Protein AF-A0A1Q9CZR2-F1 (afdb_monomer_lite)

Organism: Symbiodinium microadriaticum (NCBI:txid2951)

Sequence (512 aa):
MDATTGISIGSRRGLGKVKHIHTCFLWVQEIIDSGYSGVEAMLSELTAVQQSMKEVMQHLEDRLEKVQCNADFAQRSGNSGAIAHSAIPASLRKEVRCETEAVGPGRAEWSRSKKALDSSILRAEFFMILHTISIKQIFHQLSRSRRRSLNHHRHHGFLDVVIIIIIIIISSSKIINIISIIIIIIITIAVGITIDVETLRAELQDVASTVEEYGVLDFFPLFTKEAVELDPRDGDERLKRGNGRAYWRCPQCRKWFDALAFSFLPVVRMPLPTVYKAMQMYFQQNRAPSVDEIGRLVGCSGSTASALKKLVKALRAAECCCMDHKQQLRQVAGDVEADGTSIRWRSLERPSRNVYLQYFALYQRPTRRCLDRVVNLYQLPLVESRCGGKPPPESFDRCHPFVQEGRGVRDKRGRKTLLISDGAKCYPRQCNHSGGVFSLKQQVPQRSFTSIHTGSVDSFWNILKKGIPSTLRTHSKGVPNPLLWKYARSVQWRWECSDDLLSTTGHYLASL

Radius of gyration: 33.09 Å; chains: 1; bounding box: 91×107×80 Å

pLDDT: mean 70.83, std 22.06, range [29.05, 97.62]

Secondary structure (DSSP, 8-state):
--THHHHHHTT-TT--------HHHHHHHHHHHHTHHHHHHHHHHHHHHHHHHHHHHHHHHHHHHHHHHHHHHHHHTT-SS---TTS--GGGTTTTTSSSSS--S-HHHHHHHHHHHHHHHHHHHHHHHHHHHHHHHHHHHHHHHHHHGGG-----TTHHHHHHHHHHHHTSTTHHHHHHHHHHHHHHHHTT----HHHHHHHHHHHHHHHHHTT-S-------TTGGG--TTS--TTEEEETTEEEEE-TTT--EEETTTTSSS---SS-HHHHHHHHHHHHSSSSPPPHHHHHHHHT--TTHHHHHHHHHHHHHHHHHHHHHHHHHT--B-SEEEEEEEEEEEEEETTTTEEEEEEEEEEEEPPBTTB---EEEEEEEEEEEEETTPPPPPPPHHHHHHHHHHHB-SB-TTSPBPEEEBSS-TTSSSB--GGGT---EEEEETTTEEEEE--HHHHHHHHHHHHHS-TTS-SEETTEE-HHHHHHHHHHHHHHH--S-HHHHHHHHHHT-

Structure (mmCIF, N/CA/C/O backbone):
data_AF-A0A1Q9CZR2-F1
#
_entry.id   AF-A0A1Q9CZR2-F1
#
loop_
_atom_site.group_PDB
_atom_site.id
_atom_site.type_symbol
_atom_site.label_atom_id
_atom_site.label_alt_id
_atom_site.label_comp_id
_atom_site.label_asym_id
_atom_site.label_entity_id
_atom_site.label_seq_id
_atom_site.pdbx_PDB_ins_code
_atom_site.Cartn_x
_atom_site.Cartn_y
_atom_site.Cartn_z
_atom_site.occupancy
_atom_site.B_iso_or_equiv
_atom_site.auth_seq_id
_atom_site.auth_comp_id
_atom_site.auth_asym_id
_atom_site.auth_atom_id
_atom_site.pdbx_PDB_model_num
ATOM 1 N N . MET A 1 1 ? 39.305 -24.527 -12.232 1.00 37.50 1 MET A N 1
ATOM 2 C CA . MET A 1 1 ? 40.311 -23.541 -12.691 1.00 37.50 1 MET A CA 1
ATOM 3 C C . MET A 1 1 ? 40.328 -22.405 -11.691 1.00 37.50 1 MET A C 1
ATOM 5 O O . MET A 1 1 ? 39.259 -21.940 -11.324 1.00 37.50 1 MET A O 1
ATOM 9 N N . ASP A 1 2 ? 41.510 -22.025 -11.218 1.00 29.05 2 ASP A N 1
ATOM 10 C CA . ASP A 1 2 ? 41.700 -21.008 -10.182 1.00 29.05 2 ASP A CA 1
ATOM 11 C C . ASP A 1 2 ? 41.297 -19.607 -10.693 1.00 29.05 2 ASP A C 1
ATOM 13 O O . ASP A 1 2 ? 41.644 -19.229 -11.819 1.00 29.05 2 ASP A O 1
ATOM 17 N N . ALA A 1 3 ? 40.558 -18.840 -9.882 1.00 37.28 3 ALA A N 1
ATOM 18 C CA . ALA A 1 3 ? 39.997 -17.526 -10.224 1.00 37.28 3 ALA A CA 1
ATOM 19 C C . ALA A 1 3 ? 41.076 -16.474 -10.556 1.00 37.28 3 ALA A C 1
ATOM 21 O O . ALA A 1 3 ? 40.810 -15.473 -11.223 1.00 37.28 3 ALA A O 1
ATOM 22 N N . THR A 1 4 ? 42.322 -16.736 -10.170 1.00 40.00 4 THR A N 1
ATOM 23 C CA . THR A 1 4 ? 43.511 -15.949 -10.524 1.00 40.00 4 THR A CA 1
ATOM 24 C C . THR A 1 4 ? 43.930 -16.102 -11.994 1.00 40.00 4 THR A C 1
ATOM 26 O O . THR A 1 4 ? 44.550 -15.195 -12.553 1.00 40.00 4 THR A O 1
ATOM 29 N N . THR A 1 5 ? 43.522 -17.179 -12.676 1.00 38.78 5 THR A N 1
ATOM 30 C CA . THR A 1 5 ? 43.889 -17.438 -14.085 1.00 38.78 5 THR A CA 1
ATOM 31 C C . THR A 1 5 ? 43.084 -16.572 -15.065 1.00 38.78 5 THR A C 1
ATOM 33 O O . THR A 1 5 ? 43.559 -16.235 -16.147 1.00 38.78 5 THR A O 1
ATOM 36 N N . GLY A 1 6 ? 41.878 -16.132 -14.685 1.00 38.53 6 GLY A N 1
ATOM 37 C CA . GLY A 1 6 ? 41.061 -15.233 -15.514 1.00 38.53 6 GLY A CA 1
ATOM 38 C C . GLY A 1 6 ? 41.602 -13.799 -15.578 1.00 38.53 6 GLY A C 1
ATOM 39 O O . GLY A 1 6 ? 41.425 -13.108 -16.580 1.00 38.53 6 GLY A O 1
ATOM 40 N N . ILE A 1 7 ? 42.313 -13.363 -14.535 1.00 41.56 7 ILE A N 1
ATOM 41 C CA . ILE A 1 7 ? 42.875 -12.008 -14.440 1.00 41.56 7 ILE A CA 1
ATOM 42 C C . ILE A 1 7 ? 44.184 -11.895 -15.239 1.00 41.56 7 ILE A C 1
ATOM 44 O O . ILE A 1 7 ? 44.465 -10.844 -15.817 1.00 41.56 7 ILE A O 1
ATOM 48 N N . SER A 1 8 ? 44.960 -12.978 -15.355 1.00 41.16 8 SER A N 1
ATOM 49 C CA . SER A 1 8 ? 46.234 -12.981 -16.090 1.00 41.16 8 SER A CA 1
ATOM 50 C C . SER A 1 8 ? 46.078 -13.014 -17.617 1.00 41.16 8 SER A C 1
ATOM 52 O O . SER A 1 8 ? 46.985 -12.584 -18.330 1.00 41.16 8 SER A O 1
ATOM 54 N N . ILE A 1 9 ? 44.922 -13.443 -18.135 1.00 43.53 9 ILE A N 1
ATOM 55 C CA . ILE A 1 9 ? 44.637 -13.447 -19.581 1.00 43.53 9 ILE A CA 1
ATOM 56 C C . ILE A 1 9 ? 44.166 -12.061 -20.066 1.00 43.53 9 ILE A C 1
ATOM 58 O O . ILE A 1 9 ? 44.431 -11.679 -21.204 1.00 43.53 9 ILE A O 1
ATOM 62 N N . GLY A 1 10 ? 43.532 -11.263 -19.199 1.00 40.66 10 GLY A N 1
ATOM 63 C CA . GLY A 1 10 ? 42.981 -9.948 -19.552 1.00 40.66 10 GLY A CA 1
ATOM 64 C C . GLY A 1 10 ? 43.975 -8.778 -19.577 1.00 40.66 10 GLY A C 1
ATOM 65 O O . GLY A 1 10 ? 43.597 -7.687 -19.998 1.00 40.66 10 GLY A O 1
ATOM 66 N N . SER A 1 11 ? 45.224 -8.959 -19.130 1.00 40.62 11 SER A N 1
ATOM 67 C CA . SER A 1 11 ? 46.169 -7.845 -18.917 1.00 40.62 11 SER A CA 1
ATOM 68 C C . SER A 1 11 ? 47.271 -7.697 -19.975 1.00 40.62 11 SER A C 1
ATOM 70 O O . SER A 1 11 ? 48.036 -6.732 -19.926 1.00 40.62 11 SER A O 1
ATOM 72 N N . ARG A 1 12 ? 47.353 -8.582 -20.979 1.00 42.62 12 ARG A N 1
ATOM 73 C CA . ARG A 1 12 ? 48.325 -8.438 -22.078 1.00 42.62 12 ARG A CA 1
ATOM 74 C C . ARG A 1 12 ? 47.740 -7.622 -23.233 1.00 42.62 12 ARG A C 1
ATOM 76 O O . ARG A 1 12 ? 46.832 -8.068 -23.931 1.00 42.62 12 ARG A O 1
ATOM 83 N N . ARG A 1 13 ? 48.299 -6.428 -23.474 1.00 40.12 13 ARG A N 1
ATOM 84 C CA . ARG A 1 13 ? 48.039 -5.642 -24.693 1.00 40.12 13 ARG A CA 1
ATOM 85 C C . ARG A 1 13 ? 48.479 -6.462 -25.911 1.00 40.12 13 ARG A C 1
ATOM 87 O O . ARG A 1 13 ? 49.670 -6.692 -26.082 1.00 40.12 13 ARG A O 1
ATOM 94 N N . GLY A 1 14 ? 47.523 -6.897 -26.733 1.00 41.75 14 GLY A N 1
ATOM 95 C CA . GLY A 1 14 ? 47.796 -7.550 -28.020 1.00 41.75 14 GLY A CA 1
ATOM 96 C C . GLY A 1 14 ? 46.996 -8.819 -28.328 1.00 41.75 14 GLY A C 1
ATOM 97 O O . GLY A 1 14 ? 47.059 -9.283 -29.460 1.00 41.75 14 GLY A O 1
ATOM 98 N N . LEU A 1 15 ? 46.215 -9.372 -27.393 1.00 36.38 15 LEU A N 1
ATOM 99 C CA . LEU A 1 15 ? 45.363 -10.534 -27.681 1.00 36.38 15 LEU A CA 1
ATOM 100 C C . LEU A 1 15 ? 43.908 -10.103 -27.899 1.00 36.38 15 LEU A C 1
ATOM 102 O O . LEU A 1 15 ? 43.270 -9.510 -27.030 1.00 36.38 15 LEU A O 1
ATOM 106 N N . GLY A 1 16 ? 43.408 -10.357 -29.109 1.00 33.97 16 GLY A N 1
ATOM 107 C CA . GLY A 1 16 ? 42.049 -10.038 -29.532 1.00 33.97 16 GLY A CA 1
ATOM 108 C C . GLY A 1 16 ? 40.972 -10.714 -28.679 1.00 33.97 16 GLY A C 1
ATOM 109 O O . GLY A 1 16 ? 41.188 -11.762 -28.077 1.00 33.97 16 GLY A O 1
ATOM 110 N N . LYS A 1 17 ? 39.794 -10.079 -28.652 1.00 38.59 17 LYS A N 1
ATOM 111 C CA . LYS A 1 17 ? 38.565 -10.485 -27.949 1.00 38.59 17 LYS A CA 1
ATOM 112 C C . LYS A 1 17 ? 38.357 -12.010 -27.946 1.00 38.59 17 LYS A C 1
ATOM 114 O O . LYS A 1 17 ? 38.010 -12.585 -28.977 1.00 38.59 17 LYS A O 1
ATOM 119 N N . VAL A 1 18 ? 38.480 -12.643 -26.778 1.00 35.34 18 VAL A N 1
ATOM 120 C CA . VAL A 1 18 ? 38.029 -14.027 -26.575 1.00 35.34 18 VAL A CA 1
ATOM 121 C C . VAL A 1 18 ? 36.497 -14.039 -26.609 1.00 35.34 18 VAL A C 1
ATOM 123 O O . VAL A 1 18 ? 35.835 -13.323 -25.857 1.00 35.34 18 VAL A O 1
ATOM 126 N N . LYS A 1 19 ? 35.938 -14.801 -27.553 1.00 40.28 19 LYS A N 1
ATOM 127 C CA . LYS A 1 19 ? 34.498 -14.973 -27.771 1.00 40.28 19 LYS A CA 1
ATOM 128 C C . LYS A 1 19 ? 33.855 -15.724 -26.597 1.00 40.28 19 LYS A C 1
ATOM 130 O O . LYS A 1 19 ? 34.402 -16.712 -26.127 1.00 40.28 19 LYS A O 1
ATOM 135 N N . HIS A 1 20 ? 32.683 -15.233 -26.187 1.00 39.25 20 HIS A N 1
ATOM 136 C CA . HIS A 1 20 ? 31.592 -15.906 -25.468 1.00 39.25 20 HIS A CA 1
ATOM 137 C C . HIS A 1 20 ? 31.888 -17.295 -24.874 1.00 39.25 20 HIS A C 1
ATOM 139 O O . HIS A 1 20 ? 31.845 -18.301 -25.578 1.00 39.25 20 HIS A O 1
ATOM 145 N N . ILE A 1 21 ? 32.020 -17.362 -23.547 1.00 39.25 21 ILE A N 1
ATOM 146 C CA . ILE A 1 21 ? 31.716 -18.595 -22.814 1.00 39.25 21 ILE A CA 1
ATOM 147 C C . ILE A 1 21 ? 30.187 -18.735 -22.800 1.00 39.25 21 ILE A C 1
ATOM 149 O O . ILE A 1 21 ? 29.473 -17.844 -22.337 1.00 39.25 21 ILE A O 1
ATOM 153 N N . HIS A 1 22 ? 29.687 -19.820 -23.390 1.00 41.00 22 HIS A N 1
ATOM 154 C CA . HIS A 1 22 ? 28.261 -20.133 -23.496 1.00 41.00 22 HIS A CA 1
ATOM 155 C C . HIS A 1 22 ? 27.651 -20.374 -22.107 1.00 41.00 22 HIS A C 1
ATOM 157 O O . HIS A 1 22 ? 28.217 -21.102 -21.297 1.00 41.00 22 HIS A O 1
ATOM 163 N N . THR A 1 23 ? 26.454 -19.843 -21.850 1.00 42.41 23 THR A N 1
ATOM 164 C CA . THR A 1 23 ? 25.708 -19.985 -20.583 1.00 42.41 23 THR A CA 1
ATOM 165 C C . THR A 1 23 ? 25.470 -21.445 -20.170 1.00 42.41 23 THR A C 1
ATOM 167 O O . THR A 1 23 ? 25.328 -21.732 -18.986 1.00 42.41 23 THR A O 1
ATOM 170 N N . CYS A 1 24 ? 25.499 -22.378 -21.127 1.00 39.38 24 CYS A N 1
ATOM 171 C CA . CYS A 1 24 ? 25.425 -23.819 -20.878 1.00 39.38 24 CYS A CA 1
ATOM 172 C C . CYS A 1 24 ? 26.604 -24.340 -20.037 1.00 39.38 24 CYS A C 1
ATOM 174 O O . CYS A 1 24 ? 26.417 -25.255 -19.245 1.00 39.38 24 CYS A O 1
ATOM 176 N N . PHE A 1 25 ? 27.795 -23.739 -20.152 1.00 40.59 25 PHE A N 1
ATOM 177 C CA . PHE A 1 25 ? 28.958 -24.134 -19.350 1.00 40.59 25 PHE A CA 1
ATOM 178 C C . PHE A 1 25 ? 28.818 -23.737 -17.880 1.00 40.59 25 PHE A C 1
ATOM 180 O O . PHE A 1 25 ? 29.264 -24.482 -17.017 1.00 40.59 25 PHE A O 1
ATOM 187 N N . LEU A 1 26 ? 28.149 -22.617 -17.584 1.00 47.84 26 LEU A N 1
ATOM 188 C CA . LEU A 1 26 ? 27.883 -22.201 -16.203 1.00 47.84 26 LEU A CA 1
ATOM 189 C C . LEU A 1 26 ? 26.855 -23.118 -15.526 1.00 47.84 26 LEU A C 1
ATOM 191 O O . LEU A 1 26 ? 27.004 -23.429 -14.354 1.00 47.84 26 LEU A O 1
ATOM 195 N N . TRP A 1 27 ? 25.869 -23.611 -16.281 1.00 48.44 27 TRP A N 1
ATOM 196 C CA . TRP A 1 27 ? 24.871 -24.566 -15.785 1.00 48.44 27 TRP A CA 1
ATOM 197 C C . TRP A 1 27 ? 25.460 -25.951 -15.525 1.00 48.44 27 TRP A C 1
ATOM 199 O O . TRP A 1 27 ? 25.186 -26.565 -14.500 1.00 48.44 27 TRP A O 1
ATOM 209 N N . VAL A 1 28 ? 26.296 -26.444 -16.442 1.00 49.00 28 VAL A N 1
ATOM 210 C CA . VAL A 1 28 ? 27.000 -27.719 -16.249 1.00 49.00 28 VAL A CA 1
ATOM 211 C C . VAL A 1 28 ? 27.964 -27.618 -15.069 1.00 49.00 28 VAL A C 1
ATOM 213 O O . VAL A 1 28 ? 28.060 -28.556 -14.287 1.00 49.00 28 VAL A O 1
ATOM 216 N N . GLN A 1 29 ? 28.622 -26.472 -14.894 1.00 55.72 29 GLN A N 1
ATOM 217 C CA . GLN A 1 29 ? 29.510 -26.244 -13.764 1.00 55.72 29 GLN A CA 1
ATOM 218 C C . GLN A 1 29 ? 28.755 -26.161 -12.432 1.00 55.72 29 GLN A C 1
ATOM 220 O O . GLN A 1 29 ? 29.182 -26.789 -11.477 1.00 55.72 29 GLN A O 1
ATOM 225 N N . GLU A 1 30 ? 27.588 -25.516 -12.376 1.00 52.62 30 GLU A N 1
ATOM 226 C CA . GLU A 1 30 ? 26.744 -25.491 -11.172 1.00 52.62 30 GLU A CA 1
ATOM 227 C C . GLU A 1 30 ? 26.208 -26.887 -10.801 1.00 52.62 30 GLU A C 1
ATOM 229 O O . GLU A 1 30 ? 26.168 -27.238 -9.624 1.00 52.62 30 GLU A O 1
ATOM 234 N N . ILE A 1 31 ? 25.876 -27.730 -11.785 1.00 54.09 31 ILE A N 1
ATOM 235 C CA . ILE A 1 31 ? 25.483 -29.136 -11.565 1.00 54.09 31 ILE A CA 1
ATOM 236 C C . ILE A 1 31 ? 26.669 -29.987 -11.079 1.00 54.09 31 ILE A C 1
ATOM 238 O O . ILE A 1 31 ? 26.498 -30.858 -10.228 1.00 54.09 31 ILE A O 1
ATOM 242 N N . ILE A 1 32 ? 27.874 -29.739 -11.597 1.00 60.41 32 ILE A N 1
ATOM 243 C CA . ILE A 1 32 ? 29.097 -30.425 -11.156 1.00 60.41 32 ILE A CA 1
ATOM 244 C C . ILE A 1 32 ? 29.490 -29.977 -9.739 1.00 60.41 32 ILE A C 1
ATOM 246 O O . ILE A 1 32 ? 29.846 -30.820 -8.917 1.00 60.41 32 ILE A O 1
ATOM 250 N N . ASP A 1 33 ? 29.372 -28.683 -9.439 1.00 56.91 33 ASP A N 1
ATOM 251 C CA . ASP A 1 33 ? 29.784 -28.080 -8.169 1.00 56.91 33 ASP A CA 1
ATOM 252 C C . ASP A 1 33 ? 28.780 -28.361 -7.031 1.00 56.91 33 ASP A C 1
ATOM 254 O O . ASP A 1 33 ? 29.177 -28.453 -5.869 1.00 56.91 33 ASP A O 1
ATOM 258 N N . SER A 1 34 ? 27.487 -28.533 -7.341 1.00 63.81 34 SER A N 1
ATOM 259 C CA . SER A 1 34 ? 26.437 -28.842 -6.351 1.00 63.81 34 SER A CA 1
ATOM 260 C C . SER A 1 34 ? 26.225 -30.339 -6.093 1.00 63.81 34 SER A C 1
ATOM 262 O O . SER A 1 34 ? 25.601 -30.707 -5.097 1.00 63.81 34 SER A O 1
ATOM 264 N N . GLY A 1 35 ? 26.761 -31.217 -6.944 1.00 69.00 35 GLY A N 1
ATOM 265 C CA . GLY A 1 35 ? 26.605 -32.664 -6.809 1.00 69.00 35 GLY A CA 1
ATOM 266 C C . GLY A 1 35 ? 25.150 -33.154 -6.922 1.00 69.00 35 GLY A C 1
ATOM 267 O O . GLY A 1 35 ? 24.248 -32.459 -7.386 1.00 69.00 35 GLY A O 1
ATOM 268 N N . TYR A 1 36 ? 24.907 -34.400 -6.498 1.00 48.62 36 TYR A N 1
ATOM 269 C CA . TYR A 1 36 ? 23.609 -35.090 -6.638 1.00 48.62 36 TYR A CA 1
ATOM 270 C C . TYR A 1 36 ? 22.435 -34.390 -5.918 1.00 48.62 36 TYR A C 1
ATOM 272 O O . TYR A 1 36 ? 21.283 -34.555 -6.319 1.00 48.62 36 TYR A O 1
ATOM 280 N N . SER A 1 37 ? 22.711 -33.583 -4.890 1.00 53.72 37 SER A N 1
ATOM 281 C CA . SER A 1 37 ? 21.701 -32.915 -4.058 1.00 53.72 37 SER A CA 1
ATOM 282 C C . SER A 1 37 ? 21.005 -31.740 -4.755 1.00 53.72 37 SER A C 1
ATOM 284 O O . SER A 1 37 ? 19.824 -31.501 -4.501 1.00 53.72 37 SER A O 1
ATOM 286 N N . GLY A 1 38 ? 21.677 -31.038 -5.677 1.00 59.88 38 GLY A N 1
ATOM 287 C CA . GLY A 1 38 ? 21.056 -29.961 -6.463 1.00 59.88 38 GLY A CA 1
ATOM 288 C C . GLY A 1 38 ? 19.986 -30.477 -7.433 1.00 59.88 38 GLY A C 1
ATOM 289 O O . GLY A 1 38 ? 18.939 -29.857 -7.625 1.00 59.88 38 GLY A O 1
ATOM 290 N N . VAL A 1 39 ? 20.209 -31.670 -7.988 1.00 53.84 39 VAL A N 1
ATOM 291 C CA . VAL A 1 39 ? 19.279 -32.324 -8.919 1.00 53.84 39 VAL A CA 1
ATOM 292 C C . VAL A 1 39 ? 18.050 -32.877 -8.188 1.00 53.84 39 VAL A C 1
ATOM 294 O O . VAL A 1 39 ? 16.940 -32.778 -8.708 1.00 53.84 39 VAL A O 1
ATOM 297 N N . GLU A 1 40 ? 18.210 -33.418 -6.977 1.00 60.16 40 GLU A N 1
ATOM 298 C CA . GLU A 1 40 ? 17.077 -33.878 -6.158 1.00 60.16 40 GLU A CA 1
ATOM 299 C C . GLU A 1 40 ? 16.164 -32.730 -5.719 1.00 60.16 40 GLU A C 1
ATOM 301 O O . GLU A 1 40 ? 14.941 -32.873 -5.776 1.00 60.16 40 GLU A O 1
ATOM 306 N N . ALA A 1 41 ? 16.732 -31.576 -5.356 1.00 63.50 41 ALA A N 1
ATOM 307 C CA . ALA A 1 41 ? 15.952 -30.389 -5.011 1.00 63.50 41 ALA A CA 1
ATOM 308 C C . ALA A 1 41 ? 15.098 -29.910 -6.198 1.00 63.50 41 ALA A C 1
ATOM 310 O O . ALA A 1 41 ? 13.890 -29.719 -6.053 1.00 63.50 41 ALA A O 1
ATOM 311 N N . MET A 1 42 ? 15.687 -29.824 -7.396 1.00 58.91 42 MET A N 1
ATOM 312 C CA . MET A 1 42 ? 14.949 -29.472 -8.614 1.00 58.91 42 MET A CA 1
ATOM 313 C C . MET A 1 42 ? 13.852 -30.487 -8.968 1.00 58.91 42 MET A C 1
ATOM 315 O O . MET A 1 42 ? 12.761 -30.105 -9.390 1.00 58.91 42 MET A O 1
ATOM 319 N N . LEU A 1 43 ? 14.119 -31.786 -8.811 1.00 56.81 43 LEU A N 1
ATOM 320 C CA . LEU A 1 43 ? 13.132 -32.833 -9.093 1.00 56.81 43 LEU A CA 1
ATOM 321 C C . LEU A 1 43 ? 11.974 -32.822 -8.089 1.00 56.81 43 LEU A C 1
ATOM 323 O O . LEU A 1 43 ? 10.830 -33.078 -8.471 1.00 56.81 43 LEU A O 1
ATOM 327 N N . SER A 1 44 ? 12.254 -32.490 -6.829 1.00 70.75 44 SER A N 1
ATOM 328 C CA . SER A 1 44 ? 11.233 -32.292 -5.800 1.00 70.75 44 SER A CA 1
ATOM 329 C C . SER A 1 44 ? 10.295 -31.134 -6.164 1.00 70.75 44 SER A C 1
ATOM 331 O O . SER A 1 44 ? 9.073 -31.299 -6.145 1.00 70.75 44 SER A O 1
ATOM 333 N N . GLU A 1 45 ? 10.847 -30.001 -6.612 1.00 65.75 45 GLU A N 1
ATOM 334 C CA . GLU A 1 45 ? 10.058 -28.846 -7.066 1.00 65.75 45 GLU A CA 1
ATOM 335 C C . GLU A 1 45 ? 9.195 -29.173 -8.296 1.00 65.75 45 GLU A C 1
ATOM 337 O O . GLU A 1 45 ? 8.001 -28.872 -8.320 1.00 65.75 45 GLU A O 1
ATOM 342 N N . LEU A 1 46 ? 9.756 -29.865 -9.293 1.00 59.12 46 LEU A N 1
ATOM 343 C CA . LEU A 1 46 ? 9.013 -30.319 -10.477 1.00 59.12 46 LEU A CA 1
ATOM 344 C C . LEU A 1 46 ? 7.866 -31.277 -10.122 1.00 59.12 46 LEU A C 1
ATOM 346 O O . LEU A 1 46 ? 6.771 -31.172 -10.679 1.00 59.12 46 LEU A O 1
ATOM 350 N N . THR A 1 47 ? 8.089 -32.180 -9.165 1.00 74.25 47 THR A N 1
ATOM 351 C CA . THR A 1 47 ? 7.064 -33.120 -8.688 1.00 74.25 47 THR A CA 1
ATOM 352 C C . THR A 1 47 ? 5.927 -32.385 -7.968 1.00 74.25 47 THR A C 1
ATOM 354 O O . THR A 1 47 ? 4.755 -32.708 -8.175 1.00 74.25 47 THR A O 1
ATOM 357 N N . ALA A 1 48 ? 6.245 -31.351 -7.183 1.00 73.06 48 ALA A N 1
ATOM 358 C CA . ALA A 1 48 ? 5.252 -30.511 -6.510 1.00 73.06 48 ALA A CA 1
ATOM 359 C C . ALA A 1 48 ? 4.381 -29.708 -7.498 1.00 73.06 48 ALA A C 1
ATOM 361 O O . ALA A 1 48 ? 3.164 -29.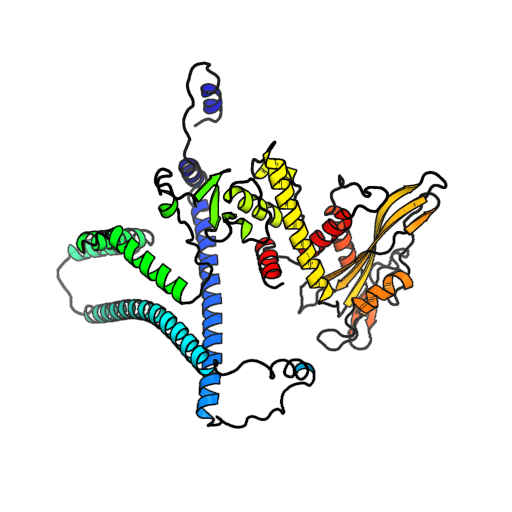596 -7.313 1.00 73.06 48 ALA A O 1
ATOM 362 N N . VAL A 1 49 ? 4.976 -29.204 -8.586 1.00 64.88 49 VAL A N 1
ATOM 363 C CA . VAL A 1 49 ? 4.234 -28.531 -9.666 1.00 64.88 49 VAL A CA 1
ATOM 364 C C . VAL A 1 49 ? 3.300 -29.513 -10.377 1.00 64.88 49 VAL A C 1
ATOM 366 O O . VAL A 1 49 ? 2.122 -29.212 -10.580 1.00 64.88 49 VAL A O 1
ATOM 369 N N . GLN A 1 50 ? 3.784 -30.716 -10.697 1.00 71.56 50 GLN A N 1
ATOM 370 C CA . GLN A 1 50 ? 2.975 -31.747 -11.349 1.00 71.56 50 GLN A CA 1
ATOM 371 C C . GLN A 1 50 ? 1.774 -32.177 -10.490 1.00 71.56 50 GLN A C 1
ATOM 373 O O . GLN A 1 50 ? 0.683 -32.403 -11.019 1.00 71.56 50 GLN A O 1
ATOM 378 N N . GLN A 1 51 ? 1.953 -32.275 -9.171 1.00 78.31 51 GLN A N 1
ATOM 379 C CA . GLN A 1 51 ? 0.876 -32.613 -8.241 1.00 78.31 51 GLN A CA 1
ATOM 380 C C . GLN A 1 51 ? -0.180 -31.499 -8.161 1.00 78.31 51 GLN A C 1
ATOM 382 O O . GLN A 1 51 ? -1.371 -31.786 -8.279 1.00 78.31 51 GLN A O 1
ATOM 387 N N . SER A 1 52 ? 0.246 -30.235 -8.082 1.00 69.00 52 SER A N 1
ATOM 388 C CA . SER A 1 52 ? -0.665 -29.079 -8.110 1.00 69.00 52 SER A CA 1
ATOM 389 C C . SER A 1 52 ? -1.515 -29.043 -9.389 1.00 69.00 52 SER A C 1
ATOM 391 O O . SER A 1 52 ? -2.717 -28.789 -9.333 1.00 69.00 52 SER A O 1
ATOM 393 N N . MET A 1 53 ? -0.926 -29.356 -10.551 1.00 61.44 53 MET A N 1
ATOM 394 C CA . MET A 1 53 ? -1.678 -29.423 -11.813 1.00 61.44 53 MET A CA 1
ATOM 395 C C . MET A 1 53 ? -2.730 -30.541 -11.808 1.00 61.44 53 MET A C 1
ATOM 397 O O . MET A 1 53 ? -3.836 -30.327 -12.301 1.00 61.44 53 MET A O 1
ATOM 401 N N . LYS A 1 54 ? -2.432 -31.711 -11.222 1.00 75.19 54 LYS A N 1
ATOM 402 C CA . LYS A 1 54 ? -3.417 -32.802 -11.089 1.00 75.19 54 LYS A CA 1
ATOM 403 C C . LYS A 1 54 ? -4.618 -32.397 -10.238 1.00 75.19 54 LYS A C 1
ATOM 405 O O . LYS A 1 54 ? -5.745 -32.720 -10.596 1.00 75.19 54 LYS A O 1
ATOM 410 N N . GLU A 1 55 ? -4.391 -31.684 -9.140 1.00 80.69 55 GLU A N 1
ATOM 411 C CA . GLU A 1 55 ? -5.462 -31.240 -8.239 1.00 80.69 55 GLU A CA 1
ATOM 412 C C . GLU A 1 55 ? -6.385 -30.212 -8.905 1.00 80.69 55 GLU A C 1
ATOM 414 O O . GLU A 1 55 ? -7.607 -30.294 -8.769 1.00 80.69 55 GLU A O 1
ATOM 419 N N . VAL A 1 56 ? -5.820 -29.292 -9.694 1.00 69.56 56 VAL A N 1
ATOM 420 C CA . VAL A 1 56 ? -6.603 -28.341 -10.497 1.00 69.56 56 VAL A CA 1
ATOM 421 C C . VAL A 1 56 ? -7.443 -29.069 -11.548 1.00 69.56 56 VAL A C 1
ATOM 423 O O . VAL A 1 56 ? -8.624 -28.762 -11.697 1.00 69.56 56 VAL A O 1
ATOM 426 N N . MET A 1 57 ? -6.866 -30.055 -12.240 1.00 70.81 57 MET A N 1
ATOM 427 C CA . MET A 1 57 ? -7.586 -30.840 -13.248 1.00 70.81 57 MET A CA 1
ATOM 428 C C . MET A 1 57 ? -8.748 -31.632 -12.638 1.00 70.81 57 MET A C 1
ATOM 430 O O . MET A 1 57 ? -9.862 -31.546 -13.147 1.00 70.81 57 MET A O 1
ATOM 434 N N . GLN A 1 58 ? -8.531 -32.301 -11.501 1.00 83.31 58 GLN A N 1
ATOM 435 C CA . GLN A 1 58 ? -9.595 -33.018 -10.790 1.00 83.31 58 GLN A CA 1
ATOM 436 C C . GLN A 1 58 ? -10.733 -32.074 -10.372 1.00 83.31 58 GLN A C 1
ATOM 438 O O . GLN A 1 58 ? -11.909 -32.390 -10.526 1.00 83.31 58 GLN A O 1
ATOM 443 N N . HIS A 1 59 ? -10.399 -30.871 -9.893 1.00 74.31 59 HIS A N 1
ATOM 444 C CA . HIS A 1 59 ? -11.405 -29.876 -9.524 1.00 74.31 59 HIS A CA 1
ATOM 445 C C . HIS A 1 59 ? -12.256 -29.414 -10.719 1.00 74.31 59 HIS A C 1
ATOM 447 O O . HIS A 1 59 ? -13.445 -29.122 -10.564 1.00 74.31 59 HIS A O 1
ATOM 453 N N . LEU A 1 60 ? -11.658 -29.316 -11.909 1.00 70.19 60 LEU A N 1
ATOM 454 C CA . LEU A 1 60 ? -12.370 -28.954 -13.134 1.00 70.19 60 LEU A CA 1
ATOM 455 C C . LEU A 1 60 ? -13.283 -30.088 -13.615 1.00 70.19 60 LEU A C 1
ATOM 457 O O . LEU A 1 60 ? -14.429 -29.807 -13.970 1.00 70.19 60 LEU A O 1
ATOM 461 N N . GLU A 1 61 ? -12.826 -31.341 -13.553 1.00 84.06 61 GLU A N 1
ATOM 462 C CA . GLU A 1 61 ? -13.638 -32.528 -13.862 1.00 84.06 61 GLU A CA 1
ATOM 463 C C . GLU A 1 61 ? -14.881 -32.607 -12.961 1.00 84.06 61 GLU A C 1
ATOM 465 O O . GLU A 1 61 ? -16.004 -32.677 -13.465 1.00 84.06 61 GLU A O 1
ATOM 470 N N . ASP A 1 62 ? -14.713 -32.446 -11.644 1.00 82.94 62 ASP A N 1
ATOM 471 C CA . ASP A 1 62 ? -15.819 -32.451 -10.675 1.00 82.94 62 ASP A CA 1
ATOM 472 C C . ASP A 1 62 ? -16.855 -31.340 -10.950 1.00 82.94 62 ASP A C 1
ATOM 474 O O . ASP A 1 62 ? -18.053 -31.474 -10.669 1.00 82.94 62 ASP A O 1
ATOM 478 N N . ARG A 1 63 ? -16.407 -30.185 -11.465 1.00 76.19 63 ARG A N 1
ATOM 479 C CA . ARG A 1 63 ? -17.301 -29.082 -11.852 1.00 76.19 63 ARG A CA 1
ATOM 480 C C . ARG A 1 63 ? -18.046 -29.389 -13.142 1.00 76.19 63 ARG A C 1
ATOM 482 O O . ARG A 1 63 ? -19.226 -29.046 -13.232 1.00 76.19 63 ARG A O 1
ATOM 489 N N . LEU A 1 64 ? -17.377 -30.008 -14.110 1.00 78.88 64 LEU A N 1
ATOM 490 C CA . LEU A 1 64 ? -17.979 -30.401 -15.378 1.00 78.88 64 LEU A CA 1
ATOM 491 C C . LEU A 1 64 ? -19.080 -31.444 -15.147 1.00 78.88 64 LEU A C 1
ATOM 493 O O . LEU A 1 64 ? -20.198 -31.274 -15.631 1.00 78.88 64 LEU A O 1
ATOM 497 N N . GLU A 1 65 ? -18.809 -32.448 -14.310 1.00 85.12 65 GLU A N 1
ATOM 498 C CA . GLU A 1 65 ? -19.766 -33.502 -13.962 1.00 85.12 65 GLU A CA 1
ATOM 499 C C . GLU A 1 65 ? -21.022 -32.932 -13.280 1.00 85.12 65 GLU A C 1
ATOM 501 O O . GLU A 1 65 ? -22.149 -33.310 -13.606 1.00 85.12 65 GLU A O 1
ATOM 506 N N . LYS A 1 66 ? -20.865 -31.929 -12.404 1.00 78.25 66 LYS A N 1
ATOM 507 C CA . LYS A 1 66 ? -22.003 -31.214 -11.794 1.00 78.25 66 LYS A CA 1
ATOM 508 C C . LYS A 1 66 ? -22.836 -30.440 -12.810 1.00 78.25 66 LYS A C 1
ATOM 510 O O . LYS A 1 66 ? -24.062 -30.427 -12.708 1.00 78.25 66 LYS A O 1
ATOM 515 N N . VAL A 1 67 ? -22.196 -29.775 -13.771 1.00 75.88 67 VAL A N 1
ATOM 516 C CA . VAL A 1 67 ? -22.908 -29.049 -14.836 1.00 75.88 67 VAL A CA 1
ATOM 517 C C . VAL A 1 67 ? -23.680 -30.028 -15.716 1.00 75.88 67 VAL A C 1
ATOM 519 O O . VAL A 1 67 ? -24.840 -29.769 -16.036 1.00 75.88 67 VAL A O 1
ATOM 522 N N . GLN A 1 68 ? -23.078 -31.169 -16.043 1.00 78.88 68 GLN A N 1
ATOM 523 C CA . GLN A 1 68 ? -23.695 -32.192 -16.877 1.00 78.88 68 GLN A CA 1
ATOM 524 C C . GLN A 1 68 ? -24.863 -32.888 -16.169 1.00 78.88 68 GLN A C 1
ATOM 526 O O . GLN A 1 68 ? -25.935 -33.015 -16.750 1.00 78.88 68 GLN A O 1
ATOM 531 N N . CYS A 1 69 ? -24.725 -33.201 -14.878 1.00 76.06 69 CYS A N 1
ATOM 532 C CA . CYS A 1 69 ? -25.815 -33.733 -14.058 1.00 76.06 69 CYS A CA 1
ATOM 533 C C . CYS A 1 69 ? -27.009 -32.759 -13.978 1.00 76.06 69 CYS A C 1
ATOM 535 O O . CYS A 1 69 ? -28.164 -33.170 -14.093 1.00 76.06 69 CYS A O 1
ATOM 537 N N . ASN A 1 70 ? -26.745 -31.452 -13.865 1.00 68.50 70 ASN A N 1
ATOM 538 C CA . ASN A 1 70 ? -27.794 -30.428 -13.882 1.00 68.50 70 ASN A CA 1
ATOM 539 C C . ASN A 1 70 ? -28.474 -30.302 -15.256 1.00 68.50 70 ASN A C 1
ATOM 541 O O . ASN A 1 70 ? -29.689 -30.103 -15.319 1.00 68.50 70 ASN A O 1
ATOM 545 N N . ALA A 1 71 ? -27.711 -30.420 -16.347 1.00 69.38 71 ALA A N 1
ATOM 546 C CA . ALA A 1 71 ? -28.246 -30.405 -17.706 1.00 69.38 71 ALA A CA 1
ATOM 547 C C . ALA A 1 71 ? -29.133 -31.634 -17.974 1.00 69.38 71 ALA A C 1
ATOM 549 O O . ALA A 1 71 ? -30.255 -31.485 -18.458 1.00 69.38 71 ALA A O 1
ATOM 550 N N . ASP A 1 72 ? -28.683 -32.821 -17.567 1.00 71.75 72 ASP A N 1
ATOM 551 C CA . ASP A 1 72 ? -29.435 -34.070 -17.694 1.00 71.75 72 ASP A CA 1
ATOM 552 C C . ASP A 1 72 ? -30.701 -34.061 -16.829 1.00 71.75 72 ASP A C 1
ATOM 554 O O . ASP A 1 72 ? -31.757 -34.525 -17.263 1.00 71.75 72 ASP A O 1
ATOM 558 N N . PHE A 1 73 ? -30.634 -33.496 -15.619 1.00 72.31 73 PHE A N 1
ATOM 559 C CA . PHE A 1 73 ? -31.806 -33.318 -14.761 1.00 72.31 73 PHE A CA 1
ATOM 560 C C . PHE A 1 73 ? -32.837 -32.384 -15.406 1.00 72.31 73 PHE A C 1
ATOM 562 O O . PHE A 1 73 ? -34.021 -32.722 -15.473 1.00 72.31 73 PHE A O 1
ATOM 569 N N . ALA A 1 74 ? -32.395 -31.244 -15.947 1.00 63.53 74 ALA A N 1
ATOM 570 C CA . ALA A 1 74 ? -33.267 -30.320 -16.668 1.00 63.53 74 ALA A CA 1
ATOM 571 C C . ALA A 1 74 ? -33.923 -30.999 -17.882 1.00 63.53 74 ALA A C 1
ATOM 573 O O . ALA A 1 74 ? -35.130 -30.865 -18.084 1.00 63.53 74 ALA A O 1
ATOM 574 N N . GLN A 1 75 ? -33.162 -31.796 -18.633 1.00 71.38 75 GLN A N 1
ATOM 575 C CA . GLN A 1 75 ? -33.652 -32.497 -19.817 1.00 71.38 75 GLN A CA 1
ATOM 576 C C . GLN A 1 75 ? -34.641 -33.623 -19.474 1.00 71.38 75 GLN A C 1
ATOM 578 O O . GLN A 1 75 ? -35.641 -33.794 -20.170 1.00 71.38 75 GLN A O 1
ATOM 583 N N . ARG A 1 76 ? -34.416 -34.357 -18.375 1.00 74.88 76 ARG A N 1
ATOM 584 C CA . ARG A 1 76 ? -35.331 -35.407 -17.887 1.00 74.88 76 ARG A CA 1
ATOM 585 C C . ARG A 1 76 ? -36.594 -34.854 -17.239 1.00 74.88 76 ARG A C 1
ATOM 587 O O . ARG A 1 76 ? -37.621 -35.522 -17.262 1.00 74.88 76 ARG A O 1
ATOM 594 N N . SER A 1 77 ? -36.539 -33.646 -16.682 1.00 70.75 77 SER A N 1
ATOM 595 C CA . SER A 1 77 ? -37.690 -33.029 -16.012 1.00 70.75 77 SER A CA 1
ATOM 596 C C . SER A 1 77 ? -38.831 -32.621 -16.955 1.00 70.75 77 SER A C 1
ATOM 598 O O . SER A 1 77 ? -39.865 -32.166 -16.477 1.00 70.75 77 SER A O 1
ATOM 600 N N . GLY A 1 78 ? -38.668 -32.756 -18.281 1.00 50.53 78 GLY A N 1
ATOM 601 C CA . GLY A 1 78 ? -39.711 -32.433 -19.267 1.00 50.53 78 GLY A CA 1
ATOM 602 C C . GLY A 1 78 ? -40.124 -30.955 -19.293 1.00 50.53 78 GLY A C 1
ATOM 603 O O . GLY A 1 78 ? -41.064 -30.589 -19.990 1.00 50.53 78 GLY A O 1
ATOM 604 N N . ASN A 1 79 ? -39.417 -30.095 -18.559 1.00 51.19 79 ASN A N 1
ATOM 605 C CA . ASN A 1 79 ? -39.772 -28.700 -18.338 1.00 51.19 79 ASN A CA 1
ATOM 606 C C . ASN A 1 79 ? -39.045 -27.790 -19.341 1.00 51.19 79 ASN A C 1
ATOM 608 O O . ASN A 1 79 ? -38.209 -26.962 -18.985 1.00 51.19 79 ASN A O 1
ATOM 612 N N . SER A 1 80 ? -39.349 -27.951 -20.631 1.00 46.50 80 SER A N 1
ATOM 613 C CA . SER A 1 80 ? -38.871 -27.048 -21.691 1.00 46.50 80 SER A CA 1
ATOM 614 C C . SER A 1 80 ? -39.747 -25.799 -21.875 1.00 46.50 80 SER A C 1
ATOM 616 O O . SER A 1 80 ? -39.471 -24.972 -22.742 1.00 46.50 80 SER A O 1
ATOM 618 N N . GLY A 1 81 ? -40.752 -25.591 -21.022 1.00 49.09 81 GLY A N 1
ATOM 619 C CA . GLY A 1 81 ? -41.539 -24.364 -20.979 1.00 49.09 81 GLY A CA 1
ATOM 620 C C . GLY A 1 81 ? -42.136 -24.160 -19.592 1.00 49.09 81 GLY A C 1
ATOM 621 O O . GLY A 1 81 ? -42.802 -25.048 -19.083 1.00 49.09 81 GLY A O 1
ATOM 622 N N . ALA A 1 82 ? -41.911 -22.979 -19.012 1.00 47.06 82 ALA A N 1
ATOM 623 C CA . ALA A 1 82 ? -42.382 -22.533 -17.696 1.00 47.06 82 ALA A CA 1
ATOM 624 C C . ALA A 1 82 ? -41.578 -23.020 -16.471 1.00 47.06 82 ALA A C 1
ATOM 626 O O . ALA A 1 82 ? -42.038 -23.814 -15.657 1.00 47.06 82 ALA A O 1
ATOM 627 N N . ILE A 1 83 ? -40.427 -22.380 -16.235 1.00 38.03 83 ILE A N 1
ATOM 628 C CA . ILE A 1 83 ? -40.046 -22.029 -14.860 1.00 38.03 83 ILE A CA 1
ATOM 629 C C . ILE A 1 83 ? -40.195 -20.518 -14.712 1.00 38.03 83 ILE A C 1
ATOM 631 O O . ILE A 1 83 ? -39.544 -19.720 -15.384 1.00 38.03 83 ILE A O 1
ATOM 635 N N . ALA A 1 84 ? -41.148 -20.165 -13.858 1.00 37.56 84 ALA A N 1
ATOM 636 C CA . ALA A 1 84 ? -41.603 -18.826 -13.563 1.00 37.56 84 ALA A CA 1
ATOM 637 C C . ALA A 1 84 ? -40.526 -17.946 -12.904 1.00 37.56 84 ALA A C 1
ATOM 639 O O . ALA A 1 84 ? -39.692 -18.392 -12.119 1.00 37.56 84 ALA A O 1
ATOM 640 N N . HIS A 1 85 ? -40.652 -16.646 -13.163 1.00 40.81 85 HIS A N 1
ATOM 641 C CA . HIS A 1 85 ? -39.903 -15.509 -12.620 1.00 40.81 85 HIS A CA 1
ATOM 642 C C . HIS A 1 85 ? -39.979 -15.299 -11.082 1.00 40.81 85 HIS A C 1
ATOM 644 O O . HIS A 1 85 ? -39.765 -14.184 -10.600 1.00 40.81 85 HIS A O 1
ATOM 650 N N . SER A 1 86 ? -40.273 -16.315 -10.267 1.00 37.25 86 SER A N 1
ATOM 651 C CA . SER A 1 86 ? -40.533 -16.130 -8.827 1.00 37.25 86 SER A CA 1
ATOM 652 C C . SER A 1 86 ? -39.328 -16.329 -7.896 1.00 37.25 86 SER A C 1
ATOM 654 O O . SER A 1 86 ? -39.452 -16.042 -6.709 1.00 37.25 86 SER A O 1
ATOM 656 N N . ALA A 1 87 ? -38.147 -16.709 -8.397 1.00 40.41 87 ALA A N 1
ATOM 657 C CA . ALA A 1 87 ? -36.959 -16.955 -7.561 1.00 40.41 87 ALA A CA 1
ATOM 658 C C . ALA A 1 87 ? -35.790 -15.971 -7.780 1.00 40.41 87 ALA A C 1
ATOM 660 O O . ALA A 1 87 ? -34.648 -16.289 -7.457 1.00 40.41 87 ALA A O 1
ATOM 661 N N . ILE A 1 88 ? -36.044 -14.773 -8.319 1.00 41.03 88 ILE A N 1
ATOM 662 C CA . ILE A 1 88 ? -34.997 -13.756 -8.524 1.00 41.03 88 ILE A CA 1
ATOM 663 C C . ILE A 1 88 ? -35.108 -12.670 -7.439 1.00 41.03 88 ILE A C 1
ATOM 665 O O . ILE A 1 88 ? -36.124 -11.961 -7.406 1.00 41.03 88 ILE A O 1
ATOM 669 N N . PRO A 1 89 ? -34.086 -12.503 -6.572 1.00 42.12 89 PRO A N 1
ATOM 670 C CA . PRO A 1 89 ? -34.021 -11.420 -5.594 1.00 42.12 89 PRO A CA 1
ATOM 671 C C . PRO A 1 89 ? -34.199 -10.053 -6.262 1.00 42.12 89 PRO A C 1
ATOM 673 O O . PRO A 1 89 ? -33.667 -9.803 -7.343 1.00 42.12 89 PRO A O 1
ATOM 676 N N . ALA A 1 90 ? -34.921 -9.138 -5.609 1.00 41.97 90 ALA A N 1
ATOM 677 C CA . ALA A 1 90 ? -35.263 -7.823 -6.162 1.00 41.97 90 ALA A CA 1
ATOM 678 C C . ALA A 1 90 ? -34.045 -6.984 -6.613 1.00 41.97 90 ALA A C 1
ATOM 680 O O . ALA A 1 90 ? -34.197 -6.096 -7.450 1.00 41.97 90 ALA A O 1
ATOM 681 N N . SER A 1 91 ? -32.839 -7.294 -6.125 1.00 39.66 91 SER A N 1
ATOM 682 C CA . SER A 1 91 ? -31.580 -6.658 -6.528 1.00 39.66 91 SER A CA 1
ATOM 683 C C . SER A 1 91 ? -31.161 -6.944 -7.976 1.00 39.66 91 SER A C 1
ATOM 685 O O . SER A 1 91 ? -30.459 -6.127 -8.553 1.00 39.66 91 SER A O 1
ATOM 687 N N . LEU A 1 92 ? -31.623 -8.043 -8.585 1.00 37.91 92 LEU A N 1
ATOM 688 C CA . LEU A 1 92 ? -31.297 -8.432 -9.969 1.00 37.91 92 LEU A CA 1
ATOM 689 C C . LEU A 1 92 ? -32.330 -7.950 -11.006 1.00 37.91 92 LEU A C 1
ATOM 691 O O . LEU A 1 92 ? -32.125 -8.097 -12.206 1.00 37.91 92 LEU A O 1
ATOM 695 N N . ARG A 1 93 ? -33.448 -7.340 -10.580 1.00 41.44 93 ARG A N 1
ATOM 696 C CA . ARG A 1 93 ? -34.503 -6.870 -11.504 1.00 41.44 93 ARG A CA 1
ATOM 697 C C . ARG A 1 93 ? -34.174 -5.550 -12.211 1.00 41.44 93 ARG A C 1
ATOM 699 O O . ARG A 1 93 ? -34.878 -5.194 -13.151 1.00 41.44 93 ARG A O 1
ATOM 706 N N . LYS A 1 94 ? -33.138 -4.821 -11.776 1.00 40.00 94 LYS A N 1
ATOM 707 C CA . LYS A 1 94 ? -32.742 -3.542 -12.392 1.00 40.00 94 LYS A CA 1
ATOM 708 C C . LYS A 1 94 ? -31.785 -3.682 -13.579 1.00 40.00 94 LYS A C 1
ATOM 710 O O . LYS A 1 94 ? -31.783 -2.787 -14.410 1.00 40.00 94 LYS A O 1
ATOM 715 N N . GLU A 1 95 ? -31.055 -4.789 -13.710 1.00 36.78 95 GLU A N 1
ATOM 716 C CA . GLU A 1 95 ? -30.146 -5.005 -14.853 1.00 36.78 95 GLU A CA 1
ATOM 717 C C . GLU A 1 95 ? -30.834 -5.657 -16.058 1.00 36.78 95 GLU A C 1
ATOM 719 O O . GLU A 1 95 ? -30.505 -5.353 -17.196 1.00 36.78 95 GLU A O 1
ATOM 724 N N . VAL A 1 96 ? -31.877 -6.465 -15.844 1.00 34.91 96 VAL A N 1
ATOM 725 C CA . VAL A 1 96 ? -32.544 -7.203 -16.939 1.00 34.91 96 VAL A CA 1
ATOM 726 C C . VAL A 1 96 ? -33.484 -6.320 -17.783 1.00 34.91 96 VAL A C 1
ATOM 728 O O . VAL A 1 96 ? -33.921 -6.721 -18.858 1.00 34.91 96 VAL A O 1
ATOM 731 N N . ARG A 1 97 ? -33.790 -5.092 -17.341 1.00 29.42 97 ARG A N 1
ATOM 732 C CA . ARG A 1 97 ? -34.724 -4.194 -18.048 1.00 29.42 97 ARG A CA 1
ATOM 733 C C . ARG A 1 97 ? -34.072 -3.268 -19.082 1.00 29.42 97 ARG A C 1
ATOM 735 O O . ARG A 1 97 ? -34.809 -2.572 -19.766 1.00 29.42 97 ARG A O 1
ATOM 742 N N . CYS A 1 98 ? -32.743 -3.269 -19.216 1.00 32.84 98 CYS A N 1
ATOM 743 C CA . CYS A 1 98 ? -32.036 -2.418 -20.186 1.00 32.84 98 CYS A CA 1
ATOM 744 C C . CYS A 1 98 ? -31.540 -3.150 -21.447 1.00 32.84 98 CYS A C 1
ATOM 746 O O . CYS A 1 98 ? -31.036 -2.493 -22.348 1.00 32.84 98 CYS A O 1
ATOM 748 N N . GLU A 1 99 ? -31.701 -4.473 -21.557 1.00 32.03 99 GLU A N 1
ATOM 749 C CA . GLU A 1 99 ? -31.152 -5.253 -22.687 1.00 32.03 99 GLU A CA 1
ATOM 750 C C . GLU A 1 99 ? -32.208 -5.842 -23.638 1.00 32.03 99 GLU A C 1
ATOM 752 O O . GLU A 1 99 ? -31.875 -6.622 -24.525 1.00 32.03 99 GLU A O 1
ATOM 757 N N . THR A 1 100 ? -33.490 -5.496 -23.487 1.00 33.44 100 THR A N 1
ATOM 758 C CA . THR A 1 100 ? -34.572 -6.075 -24.317 1.00 33.44 100 THR A CA 1
ATOM 759 C C . THR A 1 100 ? -35.079 -5.185 -25.450 1.00 33.44 100 THR A C 1
ATOM 761 O O . THR A 1 100 ? -36.004 -5.580 -26.152 1.00 33.44 100 THR A O 1
ATOM 764 N N . GLU A 1 101 ? -34.434 -4.050 -25.716 1.00 34.22 101 GLU A N 1
ATOM 765 C CA . GLU A 1 101 ? -34.774 -3.183 -26.853 1.00 34.22 101 GLU A CA 1
ATOM 766 C C . GLU A 1 101 ? -33.544 -2.833 -27.696 1.00 34.22 101 GLU A C 1
ATOM 768 O O . GLU A 1 101 ? -33.206 -1.672 -27.874 1.00 34.22 101 GLU A O 1
ATOM 773 N N . ALA A 1 102 ? -32.851 -3.842 -28.224 1.00 36.22 102 ALA A N 1
ATOM 774 C CA . ALA A 1 102 ? -32.110 -3.714 -29.477 1.00 36.22 102 ALA A CA 1
ATOM 775 C C . ALA A 1 102 ? -31.655 -5.092 -29.976 1.00 36.22 102 ALA A C 1
ATOM 777 O O . ALA A 1 102 ? -31.190 -5.923 -29.203 1.00 36.22 102 ALA A O 1
ATOM 778 N N . VAL A 1 103 ? -31.667 -5.241 -31.300 1.00 33.12 103 VAL A N 1
ATOM 779 C CA . VAL A 1 103 ? -30.978 -6.264 -32.106 1.00 33.12 103 VAL A CA 1
ATOM 780 C C . VAL A 1 103 ? -31.794 -7.520 -32.453 1.00 33.12 103 VAL A C 1
ATOM 782 O O . VAL A 1 103 ? -32.229 -8.298 -31.610 1.00 33.12 103 VAL A O 1
ATOM 785 N N . GLY A 1 104 ? -31.983 -7.674 -33.768 1.00 42.91 104 GLY A N 1
ATOM 786 C CA . GLY A 1 104 ? -32.773 -8.698 -34.444 1.00 42.91 104 GLY A CA 1
ATOM 787 C C . GLY A 1 104 ? -32.087 -10.070 -34.612 1.00 42.91 104 GLY A C 1
ATOM 788 O O . GLY A 1 104 ? -31.330 -10.512 -33.746 1.00 42.91 104 GLY A O 1
ATOM 789 N N . PRO A 1 105 ? -32.407 -10.810 -35.691 1.00 38.78 105 PRO A N 1
ATOM 790 C CA . PRO A 1 105 ? -32.343 -12.270 -35.721 1.00 38.78 105 PRO A CA 1
ATOM 791 C C . PRO A 1 105 ? -30.918 -12.800 -35.957 1.00 38.78 105 PRO A C 1
ATOM 793 O O . PRO A 1 105 ? -30.569 -13.166 -37.068 1.00 38.78 105 PRO A O 1
ATOM 796 N N . GLY A 1 106 ? -30.096 -12.876 -34.903 1.00 40.31 106 GLY A N 1
ATOM 797 C CA . GLY A 1 106 ? -28.758 -13.506 -34.939 1.00 40.31 106 GLY A CA 1
ATOM 798 C C . GLY A 1 106 ? -28.543 -14.641 -33.923 1.00 40.31 106 GLY A C 1
ATOM 799 O O . GLY A 1 106 ? -27.508 -15.305 -33.910 1.00 40.31 106 GLY A O 1
ATOM 800 N N . ARG A 1 107 ? -29.519 -14.913 -33.044 1.00 38.56 107 ARG A N 1
ATOM 801 C CA . ARG A 1 107 ? -29.325 -15.820 -31.890 1.00 38.56 107 ARG A CA 1
ATOM 802 C C . ARG A 1 107 ? -29.275 -17.311 -32.248 1.00 38.56 107 ARG A C 1
ATOM 804 O O . ARG A 1 107 ? -28.653 -18.097 -31.527 1.00 38.56 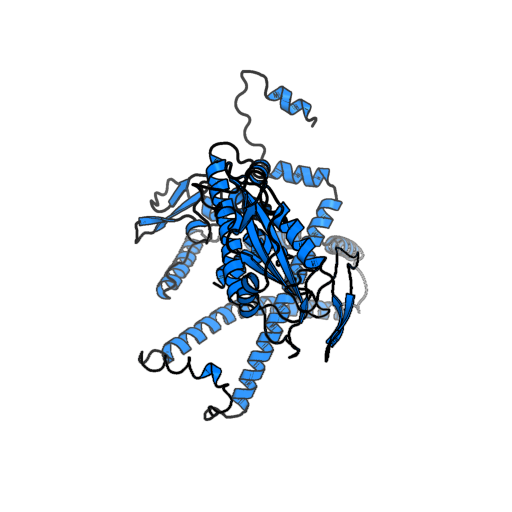107 ARG A O 1
ATOM 811 N N . ALA A 1 108 ? -29.920 -17.708 -33.345 1.00 43.28 108 ALA A N 1
ATOM 812 C CA . ALA A 1 108 ? -29.948 -19.101 -33.794 1.00 43.28 108 ALA A CA 1
ATOM 813 C C . ALA A 1 108 ? -28.627 -19.526 -34.456 1.00 43.28 108 ALA A C 1
ATOM 815 O O . ALA A 1 108 ? -28.236 -20.686 -34.345 1.00 43.28 108 ALA A O 1
ATOM 816 N N . GLU A 1 109 ? -27.924 -18.586 -35.085 1.00 40.16 109 GLU A N 1
ATOM 817 C CA . GLU A 1 109 ? -26.656 -18.830 -35.774 1.00 40.16 109 GLU A CA 1
ATOM 818 C C . GLU A 1 109 ? -25.495 -18.874 -34.772 1.00 40.16 109 GLU A C 1
ATOM 820 O O . GLU A 1 109 ? -24.728 -19.832 -34.754 1.00 40.16 109 GLU A O 1
ATOM 825 N N . TRP A 1 110 ? -25.480 -17.961 -33.794 1.00 39.44 110 TRP A N 1
ATOM 826 C CA . TRP A 1 110 ? -24.475 -17.944 -32.723 1.00 39.44 110 TRP A CA 1
ATOM 827 C C . TRP A 1 110 ? -24.528 -19.186 -31.814 1.00 39.44 110 TRP A C 1
ATOM 829 O O . TRP A 1 110 ? -23.497 -19.709 -31.389 1.00 39.44 110 TRP A O 1
ATOM 839 N N . SER A 1 111 ? -25.727 -19.730 -31.571 1.00 44.69 111 SER A N 1
ATOM 840 C CA . SER A 1 111 ? -25.896 -20.975 -30.802 1.00 44.69 111 SER A CA 1
ATOM 841 C C . SER A 1 111 ? -25.442 -22.223 -31.571 1.00 44.69 111 SER A C 1
ATOM 843 O O . SER A 1 111 ? -25.055 -23.214 -30.948 1.00 44.69 111 SER A O 1
ATOM 845 N N . ARG A 1 112 ? -25.473 -22.193 -32.912 1.00 41.44 112 ARG A N 1
ATOM 846 C CA . ARG A 1 112 ? -24.917 -23.260 -33.761 1.00 41.44 112 ARG A CA 1
ATOM 847 C C . ARG A 1 112 ? -23.393 -23.155 -33.847 1.00 41.44 112 ARG A C 1
ATOM 849 O O . ARG A 1 112 ? -22.730 -24.176 -33.690 1.00 41.44 112 ARG A O 1
ATOM 856 N N . SER A 1 113 ? -22.845 -21.945 -33.973 1.00 43.69 113 SER A N 1
ATOM 857 C CA . SER A 1 113 ? -21.396 -21.703 -34.034 1.00 43.69 113 SER A CA 1
ATOM 858 C C . SER A 1 113 ? -20.678 -22.032 -32.723 1.00 43.69 113 SER A C 1
ATOM 860 O O . SER A 1 113 ? -19.616 -22.646 -32.748 1.00 43.69 113 SER A O 1
ATOM 862 N N . LYS A 1 114 ? -21.285 -21.737 -31.563 1.00 40.41 114 LYS A N 1
ATOM 863 C CA . LYS A 1 114 ? -20.728 -22.131 -30.256 1.00 40.41 114 LYS A CA 1
ATOM 864 C C . LYS A 1 114 ? -20.728 -23.652 -30.055 1.00 40.41 114 LYS A C 1
ATOM 866 O O . LYS A 1 114 ? -19.725 -24.213 -29.634 1.00 40.41 114 LYS A O 1
ATOM 871 N N . LYS A 1 115 ? -21.811 -24.338 -30.447 1.00 43.75 115 LYS A N 1
ATOM 872 C CA . LYS A 1 115 ? -21.881 -25.812 -30.411 1.00 43.75 115 LYS A CA 1
ATOM 873 C C . LYS A 1 115 ? -20.891 -26.480 -31.372 1.00 43.75 115 LYS A C 1
ATOM 875 O O . LYS A 1 115 ? -20.406 -27.565 -31.066 1.00 43.75 115 LYS A O 1
ATOM 880 N N . ALA A 1 116 ? -20.594 -25.856 -32.512 1.00 41.00 116 ALA A N 1
ATOM 881 C CA . ALA A 1 116 ? -19.604 -26.357 -33.462 1.00 41.00 116 ALA A CA 1
ATOM 882 C C . ALA A 1 116 ? -18.166 -26.181 -32.941 1.00 41.00 116 ALA A C 1
ATOM 884 O O . ALA A 1 116 ? -17.388 -27.129 -33.006 1.00 41.00 116 ALA A O 1
ATOM 885 N N . LEU A 1 117 ? -17.842 -25.024 -32.350 1.00 39.66 117 LEU A N 1
ATOM 886 C CA . LEU A 1 117 ? -16.540 -24.753 -31.727 1.00 39.66 117 LEU A CA 1
ATOM 887 C C . LEU A 1 117 ? -16.265 -25.692 -30.541 1.00 39.66 117 LEU A C 1
ATOM 889 O O . LEU A 1 117 ? -15.209 -26.323 -30.488 1.00 39.66 117 LEU A O 1
ATOM 893 N N . ASP A 1 118 ? -17.251 -25.868 -29.655 1.00 41.81 118 ASP A N 1
ATOM 894 C CA . ASP A 1 118 ? -17.156 -26.799 -28.527 1.00 41.81 118 ASP A CA 1
ATOM 895 C C . ASP A 1 118 ? -17.021 -28.252 -29.024 1.00 41.81 118 ASP A C 1
ATOM 897 O O . ASP A 1 118 ? -16.236 -29.025 -28.478 1.00 41.81 118 ASP A O 1
ATOM 901 N N . SER A 1 119 ? -17.707 -28.630 -30.115 1.00 37.78 119 SER A N 1
ATOM 902 C CA . SER A 1 119 ? -17.587 -29.972 -30.701 1.00 37.78 119 SER A CA 1
ATOM 903 C C . SER A 1 119 ? -16.228 -30.236 -31.355 1.00 37.78 119 SER A C 1
ATOM 905 O O . SER A 1 119 ? -15.810 -31.393 -31.366 1.00 37.78 119 SER A O 1
ATOM 907 N N . SER A 1 120 ? -15.561 -29.235 -31.929 1.00 39.03 120 SER A N 1
ATOM 908 C CA . SER A 1 120 ? -14.260 -29.403 -32.595 1.00 39.03 120 SER A CA 1
ATOM 909 C C . SER A 1 120 ? -13.110 -29.502 -31.593 1.00 39.03 120 SER A C 1
ATOM 911 O O . SER A 1 120 ? -12.242 -30.361 -31.745 1.00 39.03 120 SER A O 1
ATOM 913 N N . ILE A 1 121 ? -13.157 -28.703 -30.522 1.00 42.62 121 ILE A N 1
ATOM 914 C CA . ILE A 1 121 ? -12.210 -28.787 -29.399 1.00 42.62 121 ILE A CA 1
ATOM 915 C C . ILE A 1 121 ? -12.382 -30.128 -28.675 1.00 42.62 121 ILE A C 1
ATOM 917 O O . ILE A 1 121 ? -11.408 -30.857 -28.492 1.00 42.62 121 ILE A O 1
ATOM 921 N N . LEU A 1 122 ? -13.631 -30.533 -28.406 1.00 41.06 122 LEU A N 1
ATOM 922 C CA . LEU A 1 122 ? -13.920 -31.854 -27.846 1.00 41.06 122 LEU A CA 1
ATOM 923 C C . LEU A 1 122 ? -13.457 -32.989 -28.764 1.00 41.06 122 LEU A C 1
ATOM 925 O O . LEU A 1 122 ? -12.990 -33.995 -28.256 1.00 41.06 122 LEU A O 1
ATOM 929 N N . ARG A 1 123 ? -13.530 -32.864 -30.098 1.00 37.09 123 ARG A N 1
ATOM 930 C CA . ARG A 1 123 ? -13.023 -33.901 -31.021 1.00 37.09 123 ARG A CA 1
ATOM 931 C C . ARG A 1 123 ? -11.502 -34.026 -30.984 1.00 37.09 123 ARG A C 1
ATOM 933 O O . ARG A 1 123 ? -11.019 -35.153 -30.997 1.00 37.09 123 ARG A O 1
ATOM 940 N N . ALA A 1 124 ? -10.763 -32.918 -30.910 1.00 36.69 124 ALA A N 1
ATOM 941 C CA . ALA A 1 124 ? -9.301 -32.936 -30.810 1.00 36.69 124 ALA A CA 1
ATOM 942 C C . ALA A 1 124 ? -8.830 -33.531 -29.469 1.00 36.69 124 ALA A C 1
ATOM 944 O O . ALA A 1 124 ? -7.934 -34.378 -29.434 1.00 36.69 124 ALA A O 1
ATOM 945 N N . GLU A 1 125 ? -9.503 -33.174 -28.373 1.00 41.66 125 GLU A N 1
ATOM 946 C CA . GLU A 1 125 ? -9.251 -33.749 -27.049 1.00 41.66 125 GLU A CA 1
ATOM 947 C C . GLU A 1 125 ? -9.674 -35.229 -26.980 1.00 41.66 125 GLU A C 1
ATOM 949 O O . GLU A 1 125 ? -8.939 -36.065 -26.453 1.00 41.66 125 GLU A O 1
ATOM 954 N N . PHE A 1 126 ? -10.794 -35.605 -27.606 1.00 34.25 126 PHE A N 1
ATOM 955 C CA . PHE A 1 126 ? -11.264 -36.992 -27.687 1.00 34.25 126 PHE A CA 1
ATOM 956 C C . PHE A 1 126 ? -10.341 -37.877 -28.540 1.00 34.25 126 PHE A C 1
ATOM 958 O O . PHE A 1 126 ? -10.145 -39.045 -28.211 1.00 34.25 126 PHE A O 1
ATOM 965 N N . PHE A 1 127 ? -9.707 -37.334 -29.586 1.00 36.78 127 PHE A N 1
ATOM 966 C CA . PHE A 1 127 ? -8.724 -38.055 -30.406 1.00 36.78 127 PHE A CA 1
ATOM 967 C C . PHE A 1 127 ? -7.438 -38.366 -29.617 1.00 36.78 127 PHE A C 1
ATOM 969 O O . PHE A 1 127 ? -6.925 -39.487 -29.664 1.00 36.78 127 PHE A O 1
ATOM 976 N N . MET A 1 128 ? -6.974 -37.412 -28.801 1.00 36.78 128 MET A N 1
ATOM 977 C CA . MET A 1 128 ? -5.856 -37.589 -27.860 1.00 36.78 128 MET A CA 1
ATOM 978 C C . MET A 1 128 ? -6.188 -38.603 -26.746 1.00 36.78 128 MET A C 1
ATOM 980 O O . MET A 1 128 ? -5.352 -39.429 -26.356 1.00 36.78 128 MET A O 1
ATOM 984 N N . ILE A 1 129 ? -7.436 -38.602 -26.267 1.00 43.59 129 ILE A N 1
ATOM 985 C CA . ILE A 1 129 ? -7.945 -39.556 -25.272 1.00 43.59 129 ILE A CA 1
ATOM 986 C C . ILE A 1 129 ? -8.066 -40.970 -25.866 1.00 43.59 129 ILE A C 1
ATOM 988 O O . ILE A 1 129 ? -7.639 -41.928 -25.220 1.00 43.59 129 ILE A O 1
ATOM 992 N N . LEU A 1 130 ? -8.559 -41.128 -27.100 1.00 32.81 130 LEU A N 1
ATOM 993 C CA . LEU A 1 130 ? -8.634 -42.424 -27.790 1.00 32.81 130 LEU A CA 1
ATOM 994 C C . LEU A 1 130 ? -7.245 -43.039 -28.009 1.00 32.81 130 LEU A C 1
ATOM 996 O O . LEU A 1 130 ? -7.075 -44.237 -27.778 1.00 32.81 130 LEU A O 1
ATOM 1000 N N . HIS A 1 131 ? -6.232 -42.232 -28.340 1.00 40.56 131 HIS A N 1
ATOM 1001 C CA . HIS A 1 131 ? -4.838 -42.690 -28.404 1.00 40.56 131 HIS A CA 1
ATOM 1002 C C . HIS A 1 131 ? -4.334 -43.201 -27.044 1.00 40.56 131 HIS A C 1
ATOM 1004 O O . HIS A 1 131 ? -3.706 -44.258 -26.954 1.00 40.56 131 HIS A O 1
ATOM 1010 N N . THR A 1 132 ? -4.683 -42.505 -25.962 1.00 41.78 132 THR A N 1
ATOM 1011 C CA . THR A 1 132 ? -4.281 -42.866 -24.594 1.00 41.78 132 THR A CA 1
ATOM 1012 C C . THR A 1 132 ? -5.014 -44.116 -24.077 1.00 41.78 132 THR A C 1
ATOM 1014 O O . THR A 1 132 ? -4.424 -44.953 -23.385 1.00 41.78 132 THR A O 1
ATOM 1017 N N . ILE A 1 133 ? -6.288 -44.297 -24.441 1.00 41.62 133 ILE A N 1
ATOM 1018 C CA . ILE A 1 133 ? -7.084 -45.495 -24.126 1.00 41.62 133 ILE A CA 1
ATOM 1019 C C . ILE A 1 133 ? -6.591 -46.701 -24.930 1.00 41.62 133 ILE A C 1
ATOM 1021 O O . ILE A 1 133 ? -6.478 -47.786 -24.363 1.00 41.62 133 ILE A O 1
ATOM 1025 N N . SER A 1 134 ? -6.222 -46.515 -26.200 1.00 39.81 134 SER A N 1
ATOM 1026 C CA . SER A 1 134 ? -5.658 -47.574 -27.045 1.00 39.81 134 SER A CA 1
ATOM 1027 C C . SER A 1 134 ? -4.327 -48.087 -26.475 1.00 39.81 134 SER A C 1
ATOM 1029 O O . SER A 1 134 ? -4.134 -49.293 -26.316 1.00 39.81 134 SER A O 1
ATOM 1031 N N . ILE A 1 135 ? -3.463 -47.185 -25.987 1.00 43.25 135 ILE A N 1
ATOM 1032 C CA . ILE A 1 135 ? -2.224 -47.540 -25.270 1.00 43.25 135 ILE A CA 1
ATOM 1033 C C . ILE A 1 135 ? -2.524 -48.300 -23.965 1.00 43.25 135 ILE A C 1
ATOM 1035 O O . ILE A 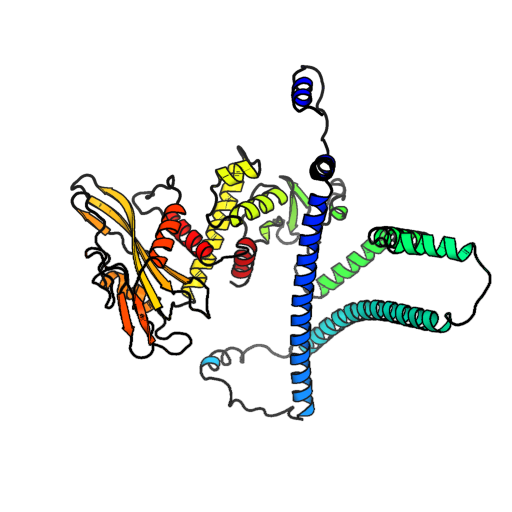1 135 ? -1.883 -49.313 -23.677 1.00 43.25 135 ILE A O 1
ATOM 1039 N N . LYS A 1 136 ? -3.535 -47.883 -23.188 1.00 43.88 136 LYS A N 1
ATOM 1040 C CA . LYS A 1 136 ? -3.964 -48.600 -21.970 1.00 43.88 136 LYS A CA 1
ATOM 1041 C C . LYS A 1 136 ? -4.576 -49.974 -22.264 1.00 43.88 136 LYS A C 1
ATOM 1043 O O . LYS A 1 136 ? -4.338 -50.910 -21.502 1.00 43.88 136 LYS A O 1
ATOM 1048 N N . GLN A 1 137 ? -5.333 -50.127 -23.350 1.00 42.97 137 GLN A N 1
ATOM 1049 C CA . GLN A 1 137 ? -5.906 -51.409 -23.772 1.00 42.97 137 GLN A CA 1
ATOM 1050 C C . GLN A 1 137 ? -4.825 -52.371 -24.271 1.00 42.97 137 GLN A C 1
ATOM 1052 O O . GLN A 1 137 ? -4.867 -53.549 -23.917 1.00 42.97 137 GLN A O 1
ATOM 1057 N N . ILE A 1 138 ? -3.809 -51.869 -24.978 1.00 44.78 138 ILE A N 1
ATOM 1058 C CA . ILE A 1 138 ? -2.606 -52.630 -25.343 1.00 44.78 138 ILE A CA 1
ATOM 1059 C C . ILE A 1 138 ? -1.858 -53.074 -24.074 1.00 44.78 138 ILE A C 1
ATOM 1061 O O . ILE A 1 138 ? -1.553 -54.256 -23.922 1.00 44.78 138 ILE A O 1
ATOM 1065 N N . PHE A 1 139 ? -1.676 -52.188 -23.090 1.00 45.75 139 PHE A N 1
ATOM 1066 C CA . PHE A 1 139 ? -1.101 -52.538 -21.781 1.00 45.75 139 PHE A CA 1
ATOM 1067 C C . PHE A 1 139 ? -1.931 -53.579 -21.007 1.00 45.75 139 PHE A C 1
ATOM 1069 O O . PHE A 1 139 ? -1.375 -54.457 -20.343 1.00 45.75 139 PHE A O 1
ATOM 1076 N N . HIS A 1 140 ? -3.262 -53.521 -21.098 1.00 47.41 140 HIS A N 1
ATOM 1077 C CA . HIS A 1 140 ? -4.163 -54.473 -20.446 1.00 47.41 140 HIS A CA 1
ATOM 1078 C C . HIS A 1 140 ? -4.189 -55.843 -21.158 1.00 47.41 140 HIS A C 1
ATOM 1080 O O . HIS A 1 140 ? -4.314 -56.887 -20.509 1.00 47.41 140 HIS A O 1
ATOM 1086 N N . GLN A 1 141 ? -4.045 -55.872 -22.484 1.00 44.19 141 GLN A N 1
ATOM 1087 C CA . GLN A 1 141 ? -3.887 -57.100 -23.275 1.00 44.19 141 GLN A CA 1
ATOM 1088 C C . GLN A 1 141 ? -2.538 -57.771 -22.967 1.00 44.19 141 GLN A C 1
ATOM 1090 O O . GLN A 1 141 ? -2.485 -58.972 -22.693 1.00 44.19 141 GLN A O 1
ATOM 1095 N N . LEU A 1 142 ? -1.462 -56.982 -22.878 1.00 42.69 142 LEU A N 1
ATOM 1096 C CA . LEU A 1 142 ? -0.122 -57.455 -22.519 1.00 42.69 142 LEU A CA 1
ATOM 1097 C C . LEU A 1 142 ? -0.048 -57.963 -21.068 1.00 42.69 142 LEU A C 1
ATOM 1099 O O . LEU A 1 142 ? 0.569 -58.997 -20.804 1.00 42.69 142 LEU A O 1
ATOM 1103 N N . SER A 1 143 ? -0.748 -57.322 -20.125 1.00 46.56 143 SER A N 1
ATOM 1104 C CA . SER A 1 143 ? -0.820 -57.787 -18.730 1.00 46.56 143 SER A CA 1
ATOM 1105 C C . SER A 1 143 ? -1.671 -59.054 -18.550 1.00 46.56 143 SER A C 1
ATOM 1107 O O . SER A 1 143 ? -1.384 -59.869 -17.669 1.00 46.56 143 SER A O 1
ATOM 1109 N N . ARG A 1 144 ? -2.676 -59.279 -19.412 1.00 43.78 144 ARG A N 1
ATOM 1110 C CA . ARG A 1 144 ? -3.441 -60.539 -19.475 1.00 43.78 144 ARG A CA 1
ATOM 1111 C C . ARG A 1 144 ? -2.642 -61.673 -20.117 1.00 43.78 144 ARG A C 1
ATOM 1113 O O . ARG A 1 144 ? -2.716 -62.797 -19.622 1.00 43.78 144 ARG A O 1
ATOM 1120 N N . SER A 1 145 ? -1.839 -61.380 -21.141 1.00 41.72 145 SER A N 1
ATOM 1121 C CA . SER A 1 145 ? -0.915 -62.351 -21.747 1.00 41.72 145 SER A CA 1
ATOM 1122 C C . SER A 1 145 ? 0.147 -62.819 -20.735 1.00 41.72 145 SER A C 1
ATOM 1124 O O . SER A 1 145 ? 0.386 -64.017 -20.576 1.00 41.72 145 SER A O 1
ATOM 1126 N N . ARG A 1 146 ? 0.649 -61.892 -19.901 1.00 42.56 146 ARG A N 1
ATOM 1127 C CA . ARG A 1 146 ? 1.565 -62.167 -18.777 1.00 42.56 146 ARG A CA 1
ATOM 1128 C C . ARG A 1 146 ? 1.003 -63.141 -17.729 1.00 42.56 146 ARG A C 1
ATOM 1130 O O . ARG A 1 146 ? 1.773 -63.890 -17.139 1.00 42.56 146 ARG A O 1
ATOM 1137 N N . ARG A 1 147 ? -0.320 -63.179 -17.501 1.00 44.97 147 ARG A N 1
ATOM 1138 C CA . ARG A 1 147 ? -0.950 -64.145 -16.571 1.00 44.97 147 ARG A CA 1
ATOM 1139 C C . ARG A 1 147 ? -1.150 -65.536 -17.172 1.00 44.97 147 ARG A C 1
ATOM 1141 O O . ARG A 1 147 ? -1.238 -66.494 -16.416 1.00 44.97 147 ARG A O 1
ATOM 1148 N N . ARG A 1 148 ? -1.212 -65.665 -18.502 1.00 42.12 148 ARG A N 1
ATOM 1149 C CA . ARG A 1 148 ? -1.367 -66.966 -19.182 1.00 42.12 148 ARG A CA 1
ATOM 1150 C C . ARG A 1 148 ? -0.032 -67.683 -19.404 1.00 42.12 148 ARG A C 1
ATOM 1152 O O . ARG A 1 148 ? -0.011 -68.905 -19.458 1.00 42.12 148 ARG A O 1
ATOM 1159 N N . SER A 1 149 ? 1.075 -66.942 -19.458 1.00 43.03 149 SER A N 1
ATOM 1160 C CA . SER A 1 149 ? 2.417 -67.492 -19.703 1.00 43.03 149 SER A CA 1
ATOM 1161 C C . SER A 1 149 ? 3.118 -68.080 -18.465 1.00 43.03 149 SER A C 1
ATOM 1163 O O . SER A 1 149 ? 4.201 -68.639 -18.600 1.00 43.03 149 SER A O 1
ATOM 1165 N N . LEU A 1 150 ? 2.542 -67.969 -17.262 1.00 43.50 150 LEU A N 1
ATOM 1166 C CA . LEU A 1 150 ? 3.194 -68.373 -16.004 1.00 43.50 150 LEU A CA 1
ATOM 1167 C C . LEU A 1 150 ? 3.067 -69.869 -15.652 1.00 43.50 150 LEU A C 1
ATOM 1169 O O . LEU A 1 150 ? 3.505 -70.262 -14.578 1.00 43.50 150 LEU A O 1
ATOM 1173 N N . ASN A 1 151 ? 2.510 -70.705 -16.536 1.00 40.81 151 ASN A N 1
ATOM 1174 C CA . ASN A 1 151 ? 2.215 -72.110 -16.221 1.00 40.81 151 ASN A CA 1
ATOM 1175 C C . ASN A 1 151 ? 2.907 -73.168 -17.086 1.00 40.81 151 ASN A C 1
ATOM 1177 O O . ASN A 1 151 ? 2.558 -74.337 -16.953 1.00 40.81 151 ASN A O 1
ATOM 1181 N N . HIS A 1 152 ? 3.893 -72.838 -17.923 1.00 39.53 152 HIS A N 1
ATOM 1182 C CA . HIS A 1 152 ? 4.689 -73.874 -18.592 1.00 39.53 152 HIS A CA 1
ATOM 1183 C C . HIS A 1 152 ? 6.184 -73.609 -18.483 1.00 39.53 152 HIS A C 1
ATOM 1185 O O . HIS A 1 152 ? 6.682 -72.512 -18.717 1.00 39.53 152 HIS A O 1
ATOM 1191 N N . HIS A 1 153 ? 6.874 -74.651 -18.044 1.00 41.97 153 HIS A N 1
ATOM 1192 C CA . HIS A 1 153 ? 8.256 -74.645 -17.622 1.00 41.97 153 HIS A CA 1
ATOM 1193 C C . HIS A 1 153 ? 9.124 -75.307 -18.697 1.00 41.97 153 HIS A C 1
ATOM 1195 O O . HIS A 1 153 ? 8.752 -76.356 -19.216 1.00 41.97 153 HIS A O 1
ATOM 1201 N N . ARG A 1 154 ? 10.328 -74.743 -18.853 1.00 39.75 154 ARG A N 1
ATOM 1202 C CA . ARG A 1 154 ? 11.624 -75.365 -19.186 1.00 39.75 154 ARG A CA 1
ATOM 1203 C C . ARG A 1 154 ? 12.248 -75.037 -20.542 1.00 39.75 154 ARG A C 1
ATOM 1205 O O . ARG A 1 154 ? 11.645 -75.160 -21.597 1.00 39.75 154 ARG A O 1
ATOM 1212 N N . HIS A 1 155 ? 13.547 -74.763 -20.391 1.00 44.25 155 HIS A N 1
ATOM 1213 C CA . HIS A 1 155 ? 14.611 -74.497 -21.352 1.00 44.25 155 HIS A CA 1
ATOM 1214 C C . HIS A 1 155 ? 14.617 -73.093 -21.948 1.00 44.25 155 HIS A C 1
ATOM 1216 O O . HIS A 1 155 ? 13.976 -72.889 -22.956 1.00 44.25 155 HIS A O 1
ATOM 1222 N N . HIS A 1 156 ? 15.386 -72.168 -21.347 1.00 41.38 156 HIS A N 1
ATOM 1223 C CA . HIS A 1 156 ? 16.299 -71.232 -22.036 1.00 41.38 156 HIS A CA 1
ATOM 1224 C C . HIS A 1 156 ? 17.133 -70.420 -21.013 1.00 41.38 156 HIS A C 1
ATOM 1226 O O . HIS A 1 156 ? 16.968 -69.215 -20.850 1.00 41.38 156 HIS A O 1
ATOM 1232 N N . GLY A 1 157 ? 18.102 -71.071 -20.355 1.00 44.50 157 GLY A N 1
ATOM 1233 C CA . GLY A 1 157 ? 18.938 -70.455 -19.305 1.00 44.50 157 GLY A CA 1
ATOM 1234 C C . GLY A 1 157 ? 19.845 -69.290 -19.741 1.00 44.50 157 GLY A C 1
ATOM 1235 O O . GLY A 1 157 ? 20.461 -68.659 -18.893 1.00 44.50 157 GLY A O 1
ATOM 1236 N N . PHE A 1 158 ? 19.924 -68.973 -21.035 1.00 42.25 158 PHE A N 1
ATOM 1237 C CA . PHE A 1 158 ? 20.667 -67.810 -21.536 1.00 42.25 158 PHE A CA 1
ATOM 1238 C C . PHE A 1 158 ? 19.751 -66.611 -21.818 1.00 42.25 158 PHE A C 1
ATOM 1240 O O . PHE A 1 158 ? 20.119 -65.467 -21.558 1.00 42.25 158 PHE A O 1
ATOM 1247 N N . LEU A 1 159 ? 18.525 -66.870 -22.286 1.00 46.53 159 LEU A N 1
ATOM 1248 C CA . LEU A 1 159 ? 17.555 -65.818 -22.575 1.00 46.53 159 LEU A CA 1
ATOM 1249 C C . LEU A 1 159 ? 17.009 -65.210 -21.279 1.00 46.53 159 LEU A C 1
ATOM 1251 O O . LEU A 1 159 ? 16.835 -64.001 -21.208 1.00 46.53 159 LEU A O 1
ATOM 1255 N N . ASP A 1 160 ? 16.838 -66.019 -20.231 1.00 47.16 160 ASP A N 1
ATOM 1256 C CA . ASP A 1 160 ? 16.347 -65.547 -18.933 1.00 47.16 160 ASP A CA 1
ATOM 1257 C C . ASP A 1 160 ? 17.348 -64.613 -18.236 1.00 47.16 160 ASP A C 1
ATOM 1259 O O . ASP A 1 160 ? 16.947 -63.624 -17.629 1.00 47.16 160 ASP A O 1
ATOM 1263 N N . VAL A 1 161 ? 18.656 -64.851 -18.385 1.00 47.84 161 VAL A N 1
ATOM 1264 C CA . VAL A 1 161 ? 19.702 -63.966 -17.841 1.00 47.84 161 VAL A CA 1
ATOM 1265 C C . VAL A 1 161 ? 19.753 -62.647 -18.615 1.00 47.84 161 VAL A C 1
ATOM 1267 O O . VAL A 1 161 ? 19.827 -61.582 -18.005 1.00 47.84 161 VAL A O 1
ATOM 1270 N N . VAL A 1 162 ? 19.627 -62.690 -19.946 1.00 56.06 162 VAL A N 1
ATOM 1271 C CA . VAL A 1 162 ? 19.541 -61.483 -20.786 1.00 56.06 162 VAL A CA 1
ATOM 1272 C C . VAL A 1 162 ? 18.262 -60.697 -20.486 1.00 56.06 162 VAL A C 1
ATOM 1274 O O . VAL A 1 162 ? 18.310 -59.476 -20.369 1.00 56.06 162 VAL A O 1
ATOM 1277 N N . ILE A 1 163 ? 17.133 -61.372 -20.273 1.00 54.66 163 ILE A N 1
ATOM 1278 C CA . ILE A 1 163 ? 15.859 -60.745 -19.910 1.00 54.66 163 ILE A CA 1
ATOM 1279 C C . ILE A 1 163 ? 15.918 -60.161 -18.494 1.00 54.66 163 ILE A C 1
ATOM 1281 O O . ILE A 1 163 ? 15.429 -59.055 -18.298 1.00 54.66 163 ILE A O 1
ATOM 1285 N N . ILE A 1 164 ? 16.563 -60.813 -17.522 1.00 54.03 164 ILE A N 1
ATOM 1286 C CA . ILE A 1 164 ? 16.765 -60.254 -16.174 1.00 54.03 164 ILE A CA 1
ATOM 1287 C C . ILE A 1 164 ? 17.679 -59.023 -16.226 1.00 54.03 164 ILE A C 1
ATOM 1289 O O . ILE A 1 164 ? 17.360 -58.017 -15.597 1.00 54.03 164 ILE A O 1
ATOM 1293 N N . ILE A 1 165 ? 18.755 -59.041 -17.020 1.00 52.16 165 ILE A N 1
ATOM 1294 C CA . ILE A 1 165 ? 19.630 -57.874 -17.226 1.00 52.16 165 ILE A CA 1
ATOM 1295 C C . ILE A 1 165 ? 18.859 -56.733 -17.909 1.00 52.16 165 ILE A C 1
ATOM 1297 O O . ILE A 1 165 ? 18.928 -55.594 -17.456 1.00 52.16 165 ILE A O 1
ATOM 1301 N N . ILE A 1 166 ? 18.052 -57.029 -18.932 1.00 53.31 166 ILE A N 1
ATOM 1302 C CA . ILE A 1 166 ? 17.187 -56.048 -19.603 1.00 53.31 166 ILE A CA 1
ATOM 1303 C C . ILE A 1 166 ? 16.115 -55.513 -18.642 1.00 53.31 166 ILE A C 1
ATOM 1305 O O . ILE A 1 166 ? 15.858 -54.315 -18.631 1.00 53.31 166 ILE A O 1
ATOM 1309 N N . ILE A 1 167 ? 15.533 -56.347 -17.777 1.00 52.91 167 ILE A N 1
ATOM 1310 C CA . ILE A 1 167 ? 14.565 -55.924 -16.756 1.00 52.91 167 ILE A CA 1
ATOM 1311 C C . ILE A 1 167 ? 15.243 -55.048 -15.697 1.00 52.91 167 ILE A C 1
ATOM 1313 O O . ILE A 1 167 ? 14.659 -54.039 -15.316 1.00 52.91 167 ILE A O 1
ATOM 1317 N N . ILE A 1 168 ? 16.468 -55.350 -15.257 1.00 49.22 168 ILE A N 1
ATOM 1318 C CA . ILE A 1 168 ? 17.241 -54.509 -14.320 1.00 49.22 168 ILE A CA 1
ATOM 1319 C C . ILE A 1 168 ? 17.597 -53.154 -14.964 1.00 49.22 168 ILE A C 1
ATOM 1321 O O . ILE A 1 168 ? 17.469 -52.109 -14.320 1.00 49.22 168 ILE A O 1
ATOM 1325 N N . ILE A 1 169 ? 17.947 -53.147 -16.255 1.00 49.19 169 ILE A N 1
ATOM 1326 C CA . ILE A 1 169 ? 18.208 -51.929 -17.041 1.00 49.19 169 ILE A CA 1
ATOM 1327 C C . ILE A 1 169 ? 16.921 -51.101 -17.225 1.00 49.19 169 ILE A C 1
ATOM 1329 O O . ILE A 1 169 ? 16.945 -49.883 -17.061 1.00 49.19 169 ILE A O 1
ATOM 1333 N N . ILE A 1 170 ? 15.780 -51.744 -17.491 1.00 50.19 170 ILE A N 1
ATOM 1334 C CA . ILE A 1 170 ? 14.467 -51.090 -17.648 1.00 50.19 170 ILE A CA 1
ATOM 1335 C C . ILE A 1 170 ? 13.902 -50.606 -16.300 1.00 50.19 170 ILE A C 1
ATOM 1337 O O . ILE A 1 170 ? 13.216 -49.589 -16.254 1.00 50.19 170 ILE A O 1
ATOM 1341 N N . SER A 1 171 ? 14.221 -51.273 -15.188 1.00 46.06 171 SER A N 1
ATOM 1342 C CA . SER A 1 171 ? 13.745 -50.905 -13.841 1.00 46.06 171 SER A CA 1
ATOM 1343 C C . SER A 1 171 ? 14.436 -49.659 -13.267 1.00 46.06 171 SER A C 1
ATOM 1345 O O . SER A 1 171 ? 14.022 -49.143 -12.230 1.00 46.06 171 SER A O 1
ATOM 1347 N N . SER A 1 172 ? 15.463 -49.142 -13.946 1.00 45.06 172 SER A N 1
ATOM 1348 C CA . SER A 1 172 ? 16.177 -47.921 -13.573 1.00 45.06 172 SER A CA 1
ATOM 1349 C C . SER A 1 172 ? 15.556 -46.718 -14.301 1.00 45.06 172 SER A C 1
ATOM 1351 O O . SER A 1 172 ? 15.788 -46.494 -15.489 1.00 45.06 172 SER A O 1
ATOM 1353 N N . SER A 1 173 ? 14.744 -45.932 -13.586 1.00 50.59 173 SER A N 1
ATOM 1354 C CA . SER A 1 173 ? 13.762 -44.950 -14.102 1.00 50.59 173 SER A CA 1
ATOM 1355 C C . SER A 1 173 ? 14.269 -43.822 -15.024 1.00 50.59 173 SER A C 1
ATOM 1357 O O . SER A 1 173 ? 13.461 -43.053 -15.539 1.00 50.59 173 SER A O 1
ATOM 1359 N N . LYS A 1 174 ? 15.574 -43.715 -15.294 1.00 49.84 174 LYS A N 1
ATOM 1360 C CA . LYS A 1 174 ? 16.155 -42.704 -16.199 1.00 49.84 174 LYS A CA 1
ATOM 1361 C C . LYS A 1 174 ? 16.360 -43.204 -17.637 1.00 49.84 174 LYS A C 1
ATOM 1363 O O . LYS A 1 174 ? 16.444 -42.389 -18.551 1.00 49.84 174 LYS A O 1
ATOM 1368 N N . ILE A 1 175 ? 16.375 -44.519 -17.865 1.00 47.31 175 ILE A N 1
ATOM 1369 C CA . ILE A 1 175 ? 16.625 -45.100 -19.197 1.00 47.31 175 ILE A CA 1
ATOM 1370 C C . ILE A 1 175 ? 15.345 -45.137 -20.051 1.00 47.31 175 ILE A C 1
ATOM 1372 O O . ILE A 1 175 ? 15.422 -45.025 -21.270 1.00 47.31 175 ILE A O 1
ATOM 1376 N N . ILE A 1 176 ? 14.157 -45.180 -19.436 1.00 53.94 176 ILE A N 1
ATOM 1377 C CA . ILE A 1 176 ? 12.873 -45.259 -20.157 1.00 53.94 176 ILE A CA 1
ATOM 1378 C C . ILE A 1 176 ? 12.606 -44.007 -21.002 1.00 53.94 176 ILE A C 1
ATOM 1380 O O . ILE A 1 176 ? 12.131 -44.137 -22.126 1.00 53.94 176 ILE A O 1
ATOM 1384 N N . ASN A 1 177 ? 12.960 -42.808 -20.529 1.00 50.22 177 ASN A N 1
ATOM 1385 C CA . ASN A 1 177 ? 12.780 -41.583 -21.317 1.00 50.22 177 ASN A CA 1
ATOM 1386 C C . ASN A 1 177 ? 13.752 -41.520 -22.498 1.00 50.22 177 ASN A C 1
ATOM 1388 O O . ASN A 1 177 ? 13.355 -41.146 -23.596 1.00 50.22 177 ASN A O 1
ATOM 1392 N N . ILE A 1 178 ? 14.998 -41.958 -22.303 1.00 53.50 178 ILE A N 1
ATOM 1393 C CA . ILE A 1 178 ? 16.004 -41.994 -23.371 1.00 53.50 178 ILE A CA 1
ATOM 1394 C C . ILE A 1 178 ? 15.637 -43.058 -24.410 1.00 53.50 178 ILE A C 1
ATOM 1396 O O . ILE A 1 178 ? 15.662 -42.771 -25.599 1.00 53.50 178 ILE A O 1
ATOM 1400 N N . ILE A 1 179 ? 15.209 -44.250 -23.984 1.00 60.62 179 ILE A N 1
ATOM 1401 C CA . ILE A 1 179 ? 14.753 -45.307 -24.894 1.00 60.62 179 ILE A CA 1
ATOM 1402 C C . ILE A 1 179 ? 13.455 -44.901 -25.597 1.00 60.62 179 ILE A C 1
ATOM 1404 O O . ILE A 1 179 ? 13.327 -45.157 -26.785 1.00 60.62 179 ILE A O 1
ATOM 1408 N N . SER A 1 180 ? 12.525 -44.210 -24.931 1.00 58.16 180 SER A N 1
ATOM 1409 C CA . SER A 1 180 ? 11.294 -43.727 -25.577 1.00 58.16 180 SER A CA 1
ATOM 1410 C C . SER A 1 180 ? 11.594 -42.656 -26.625 1.00 58.16 180 SER A C 1
ATOM 1412 O O . SER A 1 180 ? 11.039 -42.709 -27.715 1.00 58.16 180 SER A O 1
ATOM 1414 N N . ILE A 1 181 ? 12.520 -41.733 -26.344 1.00 57.22 181 ILE A N 1
ATOM 1415 C CA . ILE A 1 181 ? 12.977 -40.725 -27.310 1.00 57.22 181 ILE A CA 1
ATOM 1416 C C . ILE A 1 181 ? 13.727 -41.389 -28.470 1.00 57.22 181 ILE A C 1
ATOM 1418 O O . ILE A 1 181 ? 13.470 -41.052 -29.619 1.00 57.22 181 ILE A O 1
ATOM 1422 N N . ILE A 1 182 ? 14.594 -42.370 -28.204 1.00 68.75 182 ILE A N 1
ATOM 1423 C CA . ILE A 1 182 ? 15.308 -43.118 -29.249 1.00 68.75 182 ILE A CA 1
ATOM 1424 C C . ILE A 1 182 ? 14.329 -43.934 -30.101 1.00 68.75 182 ILE A C 1
ATOM 1426 O O . ILE A 1 182 ? 14.461 -43.935 -31.316 1.00 68.75 182 ILE A O 1
ATOM 1430 N N . ILE A 1 183 ? 13.317 -44.570 -29.506 1.00 70.19 183 ILE A N 1
ATOM 1431 C CA . ILE A 1 183 ? 12.270 -45.298 -30.235 1.00 70.19 183 ILE A CA 1
ATOM 1432 C C . ILE A 1 183 ? 11.422 -44.332 -31.064 1.00 70.19 183 ILE A C 1
ATOM 1434 O O . ILE A 1 183 ? 11.143 -44.640 -32.213 1.00 70.19 183 ILE A O 1
ATOM 1438 N N . ILE A 1 184 ? 11.064 -43.154 -30.543 1.00 60.66 184 ILE A N 1
ATOM 1439 C CA . ILE A 1 184 ? 10.357 -42.121 -31.313 1.00 60.66 184 ILE A CA 1
ATOM 1440 C C . ILE A 1 184 ? 11.226 -41.635 -32.474 1.00 60.66 184 ILE A C 1
ATOM 1442 O O . ILE A 1 184 ? 10.736 -41.568 -33.588 1.00 60.66 184 ILE A O 1
ATOM 1446 N N . ILE A 1 185 ? 12.518 -41.374 -32.260 1.00 59.81 185 ILE A N 1
ATOM 1447 C CA . ILE A 1 185 ? 13.452 -40.969 -33.321 1.00 59.81 185 ILE A CA 1
ATOM 1448 C C . ILE A 1 185 ? 13.598 -42.078 -34.368 1.00 59.81 185 ILE A C 1
ATOM 1450 O O . ILE A 1 185 ? 13.531 -41.798 -35.559 1.00 59.81 185 ILE A O 1
ATOM 1454 N N . ILE A 1 186 ? 13.742 -43.338 -33.950 1.00 67.56 186 ILE A N 1
ATOM 1455 C CA . ILE A 1 186 ? 13.829 -44.488 -34.855 1.00 67.56 186 ILE A CA 1
ATOM 1456 C C . ILE A 1 186 ? 12.516 -44.677 -35.615 1.00 67.56 186 ILE A C 1
ATOM 1458 O O . ILE A 1 186 ? 12.571 -44.953 -36.802 1.00 67.56 186 ILE A O 1
ATOM 1462 N N . ILE A 1 187 ? 11.351 -44.488 -34.987 1.00 60.09 187 ILE A N 1
ATOM 1463 C CA . ILE A 1 187 ? 10.045 -44.539 -35.658 1.00 60.09 187 ILE A CA 1
ATOM 1464 C C . ILE A 1 187 ? 9.903 -43.365 -36.631 1.00 60.09 187 ILE A C 1
ATOM 1466 O O . ILE A 1 187 ? 9.510 -43.584 -37.764 1.00 60.09 187 ILE A O 1
ATOM 1470 N N . THR A 1 188 ? 10.286 -42.144 -36.267 1.00 54.75 188 THR A N 1
ATOM 1471 C CA . THR A 1 188 ? 10.241 -40.979 -37.166 1.00 54.75 188 THR A CA 1
ATOM 1472 C C . THR A 1 188 ? 11.179 -41.152 -38.366 1.00 54.75 188 THR A C 1
ATOM 1474 O O . THR A 1 188 ? 10.806 -40.817 -39.489 1.00 54.75 188 THR A O 1
ATOM 1477 N N . ILE A 1 189 ? 12.362 -41.740 -38.156 1.00 56.31 189 ILE A N 1
ATOM 1478 C CA . ILE A 1 189 ? 13.321 -42.071 -39.220 1.00 56.31 189 ILE A CA 1
ATOM 1479 C C . ILE A 1 189 ? 12.821 -43.255 -40.069 1.00 56.31 189 ILE A C 1
ATOM 1481 O O . ILE A 1 189 ? 12.911 -43.202 -41.291 1.00 56.31 189 ILE A O 1
ATOM 1485 N N . ALA A 1 190 ? 12.264 -44.305 -39.456 1.00 41.88 190 ALA A N 1
ATOM 1486 C CA . ALA A 1 190 ? 11.792 -45.515 -40.140 1.00 41.88 190 ALA A CA 1
ATOM 1487 C C . ALA A 1 190 ? 10.453 -45.326 -40.870 1.00 41.88 190 ALA A C 1
ATOM 1489 O O . ALA A 1 190 ? 10.212 -45.984 -41.877 1.00 41.88 190 ALA A O 1
ATOM 1490 N N . VAL A 1 191 ? 9.595 -44.422 -40.389 1.00 51.00 191 VAL A N 1
ATOM 1491 C CA . VAL A 1 191 ? 8.351 -44.006 -41.060 1.00 51.00 191 VAL A CA 1
ATOM 1492 C C . VAL A 1 191 ? 8.647 -42.963 -42.149 1.00 51.00 191 VAL A C 1
ATOM 1494 O O . VAL A 1 191 ? 7.766 -42.632 -42.934 1.00 51.00 191 VAL A O 1
ATOM 1497 N N . GLY A 1 192 ? 9.894 -42.485 -42.261 1.00 37.78 192 GLY A N 1
ATOM 1498 C CA . GLY A 1 192 ? 10.323 -41.635 -43.370 1.00 37.78 192 GLY A CA 1
ATOM 1499 C C . GLY A 1 192 ? 9.542 -40.327 -43.465 1.00 37.78 192 GLY A C 1
ATOM 1500 O O . GLY A 1 192 ? 9.352 -39.814 -44.564 1.00 37.78 192 GLY A O 1
ATOM 1501 N N . ILE A 1 193 ? 9.071 -39.781 -42.337 1.00 45.97 193 ILE A N 1
ATOM 1502 C CA . ILE A 1 193 ? 8.389 -38.486 -42.341 1.00 45.97 193 ILE A CA 1
ATOM 1503 C C . ILE A 1 193 ? 9.460 -37.398 -42.343 1.00 45.97 193 ILE A C 1
ATOM 1505 O O . ILE A 1 193 ? 9.790 -36.798 -41.320 1.00 45.97 193 ILE A O 1
ATOM 1509 N N . THR A 1 194 ? 10.010 -37.126 -43.520 1.00 42.62 194 THR A N 1
ATOM 1510 C CA . THR A 1 194 ? 10.482 -35.780 -43.820 1.00 42.62 194 THR A CA 1
ATOM 1511 C C . THR A 1 194 ? 9.238 -34.902 -43.846 1.00 42.62 194 THR A C 1
ATOM 1513 O O . THR A 1 194 ? 8.521 -34.887 -44.845 1.00 42.62 194 THR A O 1
ATOM 1516 N N . ILE A 1 195 ? 8.921 -34.235 -42.731 1.00 46.62 195 ILE A N 1
ATOM 1517 C CA . ILE A 1 195 ? 7.946 -33.145 -42.773 1.00 46.62 195 ILE A CA 1
ATOM 1518 C C . ILE A 1 195 ? 8.606 -32.068 -43.621 1.00 46.62 195 ILE A C 1
ATOM 1520 O O . ILE A 1 195 ? 9.523 -31.376 -43.178 1.00 46.62 195 ILE A O 1
ATOM 1524 N N . ASP A 1 196 ? 8.194 -32.020 -44.879 1.00 52.00 196 ASP A N 1
ATOM 1525 C CA . ASP A 1 196 ? 8.568 -30.974 -45.802 1.00 52.00 196 ASP A CA 1
ATOM 1526 C C . ASP A 1 196 ? 8.136 -29.626 -45.205 1.00 52.00 196 ASP A C 1
ATOM 1528 O O . ASP A 1 196 ? 6.998 -29.442 -44.766 1.00 52.00 196 ASP A O 1
ATOM 1532 N N . VAL A 1 197 ? 9.086 -28.695 -45.136 1.00 48.19 197 VAL A N 1
ATOM 1533 C CA . VAL A 1 197 ? 8.890 -27.369 -44.541 1.00 48.19 197 VAL A CA 1
ATOM 1534 C C . VAL A 1 197 ? 7.796 -26.603 -45.289 1.00 48.19 197 VAL A C 1
ATOM 1536 O O . VAL A 1 197 ? 7.068 -25.832 -44.664 1.00 48.19 197 VAL A O 1
ATOM 1539 N N . GLU A 1 198 ? 7.629 -26.848 -46.592 1.00 52.88 198 GLU A N 1
ATOM 1540 C CA . GLU A 1 198 ? 6.540 -26.266 -47.383 1.00 52.88 198 GLU A CA 1
ATOM 1541 C C . GLU A 1 198 ? 5.174 -26.841 -46.982 1.00 52.88 198 GLU A C 1
ATOM 1543 O O . GLU A 1 198 ? 4.206 -26.093 -46.865 1.00 52.88 198 GLU A O 1
ATOM 1548 N N . THR A 1 199 ? 5.095 -28.130 -46.645 1.00 53.28 199 THR A N 1
ATOM 1549 C CA . THR A 1 199 ? 3.863 -28.753 -46.132 1.00 53.28 199 THR A CA 1
ATOM 1550 C C . THR A 1 199 ? 3.467 -28.182 -44.762 1.00 53.28 199 THR A C 1
ATOM 1552 O O . THR A 1 199 ? 2.309 -27.827 -44.550 1.00 53.28 199 THR A O 1
ATOM 1555 N N . LEU A 1 200 ? 4.428 -27.990 -43.846 1.00 46.19 200 LEU A N 1
ATOM 1556 C CA . LEU A 1 200 ? 4.162 -27.354 -42.545 1.00 46.19 200 LEU A CA 1
ATOM 1557 C C . LEU A 1 200 ? 3.758 -25.875 -42.698 1.00 46.19 200 LEU A C 1
ATOM 1559 O O . LEU A 1 200 ? 2.902 -25.378 -41.965 1.00 46.19 200 LEU A O 1
ATOM 1563 N N . ARG A 1 201 ? 4.362 -25.162 -43.656 1.00 51.41 201 ARG A N 1
ATOM 1564 C CA . ARG A 1 201 ? 4.006 -23.778 -43.995 1.00 51.41 201 ARG A CA 1
ATOM 1565 C C . ARG A 1 201 ? 2.588 -23.691 -44.565 1.00 51.41 201 ARG A C 1
ATOM 1567 O O . ARG A 1 201 ? 1.853 -22.796 -44.156 1.00 51.41 201 ARG A O 1
ATOM 1574 N N . ALA A 1 202 ? 2.207 -24.613 -45.449 1.00 60.53 202 ALA A N 1
ATOM 1575 C CA . ALA A 1 202 ? 0.871 -24.669 -46.033 1.00 60.53 202 ALA A CA 1
ATOM 1576 C C . ALA A 1 202 ? -0.203 -24.910 -44.962 1.00 60.53 202 ALA A C 1
ATOM 1578 O O . ALA A 1 202 ? -1.192 -24.183 -44.929 1.00 60.53 202 ALA A O 1
ATOM 1579 N N . GLU A 1 203 ? 0.025 -25.837 -44.025 1.00 52.69 203 GLU A N 1
ATOM 1580 C CA . GLU A 1 203 ? -0.920 -26.065 -42.923 1.00 52.69 203 GLU A CA 1
ATOM 1581 C C . GLU A 1 203 ? -0.993 -24.879 -41.950 1.00 52.69 203 GLU A C 1
ATOM 1583 O O . GLU A 1 203 ? -2.076 -24.511 -41.499 1.00 52.69 203 GLU A O 1
ATOM 1588 N N . LEU A 1 204 ? 0.128 -24.207 -41.662 1.00 50.09 204 LEU A N 1
ATOM 1589 C CA . LEU A 1 204 ? 0.119 -22.988 -40.843 1.00 50.09 204 LEU A CA 1
ATOM 1590 C C . LEU A 1 204 ? -0.588 -21.812 -41.538 1.00 50.09 204 LEU A C 1
ATOM 1592 O O . LEU A 1 204 ? -1.221 -21.001 -40.860 1.00 50.09 204 LEU A O 1
ATOM 1596 N N . GLN A 1 205 ? -0.505 -21.713 -42.868 1.00 57.41 205 GLN A N 1
ATOM 1597 C CA . GLN A 1 205 ? -1.261 -20.734 -43.654 1.00 57.41 205 GLN A CA 1
ATOM 1598 C C . GLN A 1 205 ? -2.756 -21.053 -43.691 1.00 57.41 205 GLN A C 1
ATOM 1600 O O . GLN A 1 205 ? -3.563 -20.130 -43.579 1.00 57.41 205 GLN A O 1
ATOM 1605 N N . ASP A 1 206 ? -3.126 -22.329 -43.771 1.00 55.38 206 ASP A N 1
ATOM 1606 C CA . ASP A 1 206 ? -4.521 -22.767 -43.726 1.00 55.38 206 ASP A CA 1
ATOM 1607 C C . ASP A 1 206 ? -5.151 -22.448 -42.359 1.00 55.38 206 ASP A C 1
ATOM 1609 O O . ASP A 1 206 ? -6.205 -21.812 -42.285 1.00 55.38 206 ASP A O 1
ATOM 1613 N N . VAL A 1 207 ? -4.432 -22.727 -41.263 1.00 47.12 207 VAL A N 1
ATOM 1614 C CA . VAL A 1 207 ? -4.838 -22.345 -39.899 1.00 47.12 207 VAL A CA 1
ATOM 1615 C C . VAL A 1 207 ? -4.951 -20.825 -39.747 1.00 47.12 207 VAL A C 1
ATOM 1617 O O . VAL A 1 207 ? -5.929 -20.345 -39.180 1.00 47.12 207 VAL A O 1
ATOM 1620 N N . ALA A 1 208 ? -3.996 -20.048 -40.267 1.00 49.03 208 ALA A N 1
ATOM 1621 C CA . ALA A 1 208 ? -4.052 -18.587 -40.198 1.00 49.03 208 ALA A CA 1
ATOM 1622 C C . ALA A 1 208 ? -5.241 -18.006 -40.987 1.00 49.03 208 ALA A C 1
ATOM 1624 O O . ALA A 1 208 ? -5.926 -17.118 -40.480 1.00 49.03 208 ALA A O 1
ATOM 1625 N N . SER A 1 209 ? -5.525 -18.541 -42.180 1.00 51.25 209 SER A N 1
ATOM 1626 C CA . SER A 1 209 ? -6.663 -18.117 -43.009 1.00 51.25 209 SER A CA 1
ATOM 1627 C C . SER A 1 209 ? -8.007 -18.457 -42.361 1.00 51.25 209 SER A C 1
ATOM 1629 O O . SER A 1 209 ? -8.909 -17.622 -42.312 1.00 51.25 209 SER A O 1
ATOM 1631 N N . THR A 1 210 ? -8.091 -19.636 -41.744 1.00 46.16 210 THR A N 1
ATOM 1632 C CA . THR A 1 210 ? -9.254 -20.087 -40.978 1.00 46.16 210 THR A CA 1
ATOM 1633 C C . THR A 1 210 ? -9.498 -19.157 -39.784 1.00 46.16 210 THR A C 1
ATOM 1635 O O . THR A 1 210 ? -10.622 -18.743 -39.521 1.00 46.16 210 THR A O 1
ATOM 1638 N N . VAL A 1 211 ? -8.443 -18.762 -39.067 1.00 44.91 211 VAL A N 1
ATOM 1639 C CA . VAL A 1 211 ? -8.539 -17.857 -37.910 1.00 44.91 211 VAL A CA 1
ATOM 1640 C C . VAL A 1 211 ? -8.952 -16.428 -38.312 1.00 44.91 211 VAL A C 1
ATOM 1642 O O . VAL A 1 211 ? -9.729 -15.802 -37.584 1.00 44.91 211 VAL A O 1
ATOM 1645 N N . GLU A 1 212 ? -8.508 -15.931 -39.474 1.00 46.97 212 GLU A N 1
ATOM 1646 C CA . GLU A 1 212 ? -8.971 -14.654 -40.047 1.00 46.97 212 GLU A CA 1
ATOM 1647 C C . GLU A 1 212 ? -10.454 -14.701 -40.459 1.00 46.97 212 GLU A C 1
ATOM 1649 O O . GLU A 1 212 ? -11.195 -13.756 -40.176 1.00 46.97 212 GLU A O 1
ATOM 1654 N N . GLU A 1 213 ? -10.916 -15.807 -41.056 1.00 48.16 213 GLU A N 1
ATOM 1655 C CA . GLU A 1 213 ? -12.317 -15.999 -41.465 1.00 48.16 213 GLU A CA 1
ATOM 1656 C C . GLU A 1 213 ? -13.285 -15.981 -40.265 1.00 48.16 213 GLU A C 1
ATOM 1658 O O . GLU A 1 213 ? -14.405 -15.475 -40.363 1.00 48.16 213 GLU A O 1
ATOM 1663 N N . TYR A 1 214 ? -12.835 -16.433 -39.088 1.00 40.94 214 TYR A N 1
ATOM 1664 C CA . TYR A 1 214 ? -13.624 -16.422 -37.849 1.00 40.94 214 TYR A CA 1
ATOM 1665 C C . TYR A 1 214 ? -13.558 -15.108 -37.048 1.00 40.94 214 TYR A C 1
ATOM 1667 O O . TYR A 1 214 ? -14.059 -15.049 -35.921 1.00 40.94 214 TYR A O 1
ATOM 1675 N N . GLY A 1 215 ? -12.980 -14.036 -37.603 1.00 33.59 215 GLY A N 1
ATOM 1676 C CA . GLY A 1 215 ? -12.995 -12.705 -36.986 1.00 33.59 215 GLY A CA 1
ATOM 1677 C C . GLY A 1 215 ? -12.139 -12.583 -35.721 1.00 33.59 215 GLY A C 1
ATOM 1678 O O . GLY A 1 215 ? -12.330 -11.654 -34.930 1.00 33.59 215 GLY A O 1
ATOM 1679 N N . VAL A 1 216 ? -11.185 -13.497 -35.518 1.00 40.19 216 VAL A N 1
ATOM 1680 C CA . VAL A 1 216 ? -10.143 -13.345 -34.499 1.00 40.19 216 VAL A CA 1
ATOM 1681 C C . VAL A 1 216 ? -9.165 -12.298 -35.025 1.00 40.19 216 VAL A C 1
ATOM 1683 O O . VAL A 1 216 ? -8.214 -12.605 -35.732 1.00 40.19 216 VAL A O 1
ATOM 1686 N N . LEU A 1 217 ? -9.434 -11.031 -34.706 1.00 36.22 217 LEU A N 1
ATOM 1687 C CA . LEU A 1 217 ? -8.701 -9.880 -35.249 1.00 36.22 217 LEU A CA 1
ATOM 1688 C C . LEU A 1 217 ? -7.202 -9.845 -34.890 1.00 36.22 217 LEU A C 1
ATOM 1690 O O . LEU A 1 217 ? -6.481 -9.044 -35.473 1.00 36.22 217 LEU A O 1
ATOM 1694 N N . ASP A 1 218 ? -6.724 -10.704 -33.983 1.00 41.09 218 ASP A N 1
ATOM 1695 C CA . ASP A 1 218 ? -5.337 -10.710 -33.508 1.00 41.09 218 ASP A CA 1
ATOM 1696 C C . ASP A 1 218 ? -4.815 -12.140 -33.256 1.00 41.09 218 ASP A C 1
ATOM 1698 O O . ASP A 1 218 ? -4.707 -12.598 -32.116 1.00 41.09 218 ASP A O 1
ATOM 1702 N N . PHE A 1 219 ? -4.447 -12.858 -34.321 1.00 36.69 219 PHE A N 1
ATOM 1703 C CA . PHE A 1 219 ? -3.595 -14.046 -34.202 1.00 36.69 219 PHE A CA 1
ATOM 1704 C C . PHE A 1 219 ? -2.123 -13.625 -34.265 1.00 36.69 219 PHE A C 1
ATOM 1706 O O . PHE A 1 219 ? -1.588 -13.322 -35.331 1.00 36.69 219 PHE A O 1
ATOM 1713 N N . PHE A 1 220 ? -1.454 -13.587 -33.111 1.00 43.84 220 PHE A N 1
ATOM 1714 C CA . PHE A 1 220 ? -0.011 -13.360 -33.049 1.00 43.84 220 PHE A CA 1
ATOM 1715 C C . PHE A 1 220 ? 0.721 -14.695 -32.898 1.00 43.84 220 PHE A C 1
ATOM 1717 O O . PHE A 1 220 ? 0.511 -15.384 -31.897 1.00 43.84 220 PHE A O 1
ATOM 1724 N N . PRO A 1 221 ? 1.629 -15.057 -33.819 1.00 40.75 221 PRO A N 1
ATOM 1725 C CA . PRO A 1 221 ? 2.494 -16.204 -33.603 1.00 40.75 221 PRO A CA 1
ATOM 1726 C C . PRO A 1 221 ? 3.370 -15.956 -32.365 1.00 40.75 221 PRO A C 1
ATOM 1728 O O . PRO A 1 221 ? 4.143 -14.998 -32.296 1.00 40.75 221 PRO A O 1
ATOM 1731 N N . LEU A 1 222 ? 3.244 -16.826 -31.361 1.00 38.19 222 LEU A N 1
ATOM 1732 C CA . LEU A 1 222 ? 4.203 -16.931 -30.264 1.00 38.19 222 LEU A CA 1
ATOM 1733 C C . LEU A 1 222 ? 5.516 -17.447 -30.861 1.00 38.19 222 LEU A C 1
ATOM 1735 O O . LEU A 1 222 ? 5.671 -18.639 -31.109 1.00 38.19 222 LEU A O 1
ATOM 1739 N N . PHE A 1 223 ? 6.448 -16.537 -31.146 1.00 46.19 223 PHE A N 1
ATOM 1740 C CA . PHE A 1 223 ? 7.722 -16.893 -31.766 1.00 46.19 223 PHE A CA 1
ATOM 1741 C C . PHE A 1 223 ? 8.566 -17.743 -30.803 1.00 46.19 223 PHE A C 1
ATOM 1743 O O . PHE A 1 223 ? 9.163 -17.226 -29.853 1.00 46.19 223 PHE A O 1
ATOM 1750 N N . THR A 1 224 ? 8.612 -19.055 -31.050 1.00 39.56 224 THR A N 1
ATOM 1751 C CA . THR A 1 224 ? 9.573 -19.972 -30.428 1.00 39.56 224 THR A CA 1
ATOM 1752 C C . THR A 1 224 ? 10.972 -19.715 -30.984 1.00 39.56 224 THR A C 1
ATOM 1754 O O . THR A 1 224 ? 11.157 -19.005 -31.973 1.00 39.56 224 THR A O 1
ATOM 1757 N N . LYS A 1 225 ? 11.986 -20.297 -30.342 1.00 37.78 225 LYS A N 1
ATOM 1758 C CA . LYS A 1 225 ? 13.389 -20.172 -30.750 1.00 37.78 225 LYS A CA 1
ATOM 1759 C C . LYS A 1 225 ? 13.624 -20.597 -32.213 1.00 37.78 225 LYS A C 1
ATOM 1761 O O . LYS A 1 225 ? 14.509 -20.021 -32.833 1.00 37.78 225 LYS A O 1
ATOM 1766 N N . GLU A 1 226 ? 12.825 -21.513 -32.774 1.00 39.22 226 GLU A N 1
ATOM 1767 C CA . GLU A 1 226 ? 12.919 -21.893 -34.195 1.00 39.22 226 GLU A CA 1
ATOM 1768 C C . GLU A 1 226 ? 12.372 -20.816 -35.150 1.00 39.22 226 GLU A C 1
ATOM 1770 O O . GLU A 1 226 ? 12.969 -20.557 -36.190 1.00 39.22 226 GLU A O 1
ATOM 1775 N N . ALA A 1 227 ? 11.304 -20.096 -34.786 1.00 42.88 227 ALA A N 1
ATOM 1776 C CA . ALA A 1 227 ? 10.771 -19.001 -35.610 1.00 42.88 227 ALA A CA 1
ATOM 1777 C C . ALA A 1 227 ? 11.681 -17.747 -35.618 1.00 42.88 227 ALA A C 1
ATOM 1779 O O . ALA A 1 227 ? 11.472 -16.803 -36.380 1.00 42.88 227 ALA A O 1
ATOM 1780 N N . VAL A 1 228 ? 12.705 -17.725 -34.756 1.00 46.69 228 VAL A N 1
ATOM 1781 C CA . VAL A 1 228 ? 13.664 -16.621 -34.572 1.00 46.69 228 VAL A CA 1
ATOM 1782 C C . VAL A 1 228 ? 14.835 -16.674 -35.570 1.00 46.69 228 VAL A C 1
ATOM 1784 O O . VAL A 1 228 ? 15.573 -15.685 -35.674 1.00 46.69 228 VAL A O 1
ATOM 1787 N N . GLU A 1 229 ? 14.979 -17.762 -36.333 1.00 46.06 229 GLU A N 1
ATOM 1788 C CA . GLU A 1 229 ? 16.041 -17.948 -37.338 1.00 46.06 229 GLU A CA 1
ATOM 1789 C C . GLU A 1 229 ? 15.680 -17.476 -38.758 1.00 46.06 229 GLU A C 1
ATOM 1791 O O . GLU A 1 229 ? 16.499 -17.621 -39.661 1.00 46.06 229 GLU A O 1
ATOM 1796 N N . LEU A 1 230 ? 14.520 -16.836 -38.966 1.00 47.44 230 LEU A N 1
ATOM 1797 C CA . LEU A 1 230 ? 14.243 -16.135 -40.227 1.00 47.44 230 LEU A CA 1
ATOM 1798 C C . LEU A 1 230 ? 15.337 -15.080 -40.487 1.00 47.44 230 LEU A C 1
ATOM 1800 O O . LEU A 1 230 ? 15.545 -14.170 -39.671 1.00 47.44 230 LEU A O 1
ATOM 1804 N N . ASP A 1 231 ? 16.063 -15.248 -41.600 1.00 45.97 231 ASP A N 1
ATOM 1805 C CA . ASP A 1 231 ? 17.164 -14.381 -42.020 1.00 45.97 231 ASP A CA 1
ATOM 1806 C C . ASP A 1 231 ? 16.620 -12.949 -42.189 1.00 45.97 231 ASP A C 1
ATOM 1808 O O . ASP A 1 231 ? 15.678 -12.740 -42.951 1.00 45.97 231 ASP A O 1
ATOM 1812 N N . PRO A 1 232 ? 17.195 -11.932 -41.518 1.00 49.56 232 PRO A N 1
ATOM 1813 C CA . PRO A 1 232 ? 16.817 -10.528 -41.701 1.00 49.56 232 PRO A CA 1
ATOM 1814 C C . PRO A 1 232 ? 16.889 -10.022 -43.152 1.00 49.56 232 PRO A C 1
ATOM 1816 O O . PRO A 1 232 ? 16.490 -8.888 -43.413 1.00 49.56 232 PRO A O 1
ATOM 1819 N N . ARG A 1 233 ? 17.466 -10.809 -44.069 1.00 51.09 233 ARG A N 1
ATOM 1820 C CA . ARG A 1 233 ? 17.540 -10.523 -45.504 1.00 51.09 233 ARG A CA 1
ATOM 1821 C C . ARG A 1 233 ? 16.250 -10.826 -46.266 1.00 51.09 233 ARG A C 1
ATOM 1823 O O . ARG A 1 233 ? 16.073 -10.247 -47.336 1.00 51.09 233 ARG A O 1
ATOM 1830 N N . ASP A 1 234 ? 15.335 -11.613 -45.706 1.00 51.44 234 ASP A N 1
ATOM 1831 C CA . ASP A 1 234 ? 13.972 -11.720 -46.226 1.00 51.44 234 ASP A CA 1
ATOM 1832 C C . ASP A 1 234 ? 13.192 -10.497 -45.737 1.00 51.44 234 ASP A C 1
ATOM 1834 O O . ASP A 1 234 ? 12.721 -10.448 -44.603 1.00 51.44 234 ASP A O 1
ATOM 1838 N N . GLY A 1 235 ? 13.170 -9.458 -46.579 1.00 55.53 235 GLY A N 1
ATOM 1839 C CA . GLY A 1 235 ? 12.739 -8.082 -46.310 1.00 55.53 235 GLY A CA 1
ATOM 1840 C C . GLY A 1 235 ? 11.276 -7.875 -45.909 1.00 55.53 235 GLY A C 1
ATOM 1841 O O . GLY A 1 235 ? 10.600 -7.017 -46.477 1.00 55.53 235 GLY A O 1
ATOM 1842 N N . ASP A 1 236 ? 10.785 -8.591 -44.903 1.00 63.97 236 ASP A N 1
ATOM 1843 C CA . ASP A 1 236 ? 9.537 -8.241 -44.249 1.00 63.97 236 ASP A CA 1
ATOM 1844 C C . ASP A 1 236 ? 9.741 -6.948 -43.445 1.00 63.97 236 ASP A C 1
ATOM 1846 O O . ASP A 1 236 ? 10.159 -6.947 -42.282 1.00 63.97 236 ASP A O 1
ATOM 1850 N N . GLU A 1 237 ? 9.420 -5.811 -44.075 1.00 76.56 237 GLU A N 1
ATOM 1851 C CA . GLU A 1 237 ? 9.408 -4.477 -43.459 1.00 76.56 237 GLU A CA 1
ATOM 1852 C C . GLU A 1 237 ? 8.539 -4.399 -42.187 1.00 76.56 237 GLU A C 1
ATOM 1854 O O . GLU A 1 237 ? 8.532 -3.373 -41.490 1.00 76.56 237 GLU A O 1
ATOM 1859 N N . ARG A 1 238 ? 7.777 -5.457 -41.877 1.00 82.25 238 ARG A N 1
ATOM 1860 C CA . ARG A 1 238 ? 6.949 -5.565 -40.679 1.00 82.25 238 ARG A CA 1
ATOM 1861 C C . ARG A 1 238 ? 7.730 -5.994 -39.444 1.00 82.25 238 ARG A C 1
ATOM 1863 O O . ARG A 1 238 ? 7.216 -5.780 -38.347 1.00 82.25 238 ARG A O 1
ATOM 1870 N N . LEU A 1 239 ? 8.951 -6.522 -39.563 1.00 84.12 239 LEU A N 1
ATOM 1871 C CA . LEU A 1 239 ? 9.759 -6.929 -38.411 1.00 84.12 239 LEU A CA 1
ATOM 1872 C C . LEU A 1 239 ? 10.989 -6.029 -38.231 1.00 84.12 239 LEU A C 1
ATOM 1874 O O . LEU A 1 239 ? 11.823 -5.875 -39.117 1.00 84.12 239 LEU A O 1
ATOM 1878 N N . LYS A 1 240 ? 11.160 -5.463 -37.033 1.00 87.44 240 LYS A N 1
ATOM 1879 C CA . LYS A 1 240 ? 12.364 -4.704 -36.660 1.00 87.44 240 LYS A CA 1
ATOM 1880 C C . LYS A 1 240 ? 12.948 -5.242 -35.369 1.00 87.44 240 LYS A C 1
ATOM 1882 O O . LYS A 1 240 ? 12.225 -5.486 -34.410 1.00 87.44 240 LYS A O 1
ATOM 1887 N N . ARG A 1 241 ? 14.275 -5.371 -35.302 1.00 82.50 241 ARG A N 1
ATOM 1888 C CA . ARG A 1 241 ? 14.983 -5.735 -34.065 1.00 82.50 241 ARG A CA 1
ATOM 1889 C C . ARG A 1 241 ? 15.607 -4.504 -33.408 1.00 82.50 241 ARG A C 1
ATOM 1891 O O . ARG A 1 241 ? 16.138 -3.621 -34.077 1.00 82.50 241 ARG A O 1
ATOM 1898 N N . GLY A 1 242 ? 15.550 -4.434 -32.081 1.00 81.88 242 GLY A N 1
ATOM 1899 C CA . GLY A 1 242 ? 16.187 -3.366 -31.311 1.00 81.88 242 GLY A CA 1
ATOM 1900 C C . GLY A 1 242 ? 16.197 -3.652 -29.813 1.00 81.88 242 GLY A C 1
ATOM 1901 O O . GLY A 1 242 ? 15.237 -4.190 -29.272 1.00 81.88 242 GLY A O 1
ATOM 1902 N N . ASN A 1 243 ? 17.281 -3.289 -29.119 1.00 79.12 243 ASN A N 1
ATOM 1903 C CA . ASN A 1 243 ? 17.438 -3.506 -27.669 1.00 79.12 243 ASN A CA 1
ATOM 1904 C C . ASN A 1 243 ? 17.216 -4.971 -27.224 1.00 79.12 243 ASN A C 1
ATOM 1906 O O . ASN A 1 243 ? 16.676 -5.212 -26.145 1.00 79.12 243 ASN A O 1
ATOM 1910 N N . GLY A 1 244 ? 17.580 -5.944 -28.068 1.00 80.12 244 GLY A N 1
ATOM 1911 C CA . GLY A 1 244 ? 17.358 -7.369 -27.793 1.00 80.12 244 GLY A CA 1
ATOM 1912 C C . GLY A 1 244 ? 15.893 -7.811 -27.878 1.00 80.12 244 GLY A C 1
ATOM 1913 O O . GLY A 1 244 ? 15.511 -8.760 -27.201 1.00 80.12 244 GLY A O 1
ATOM 1914 N N . ARG A 1 245 ? 15.059 -7.109 -28.657 1.00 83.44 245 ARG A N 1
ATOM 1915 C CA . ARG A 1 245 ? 13.641 -7.438 -28.865 1.00 83.44 245 ARG A CA 1
ATOM 1916 C C . ARG A 1 245 ? 13.232 -7.355 -30.325 1.00 83.44 245 ARG A C 1
ATOM 1918 O O . ARG A 1 245 ? 13.841 -6.605 -31.091 1.00 83.44 245 ARG A O 1
ATOM 1925 N N . ALA A 1 246 ? 12.176 -8.092 -30.654 1.00 83.00 246 ALA A N 1
ATOM 1926 C CA . ALA A 1 246 ? 11.435 -7.958 -31.895 1.00 83.00 246 ALA A CA 1
ATOM 1927 C C . ALA A 1 246 ? 10.299 -6.938 -31.725 1.00 83.00 246 ALA A C 1
ATOM 1929 O O . ALA A 1 246 ? 9.643 -6.881 -30.683 1.00 83.00 246 ALA A O 1
ATOM 1930 N N . TYR A 1 247 ? 10.107 -6.132 -32.757 1.00 86.44 247 TYR A N 1
ATOM 1931 C CA . TYR A 1 247 ? 9.012 -5.195 -32.921 1.00 86.44 247 TYR A CA 1
ATOM 1932 C C . TYR A 1 247 ? 8.256 -5.586 -34.182 1.00 86.44 247 TYR A C 1
ATOM 1934 O O . TYR A 1 247 ? 8.883 -5.847 -35.210 1.00 86.44 247 TYR A O 1
ATOM 1942 N N . TRP A 1 248 ? 6.934 -5.577 -34.100 1.00 87.94 248 TRP A N 1
ATOM 1943 C CA . TRP A 1 248 ? 6.044 -5.856 -35.214 1.00 87.94 248 TRP A CA 1
ATOM 1944 C C . TRP A 1 248 ? 5.340 -4.578 -35.664 1.00 87.94 248 TRP A C 1
ATOM 1946 O O . TRP A 1 248 ? 4.870 -3.795 -34.835 1.00 87.94 248 TRP A O 1
ATOM 1956 N N . ARG A 1 249 ? 5.278 -4.333 -36.970 1.00 90.31 249 ARG A N 1
ATOM 1957 C CA . ARG A 1 249 ? 4.573 -3.192 -37.550 1.00 90.31 249 ARG A CA 1
ATOM 1958 C C . ARG A 1 249 ? 3.175 -3.624 -37.965 1.00 90.31 249 ARG A C 1
ATOM 1960 O O . ARG A 1 249 ? 3.027 -4.447 -38.862 1.00 90.31 249 ARG A O 1
ATOM 1967 N N . CYS A 1 250 ? 2.157 -3.012 -37.369 1.00 87.12 250 CYS A N 1
ATOM 1968 C CA . CYS A 1 250 ? 0.779 -3.272 -37.769 1.00 87.12 250 CYS A CA 1
ATOM 1969 C C . CYS A 1 250 ? 0.556 -2.829 -39.221 1.00 87.12 250 CYS A C 1
ATOM 1971 O O . CYS A 1 250 ? 0.833 -1.665 -39.532 1.00 87.12 250 CYS A O 1
ATOM 1973 N N . PRO A 1 251 ? 0.033 -3.697 -40.103 1.00 85.62 251 PRO A N 1
ATOM 1974 C CA . PRO A 1 251 ? -0.172 -3.357 -41.507 1.00 85.62 251 PRO A CA 1
ATOM 1975 C C . PRO A 1 251 ? -1.221 -2.252 -41.679 1.00 85.62 251 PRO A C 1
ATOM 1977 O O . PRO A 1 251 ? -1.061 -1.386 -42.536 1.00 85.62 251 PRO A O 1
ATOM 1980 N N . GLN A 1 252 ? -2.243 -2.224 -40.819 1.00 92.12 252 GLN A N 1
ATOM 1981 C CA . GLN A 1 252 ? -3.342 -1.261 -40.899 1.00 92.12 252 GLN A CA 1
ATOM 1982 C C . GLN A 1 252 ? -2.920 0.136 -40.423 1.00 92.12 252 GLN A C 1
ATOM 1984 O O . GLN A 1 252 ? -3.042 1.115 -41.154 1.00 92.12 252 GLN A O 1
ATOM 1989 N N . CYS A 1 253 ? -2.383 0.249 -39.203 1.00 92.81 253 CYS A N 1
ATOM 1990 C CA . CYS A 1 253 ? -2.066 1.557 -38.614 1.00 92.81 253 CYS A CA 1
ATOM 1991 C C . CYS A 1 253 ? -0.598 1.984 -38.772 1.00 92.81 253 CYS A C 1
ATOM 1993 O O . CYS A 1 253 ? -0.230 3.085 -38.359 1.00 92.81 253 CYS A O 1
ATOM 1995 N N . ARG A 1 254 ? 0.260 1.119 -39.332 1.00 90.31 254 ARG A N 1
ATOM 1996 C CA . ARG A 1 254 ? 1.707 1.324 -39.544 1.00 90.31 254 ARG A CA 1
ATOM 1997 C C . ARG A 1 254 ? 2.524 1.620 -38.278 1.00 90.31 254 ARG A C 1
ATOM 1999 O O . ARG A 1 254 ? 3.709 1.949 -38.399 1.00 90.31 254 ARG A O 1
ATOM 2006 N N . LYS A 1 255 ? 1.928 1.502 -37.084 1.00 90.50 255 LYS A N 1
ATOM 2007 C CA . LYS A 1 255 ? 2.600 1.659 -35.785 1.00 90.50 255 LYS A CA 1
ATOM 2008 C C . LYS A 1 255 ? 3.399 0.404 -35.441 1.00 90.50 255 LYS A C 1
ATOM 2010 O O . LYS A 1 255 ? 3.033 -0.700 -35.835 1.00 90.50 255 LYS A O 1
ATOM 2015 N N . TRP A 1 256 ? 4.482 0.598 -34.695 1.00 86.94 256 TRP A N 1
ATOM 2016 C CA . TRP A 1 256 ? 5.314 -0.481 -34.169 1.00 86.94 256 TRP A CA 1
ATOM 2017 C C . TRP A 1 256 ? 4.835 -0.891 -32.779 1.00 86.94 256 TRP A C 1
ATOM 2019 O O . TRP A 1 256 ? 4.680 -0.039 -31.903 1.00 86.94 256 TRP A O 1
ATOM 2029 N N . PHE A 1 257 ? 4.677 -2.191 -32.580 1.00 87.44 257 PHE A N 1
ATOM 2030 C CA . PHE A 1 257 ? 4.293 -2.827 -31.330 1.00 87.44 257 PHE A CA 1
ATOM 2031 C C . PHE A 1 257 ? 5.433 -3.736 -30.870 1.00 87.44 257 PHE A C 1
ATOM 2033 O O . PHE A 1 257 ? 6.102 -4.366 -31.687 1.00 87.44 257 PHE A O 1
ATOM 2040 N N . ASP A 1 258 ? 5.695 -3.778 -29.567 1.00 88.38 258 ASP A N 1
ATOM 2041 C CA . ASP A 1 258 ? 6.505 -4.835 -28.958 1.00 88.38 258 ASP A CA 1
ATOM 2042 C C . ASP A 1 258 ? 5.610 -5.720 -28.088 1.00 88.38 258 ASP A C 1
ATOM 2044 O O . ASP A 1 258 ? 4.450 -5.391 -27.849 1.00 88.38 258 ASP A O 1
ATOM 2048 N N . ALA A 1 259 ? 6.146 -6.831 -27.583 1.00 83.75 259 ALA A N 1
ATOM 2049 C CA . ALA A 1 259 ? 5.390 -7.715 -26.694 1.00 83.75 259 ALA A CA 1
ATOM 2050 C C . ALA A 1 259 ? 4.849 -6.999 -25.436 1.00 83.75 259 ALA A C 1
ATOM 2052 O O . ALA A 1 259 ? 3.858 -7.433 -24.860 1.00 83.75 259 ALA A O 1
ATOM 2053 N N . LEU A 1 260 ? 5.471 -5.892 -25.006 1.00 86.12 260 LEU A N 1
ATOM 2054 C CA . LEU A 1 260 ? 4.983 -5.102 -23.875 1.00 86.12 260 LEU A CA 1
ATOM 2055 C C . LEU A 1 260 ? 3.843 -4.159 -24.270 1.00 86.12 260 LEU A C 1
ATOM 2057 O O . LEU A 1 260 ? 3.102 -3.738 -23.387 1.00 86.12 260 LEU A O 1
ATOM 2061 N N . ALA A 1 261 ? 3.670 -3.834 -25.551 1.00 84.69 261 ALA A N 1
ATOM 2062 C CA . ALA A 1 261 ? 2.600 -2.959 -26.027 1.00 84.69 261 ALA A CA 1
ATOM 2063 C C . ALA A 1 261 ? 1.201 -3.536 -25.760 1.00 84.69 261 ALA A C 1
ATOM 2065 O O . ALA A 1 261 ? 0.254 -2.771 -25.611 1.00 84.69 261 ALA A O 1
ATOM 2066 N N . PHE A 1 262 ? 1.099 -4.861 -25.650 1.00 81.25 262 PHE A N 1
ATOM 2067 C CA . PHE A 1 262 ? -0.125 -5.585 -25.296 1.00 81.25 262 PHE A CA 1
ATOM 2068 C C . PHE A 1 262 ? -0.192 -5.953 -23.808 1.00 81.25 262 PHE A C 1
ATOM 2070 O O . PHE A 1 262 ? -1.090 -6.662 -23.369 1.00 81.25 262 PHE A O 1
ATOM 2077 N N . SER A 1 263 ? 0.769 -5.477 -23.016 1.00 80.12 263 SER A N 1
ATOM 2078 C CA . SER A 1 263 ? 0.776 -5.640 -21.567 1.00 80.12 263 SER A CA 1
ATOM 2079 C C . SER A 1 263 ? 0.373 -4.331 -20.884 1.00 80.12 263 SER A C 1
ATOM 2081 O O . SER A 1 263 ? 0.554 -3.246 -21.433 1.00 80.12 263 SER A O 1
ATOM 2083 N N . PHE A 1 264 ? -0.056 -4.398 -19.624 1.00 80.56 264 PHE A N 1
ATOM 2084 C CA . PHE A 1 264 ? -0.221 -3.210 -18.771 1.00 80.56 264 PHE A CA 1
ATOM 2085 C C . PHE A 1 264 ? 1.120 -2.549 -18.371 1.00 80.56 264 PHE A C 1
ATOM 2087 O O . PHE A 1 264 ? 1.161 -1.670 -17.505 1.00 80.56 264 PHE A O 1
ATOM 2094 N N . LEU A 1 265 ? 2.243 -2.965 -18.969 1.00 88.31 265 LEU A N 1
ATOM 2095 C CA . LEU A 1 265 ? 3.572 -2.435 -18.688 1.00 88.31 265 LEU A CA 1
ATOM 2096 C C . LEU A 1 265 ? 3.970 -1.354 -19.697 1.00 88.31 265 LEU A C 1
ATOM 2098 O O . LEU A 1 265 ? 3.619 -1.399 -20.873 1.00 88.31 265 LEU A O 1
ATOM 2102 N N . PRO A 1 266 ? 4.783 -0.374 -19.275 1.00 90.62 266 PRO A N 1
ATOM 2103 C CA . PRO A 1 266 ? 5.340 0.588 -20.202 1.00 90.62 266 PRO A CA 1
ATOM 2104 C C . PRO A 1 266 ? 6.319 -0.088 -21.161 1.00 90.62 266 PRO A C 1
ATOM 2106 O O . PRO A 1 266 ? 7.200 -0.838 -20.740 1.00 90.62 266 PRO A O 1
ATOM 2109 N N . VAL A 1 267 ? 6.301 0.344 -22.421 1.00 89.00 267 VAL A N 1
ATOM 2110 C CA . VAL A 1 267 ? 7.412 0.092 -23.346 1.00 89.00 267 VAL A CA 1
ATOM 2111 C C . VAL A 1 267 ? 8.687 0.726 -22.763 1.00 89.00 267 VAL A C 1
ATOM 2113 O O . VAL A 1 267 ? 8.813 1.957 -22.648 1.00 89.00 267 VAL A O 1
ATOM 2116 N N . VAL A 1 268 ? 9.622 -0.120 -22.329 1.00 91.12 268 VAL A N 1
ATOM 2117 C CA . VAL A 1 268 ? 10.918 0.229 -21.707 1.00 91.12 268 VAL A CA 1
ATOM 2118 C C . VAL A 1 268 ? 12.051 -0.259 -22.588 1.00 91.12 268 VAL A C 1
ATOM 2120 O O . VAL A 1 268 ? 11.902 -1.311 -23.169 1.00 91.12 268 VAL A O 1
ATOM 2123 N N . ARG A 1 269 ? 13.182 0.438 -22.737 1.00 90.00 269 ARG A N 1
ATOM 2124 C CA . ARG A 1 269 ? 14.297 -0.019 -23.602 1.00 90.00 269 ARG A CA 1
ATOM 2125 C C . ARG A 1 269 ? 15.170 -1.068 -22.895 1.00 90.00 269 ARG A C 1
ATOM 2127 O O . ARG A 1 269 ? 16.293 -0.768 -22.509 1.00 90.00 269 ARG A O 1
ATOM 2134 N N . MET A 1 270 ? 14.625 -2.264 -22.681 1.00 89.88 270 MET A N 1
ATOM 2135 C CA . MET A 1 270 ? 15.285 -3.386 -22.000 1.00 89.88 270 MET A CA 1
ATOM 2136 C C . MET A 1 270 ? 14.936 -4.714 -22.693 1.00 89.88 270 MET A C 1
ATOM 2138 O O . MET A 1 270 ? 13.800 -4.847 -23.157 1.00 89.88 270 MET A O 1
ATOM 2142 N N . PRO A 1 271 ? 15.849 -5.701 -22.739 1.00 91.06 271 PRO A N 1
ATOM 2143 C CA . PRO A 1 271 ? 15.520 -7.050 -23.199 1.00 91.06 271 PRO A CA 1
ATOM 2144 C C . PRO A 1 271 ? 14.399 -7.673 -22.356 1.00 91.06 271 PRO A C 1
ATOM 2146 O O . PRO A 1 271 ? 14.359 -7.469 -21.140 1.00 91.06 271 PRO A O 1
ATOM 2149 N N . LEU A 1 272 ? 13.510 -8.461 -22.975 1.00 90.50 272 LEU A N 1
ATOM 2150 C CA . LEU A 1 272 ? 12.387 -9.103 -22.268 1.00 90.50 272 LEU A CA 1
ATOM 2151 C C . LEU A 1 272 ? 12.833 -9.976 -21.080 1.00 90.50 272 LEU A C 1
ATOM 2153 O O . LEU A 1 272 ? 12.249 -9.814 -20.008 1.00 90.50 272 LEU A O 1
ATOM 2157 N N . PRO A 1 273 ? 13.899 -10.801 -21.180 1.00 92.44 273 PRO A N 1
ATOM 2158 C CA . PRO A 1 273 ? 14.388 -11.557 -20.025 1.00 92.44 273 PRO A CA 1
ATOM 2159 C C . PRO A 1 273 ? 14.806 -10.659 -18.852 1.00 92.44 273 PRO A C 1
ATOM 2161 O O . PRO A 1 273 ? 14.567 -10.989 -17.694 1.00 92.44 273 PRO A O 1
ATOM 2164 N N . THR A 1 274 ? 15.385 -9.487 -19.135 1.00 93.62 274 THR A N 1
ATOM 2165 C CA . THR A 1 274 ? 15.771 -8.513 -18.103 1.00 93.62 274 THR A CA 1
ATOM 2166 C C . THR A 1 274 ? 14.550 -7.849 -17.469 1.00 93.62 274 THR A C 1
ATOM 2168 O O . THR A 1 274 ? 14.542 -7.632 -16.260 1.00 93.62 274 THR A O 1
ATOM 2171 N N . VAL A 1 275 ? 13.513 -7.540 -18.258 1.00 94.62 275 VAL A N 1
ATOM 2172 C CA . VAL A 1 275 ? 12.235 -7.016 -17.744 1.00 94.62 275 VAL A CA 1
ATOM 2173 C C . VAL A 1 275 ? 11.588 -8.033 -16.807 1.00 94.62 275 VAL A C 1
ATOM 2175 O O . VAL A 1 275 ? 11.252 -7.681 -15.679 1.00 94.62 275 VAL A O 1
ATOM 2178 N N . TYR A 1 276 ? 11.488 -9.292 -17.237 1.00 94.38 276 TYR A N 1
ATOM 2179 C CA . TYR A 1 276 ? 10.907 -10.364 -16.434 1.00 94.38 276 TYR A CA 1
ATOM 2180 C C . TYR A 1 276 ? 11.688 -10.591 -15.132 1.00 94.38 276 TYR A C 1
ATOM 2182 O O . TYR A 1 276 ? 11.101 -10.551 -14.052 1.00 94.38 276 TYR A O 1
ATOM 2190 N N . LYS A 1 277 ? 13.024 -10.687 -15.201 1.00 95.81 277 LYS A N 1
ATOM 2191 C CA . LYS A 1 277 ? 13.884 -10.810 -14.011 1.00 95.81 277 LYS A CA 1
ATOM 2192 C C . LYS A 1 277 ? 13.719 -9.626 -13.049 1.00 95.81 277 LYS A C 1
ATOM 2194 O O . LYS A 1 277 ? 13.647 -9.817 -11.838 1.00 95.81 277 LYS A O 1
ATOM 2199 N N . ALA A 1 278 ? 13.616 -8.400 -13.569 1.00 96.38 278 ALA A N 1
ATOM 2200 C CA . ALA A 1 278 ? 13.374 -7.211 -12.751 1.00 96.38 278 ALA A CA 1
ATOM 2201 C C . ALA A 1 278 ? 11.994 -7.235 -12.071 1.00 96.38 278 ALA A C 1
ATOM 2203 O O . ALA A 1 278 ? 11.877 -6.804 -10.924 1.00 96.38 278 ALA A O 1
ATOM 2204 N N . MET A 1 279 ? 10.960 -7.747 -12.748 1.00 97.06 279 MET A N 1
ATOM 2205 C CA . MET A 1 279 ? 9.627 -7.935 -12.165 1.00 97.06 279 MET A CA 1
ATOM 2206 C C . MET A 1 279 ? 9.643 -8.984 -11.056 1.00 97.06 279 MET A C 1
ATOM 2208 O O . MET A 1 279 ? 9.137 -8.709 -9.971 1.00 97.06 279 MET A O 1
ATOM 2212 N N . GLN A 1 280 ? 10.275 -10.139 -11.290 1.00 95.62 280 GLN A N 1
ATOM 2213 C CA . GLN A 1 280 ? 10.444 -11.173 -10.266 1.00 95.62 280 GLN A CA 1
ATOM 2214 C C . GLN A 1 280 ? 11.117 -10.591 -9.018 1.00 95.62 280 GLN A C 1
ATOM 2216 O O . GLN A 1 280 ? 10.572 -10.694 -7.924 1.00 95.62 280 GLN A O 1
ATOM 2221 N N . MET A 1 281 ? 12.229 -9.866 -9.183 1.00 95.75 281 MET A N 1
ATOM 2222 C CA . MET A 1 281 ? 12.919 -9.208 -8.066 1.00 95.75 281 MET A CA 1
ATOM 2223 C C . MET A 1 281 ? 12.056 -8.156 -7.363 1.00 95.75 281 MET A C 1
ATOM 2225 O O . MET A 1 281 ? 12.074 -8.065 -6.138 1.00 95.75 281 MET A O 1
ATOM 2229 N N . TYR A 1 282 ? 11.277 -7.368 -8.112 1.00 96.25 282 TYR A N 1
ATOM 2230 C CA . TYR A 1 282 ? 10.368 -6.375 -7.533 1.00 96.25 282 TYR A CA 1
ATOM 2231 C C . TYR A 1 282 ? 9.314 -7.017 -6.619 1.00 96.25 282 TYR A C 1
ATOM 2233 O O . TYR A 1 282 ? 8.970 -6.441 -5.584 1.00 96.25 282 TYR A O 1
ATOM 2241 N N . PHE A 1 283 ? 8.801 -8.191 -6.982 1.00 96.19 283 PHE A N 1
ATOM 2242 C CA . PHE A 1 283 ? 7.728 -8.880 -6.262 1.00 96.19 283 PHE A CA 1
ATOM 2243 C C . PHE A 1 283 ? 8.203 -9.964 -5.284 1.00 96.19 283 PHE A C 1
ATOM 2245 O O . PHE A 1 283 ? 7.394 -10.452 -4.507 1.00 96.19 283 PHE A O 1
ATOM 2252 N N . GLN A 1 284 ? 9.495 -10.301 -5.258 1.00 93.06 284 GLN A N 1
ATOM 2253 C CA . GLN A 1 284 ? 10.040 -11.354 -4.391 1.00 93.06 284 GLN A CA 1
ATOM 2254 C C . GLN A 1 284 ? 9.972 -11.020 -2.890 1.00 93.06 284 GLN A C 1
ATOM 2256 O O . GLN A 1 284 ? 9.945 -11.916 -2.054 1.00 93.06 284 GLN A O 1
ATOM 2261 N N . GLN A 1 285 ? 9.987 -9.735 -2.529 1.00 88.38 285 GLN A N 1
ATOM 2262 C CA . GLN A 1 285 ? 10.044 -9.291 -1.135 1.00 88.38 285 GLN A CA 1
ATOM 2263 C C . GLN A 1 285 ? 8.726 -8.648 -0.681 1.00 88.38 285 GLN A C 1
ATOM 2265 O O . GLN A 1 285 ? 8.063 -7.940 -1.438 1.00 88.38 285 GLN A O 1
ATOM 2270 N N . ASN A 1 286 ? 8.408 -8.758 0.612 1.00 85.56 286 ASN A N 1
ATOM 2271 C CA . ASN A 1 286 ? 7.268 -8.051 1.224 1.00 85.56 286 ASN A CA 1
ATOM 2272 C C . ASN A 1 286 ? 7.412 -6.520 1.174 1.00 85.56 286 ASN A C 1
ATOM 2274 O O . ASN A 1 286 ? 6.433 -5.781 1.271 1.00 85.56 286 ASN A O 1
ATOM 2278 N N . ARG A 1 287 ? 8.641 -6.023 1.004 1.00 89.69 287 ARG A N 1
ATOM 2279 C CA . ARG A 1 287 ? 8.942 -4.611 0.776 1.00 89.69 287 ARG A CA 1
ATOM 2280 C C . ARG A 1 287 ? 9.331 -4.416 -0.683 1.00 89.69 287 ARG A C 1
ATOM 2282 O O . ARG A 1 287 ? 10.163 -5.152 -1.193 1.00 89.69 287 ARG A O 1
ATOM 2289 N N . ALA A 1 288 ? 8.783 -3.388 -1.327 1.00 91.25 288 ALA A N 1
ATOM 2290 C CA . ALA A 1 288 ? 9.223 -3.012 -2.664 1.00 91.25 288 ALA A CA 1
ATOM 2291 C C . ALA A 1 288 ? 10.719 -2.619 -2.632 1.00 91.25 288 ALA A C 1
ATOM 2293 O O . ALA A 1 288 ? 11.065 -1.664 -1.922 1.00 91.25 288 ALA A O 1
ATOM 2294 N N . PRO A 1 289 ? 11.597 -3.316 -3.375 1.00 92.88 289 PRO A N 1
ATOM 2295 C CA . PRO A 1 289 ? 13.022 -3.008 -3.392 1.00 92.88 289 PRO A CA 1
ATOM 2296 C C . PRO A 1 289 ? 13.282 -1.661 -4.071 1.00 92.88 289 PRO A C 1
ATOM 2298 O O . PRO A 1 289 ? 12.456 -1.118 -4.820 1.00 92.88 289 PRO A O 1
ATOM 2301 N N . SER A 1 290 ? 14.457 -1.094 -3.803 1.00 91.62 290 SER A N 1
ATOM 2302 C CA . SER A 1 290 ? 14.863 0.145 -4.470 1.00 91.62 290 SER A CA 1
ATOM 2303 C C . SER A 1 290 ? 15.209 -0.104 -5.944 1.00 91.62 290 SER A C 1
ATOM 2305 O O . SER A 1 290 ? 15.577 -1.209 -6.341 1.00 91.62 290 SER A O 1
ATOM 2307 N N . VAL A 1 291 ? 15.117 0.940 -6.777 1.00 93.25 291 VAL A N 1
ATOM 2308 C CA . VAL A 1 291 ? 15.528 0.850 -8.193 1.00 93.25 291 VAL A CA 1
ATOM 2309 C C . VAL A 1 291 ? 17.004 0.460 -8.302 1.00 93.25 291 VAL A C 1
ATOM 2311 O O . VAL A 1 291 ? 17.353 -0.336 -9.168 1.00 93.25 291 VAL A O 1
ATOM 2314 N N . ASP A 1 292 ? 17.845 0.976 -7.405 1.00 91.88 292 ASP A N 1
ATOM 2315 C CA . ASP A 1 292 ? 19.285 0.710 -7.394 1.00 91.88 292 ASP A CA 1
ATOM 2316 C C . ASP A 1 292 ? 19.596 -0.733 -6.974 1.00 91.88 292 ASP A C 1
ATOM 2318 O O . ASP A 1 292 ? 20.504 -1.358 -7.518 1.00 91.88 292 ASP A O 1
ATOM 2322 N N . GLU A 1 293 ? 18.820 -1.285 -6.038 1.00 92.81 293 GLU A N 1
ATOM 2323 C CA . GLU A 1 293 ? 18.917 -2.686 -5.619 1.00 92.81 293 GLU A CA 1
ATOM 2324 C C . GLU A 1 293 ? 18.554 -3.635 -6.761 1.00 92.81 293 GLU A C 1
ATOM 2326 O O . GLU A 1 293 ? 19.356 -4.508 -7.091 1.00 92.81 293 GLU A O 1
ATOM 2331 N N . ILE A 1 294 ? 17.413 -3.413 -7.431 1.00 95.38 294 ILE A N 1
ATOM 2332 C CA . ILE A 1 294 ? 17.060 -4.197 -8.622 1.00 95.38 294 ILE A CA 1
ATOM 2333 C C . ILE A 1 294 ? 18.144 -4.019 -9.687 1.00 95.38 294 ILE A C 1
ATOM 2335 O O . ILE A 1 294 ? 18.625 -5.006 -10.234 1.00 95.38 294 ILE A O 1
ATOM 2339 N N . GLY A 1 295 ? 18.568 -2.779 -9.952 1.00 94.88 295 GLY A N 1
ATOM 2340 C CA . GLY A 1 295 ? 19.561 -2.451 -10.975 1.00 94.88 295 GLY A CA 1
ATOM 2341 C C . GLY A 1 295 ? 20.874 -3.202 -10.788 1.00 94.88 295 GLY A C 1
ATOM 2342 O O . GLY A 1 295 ? 21.383 -3.782 -11.746 1.00 94.88 295 GLY A O 1
ATOM 2343 N N . ARG A 1 296 ? 21.371 -3.279 -9.549 1.00 93.88 296 ARG A N 1
ATOM 2344 C CA . ARG A 1 296 ? 22.567 -4.053 -9.196 1.00 93.88 296 ARG A CA 1
ATOM 2345 C C . ARG A 1 296 ? 22.395 -5.542 -9.496 1.00 93.88 296 ARG A C 1
ATOM 2347 O O . ARG A 1 296 ? 23.294 -6.149 -10.066 1.00 93.88 296 ARG A O 1
ATOM 2354 N N . LEU A 1 297 ? 21.244 -6.115 -9.150 1.00 93.12 297 LEU A N 1
ATOM 2355 C CA . LEU A 1 297 ? 20.973 -7.548 -9.298 1.00 93.12 297 LEU A CA 1
ATOM 2356 C C . LEU A 1 297 ? 20.683 -7.974 -10.748 1.00 93.12 297 LEU A C 1
ATOM 2358 O O . LEU A 1 297 ? 21.000 -9.098 -11.142 1.00 93.12 297 LEU A O 1
ATOM 2362 N N . VAL A 1 298 ? 20.098 -7.090 -11.563 1.00 94.75 298 VAL A N 1
ATOM 2363 C CA . VAL A 1 298 ? 19.851 -7.354 -12.993 1.00 94.75 298 VAL A CA 1
ATOM 2364 C C . VAL A 1 298 ? 20.990 -6.893 -13.907 1.00 94.75 298 VAL A C 1
ATOM 2366 O O . VAL A 1 298 ? 20.886 -7.048 -15.122 1.00 94.75 298 VAL A O 1
ATOM 2369 N N . GLY A 1 299 ? 22.062 -6.312 -13.357 1.00 93.25 299 GLY A N 1
ATOM 2370 C CA . GLY A 1 299 ? 23.187 -5.786 -14.137 1.00 93.25 299 GLY A CA 1
ATOM 2371 C C . GLY A 1 299 ? 22.843 -4.542 -14.966 1.00 93.25 299 GLY A C 1
ATOM 2372 O O . GLY A 1 299 ? 23.458 -4.296 -16.000 1.00 93.25 299 GLY A O 1
ATOM 2373 N N . CYS A 1 300 ? 21.849 -3.755 -14.546 1.00 89.19 300 CYS A N 1
ATOM 2374 C CA . CYS A 1 300 ? 21.473 -2.502 -15.200 1.00 89.19 300 CYS A CA 1
ATOM 2375 C C . CYS A 1 300 ? 22.194 -1.318 -14.540 1.00 89.19 300 CYS A C 1
ATOM 2377 O O . CYS A 1 300 ? 21.791 -0.852 -13.473 1.00 89.19 300 CYS A O 1
ATOM 2379 N N . SER A 1 301 ? 23.236 -0.802 -15.196 1.00 82.06 301 SER A N 1
ATOM 2380 C CA . SER A 1 301 ? 23.910 0.456 -14.849 1.00 82.06 301 SER A CA 1
ATOM 2381 C C . SER A 1 301 ? 23.811 1.479 -15.996 1.00 82.06 301 SER A C 1
ATOM 2383 O O . SER A 1 301 ? 23.515 1.141 -17.147 1.00 82.06 301 SER A O 1
ATOM 2385 N N . GLY A 1 302 ? 23.999 2.767 -15.685 1.00 77.62 302 GLY A N 1
ATOM 2386 C CA . GLY A 1 302 ? 24.047 3.839 -16.688 1.00 77.62 302 GLY A CA 1
ATOM 2387 C C . GLY A 1 302 ? 22.719 4.087 -17.421 1.00 77.62 302 GLY A C 1
ATOM 2388 O O . GLY A 1 302 ? 21.689 4.349 -16.801 1.00 77.62 302 GLY A O 1
ATOM 2389 N N . SER A 1 303 ? 22.733 4.037 -18.758 1.00 66.94 303 SER A N 1
ATOM 2390 C CA . SER A 1 303 ? 21.596 4.408 -19.624 1.00 66.94 303 SER A CA 1
ATOM 2391 C C . SER A 1 303 ? 20.333 3.559 -19.397 1.00 66.94 303 SER A C 1
ATOM 2393 O O . SER A 1 303 ? 19.209 4.066 -19.504 1.00 66.94 303 SER A O 1
ATOM 2395 N N . THR A 1 304 ? 20.502 2.292 -19.007 1.00 75.81 304 THR A N 1
ATOM 2396 C CA . THR A 1 304 ? 19.407 1.348 -18.709 1.00 75.81 304 THR A CA 1
ATOM 2397 C C . THR A 1 304 ? 18.680 1.658 -17.398 1.00 75.81 304 THR A C 1
ATOM 2399 O O . THR A 1 304 ? 17.511 1.295 -17.247 1.00 75.81 304 THR A O 1
ATOM 2402 N N . ALA A 1 305 ? 19.297 2.420 -16.486 1.00 87.50 305 ALA A N 1
ATOM 2403 C CA . ALA A 1 305 ? 18.683 2.805 -15.215 1.00 87.50 305 ALA A CA 1
ATOM 2404 C C . ALA A 1 305 ? 17.393 3.619 -15.417 1.00 87.50 305 ALA A C 1
ATOM 2406 O O . ALA A 1 305 ? 16.445 3.510 -14.639 1.00 87.50 305 ALA A O 1
ATOM 2407 N N . SER A 1 306 ? 17.315 4.399 -16.501 1.00 92.06 306 SER A N 1
ATOM 2408 C CA . SER A 1 306 ? 16.111 5.157 -16.861 1.00 92.06 306 SER A CA 1
ATOM 2409 C C . SER A 1 306 ? 14.927 4.246 -17.220 1.00 92.06 306 SER A C 1
ATOM 2411 O O . SER A 1 306 ? 13.798 4.487 -16.782 1.00 92.06 306 SER A O 1
ATOM 2413 N N . ALA A 1 307 ? 15.190 3.170 -17.967 1.00 93.31 307 ALA A N 1
ATOM 2414 C CA . ALA A 1 307 ? 14.19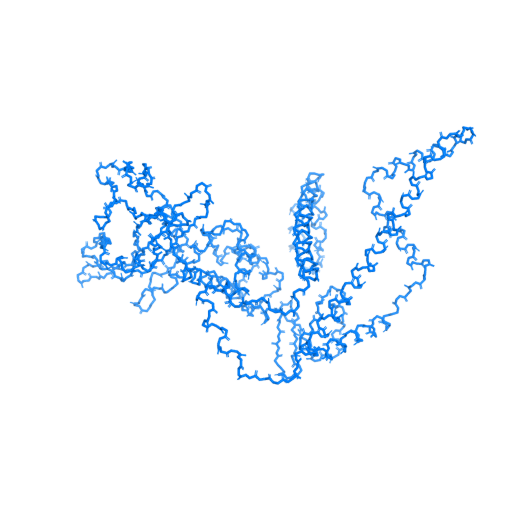9 2.183 -18.374 1.00 93.31 307 ALA A CA 1
ATOM 2415 C C . ALA A 1 307 ? 13.727 1.352 -17.174 1.00 93.31 307 ALA A C 1
ATOM 2417 O O . ALA A 1 307 ? 12.521 1.213 -16.968 1.00 93.31 307 ALA A O 1
ATOM 2418 N N . LEU A 1 308 ? 14.659 0.914 -16.322 1.00 95.06 308 LEU A N 1
ATOM 2419 C CA . LEU A 1 308 ? 14.336 0.206 -15.086 1.00 95.06 308 LEU A CA 1
ATOM 2420 C C . LEU A 1 308 ? 13.507 1.077 -14.132 1.00 95.06 308 LEU A C 1
ATOM 2422 O O . LEU A 1 308 ? 12.492 0.635 -13.601 1.00 95.06 308 LEU A O 1
ATOM 2426 N N . LYS A 1 309 ? 13.873 2.352 -13.964 1.00 94.94 309 LYS A N 1
ATOM 2427 C CA . LYS A 1 309 ? 13.097 3.308 -13.161 1.00 94.94 309 LYS A CA 1
ATOM 2428 C C . LYS A 1 309 ? 11.671 3.473 -13.688 1.00 94.94 309 LYS A C 1
ATOM 2430 O O . LYS A 1 309 ? 10.738 3.576 -12.889 1.00 94.94 309 LYS A O 1
ATOM 2435 N N . LYS A 1 310 ? 11.489 3.501 -15.014 1.00 95.56 310 LYS A N 1
ATOM 2436 C CA . LYS A 1 310 ? 10.164 3.560 -15.653 1.00 95.56 310 LYS A CA 1
ATOM 2437 C C . LYS A 1 310 ? 9.359 2.286 -15.371 1.00 95.56 310 LYS A C 1
ATOM 2439 O O . LYS A 1 310 ? 8.193 2.411 -15.003 1.00 95.56 310 LYS A O 1
ATOM 2444 N N . LEU A 1 311 ? 9.985 1.110 -15.468 1.00 95.94 311 LEU A N 1
ATOM 2445 C CA . LEU A 1 311 ? 9.369 -0.177 -15.131 1.00 95.94 311 LEU A CA 1
ATOM 2446 C C . LEU A 1 311 ? 8.920 -0.210 -13.664 1.00 95.94 311 LEU A C 1
ATOM 2448 O O . LEU A 1 311 ? 7.733 -0.349 -13.397 1.00 95.94 311 LEU A O 1
ATOM 2452 N N . VAL A 1 312 ? 9.828 0.026 -12.712 1.00 96.06 312 VAL A N 1
ATOM 2453 C CA . VAL A 1 312 ? 9.525 0.004 -11.266 1.00 96.06 312 VAL A CA 1
ATOM 2454 C C . VAL A 1 312 ? 8.433 1.011 -10.896 1.00 96.06 312 VAL A C 1
ATOM 2456 O O . VAL A 1 312 ? 7.565 0.728 -10.072 1.00 96.06 312 VAL A O 1
ATOM 2459 N N . LYS A 1 313 ? 8.434 2.197 -11.521 1.00 95.81 313 LYS A N 1
ATOM 2460 C CA . LYS A 1 313 ? 7.368 3.189 -11.330 1.00 95.81 313 LYS A CA 1
ATOM 2461 C C . LYS A 1 313 ? 6.005 2.652 -11.779 1.00 95.81 313 LYS A C 1
ATOM 2463 O O . LYS A 1 313 ? 5.018 2.933 -11.102 1.00 95.81 313 LYS A O 1
ATOM 2468 N N . ALA A 1 314 ? 5.950 1.929 -12.896 1.00 96.00 314 ALA A N 1
ATOM 2469 C CA . ALA A 1 314 ? 4.716 1.333 -13.394 1.00 96.00 314 ALA A CA 1
ATOM 2470 C C . ALA A 1 314 ? 4.251 0.157 -12.530 1.00 96.00 314 ALA A C 1
ATOM 2472 O O . ALA A 1 314 ? 3.082 0.128 -12.168 1.00 96.00 314 ALA A O 1
ATOM 2473 N N . LEU A 1 315 ? 5.158 -0.729 -12.104 1.00 96.69 315 LEU A N 1
ATOM 2474 C CA . LEU A 1 315 ? 4.824 -1.837 -11.199 1.00 96.69 315 LEU A CA 1
ATOM 2475 C C . LEU A 1 315 ? 4.229 -1.333 -9.878 1.00 96.69 315 LEU A C 1
ATOM 2477 O O . LEU A 1 315 ? 3.205 -1.827 -9.422 1.00 96.69 315 LEU A O 1
ATOM 2481 N N . ARG A 1 316 ? 4.800 -0.269 -9.301 1.00 96.81 316 ARG A N 1
ATOM 2482 C CA . ARG A 1 316 ? 4.213 0.373 -8.116 1.00 96.81 316 ARG A CA 1
ATOM 2483 C C . ARG A 1 316 ? 2.843 0.976 -8.394 1.00 96.81 316 ARG A C 1
ATOM 2485 O O . ARG A 1 316 ? 1.963 0.907 -7.544 1.00 96.81 316 ARG A O 1
ATOM 2492 N N . ALA A 1 317 ? 2.673 1.623 -9.547 1.00 96.25 317 ALA A N 1
ATOM 2493 C CA . ALA A 1 317 ? 1.387 2.200 -9.925 1.00 96.25 317 ALA A CA 1
ATOM 2494 C C . ALA A 1 317 ? 0.309 1.116 -10.080 1.00 96.25 317 ALA A C 1
ATOM 2496 O O . ALA A 1 317 ? -0.813 1.340 -9.641 1.00 96.25 317 ALA A O 1
ATOM 2497 N N . ALA A 1 318 ? 0.675 -0.051 -10.614 1.00 96.38 318 ALA A N 1
ATOM 2498 C CA . ALA A 1 318 ? -0.168 -1.238 -10.673 1.00 96.38 318 ALA A CA 1
ATOM 2499 C C . ALA A 1 318 ? -0.616 -1.701 -9.275 1.00 96.38 318 ALA A C 1
ATOM 2501 O O . ALA A 1 318 ? -1.815 -1.808 -9.041 1.00 96.38 318 ALA A O 1
ATOM 2502 N N . GLU A 1 319 ? 0.306 -1.877 -8.319 1.00 97.44 319 GLU A N 1
ATOM 2503 C CA . GLU A 1 319 ? -0.049 -2.232 -6.929 1.00 97.44 319 GLU A CA 1
ATOM 2504 C C . GLU A 1 319 ? -0.978 -1.194 -6.285 1.00 97.44 319 GLU A C 1
ATOM 2506 O O . GLU A 1 319 ? -1.939 -1.548 -5.606 1.00 97.44 319 GLU A O 1
ATOM 2511 N N . CYS A 1 320 ? -0.713 0.100 -6.516 1.00 97.31 320 CYS A N 1
ATOM 2512 C CA . CYS A 1 320 ? -1.574 1.175 -6.019 1.00 97.31 320 CYS A CA 1
ATOM 2513 C C . CYS A 1 320 ? -2.980 1.070 -6.606 1.00 97.31 320 CYS A C 1
ATOM 2515 O O . CYS A 1 320 ? -3.942 1.150 -5.858 1.00 97.31 320 CYS A O 1
ATOM 2517 N N . CYS A 1 321 ? -3.090 0.867 -7.921 1.00 96.88 321 CYS A N 1
ATOM 2518 C CA . CYS A 1 321 ? -4.365 0.743 -8.620 1.00 96.88 321 CYS A CA 1
ATOM 2519 C C . CYS A 1 321 ? -5.167 -0.460 -8.110 1.00 96.88 321 CYS A C 1
ATOM 2521 O O . CYS A 1 321 ? -6.344 -0.312 -7.783 1.00 96.88 321 CYS A O 1
ATOM 2523 N N . CYS A 1 322 ? -4.509 -1.612 -7.939 1.00 97.06 322 CYS A N 1
ATOM 2524 C CA . CYS A 1 322 ? -5.129 -2.798 -7.352 1.00 97.06 322 CYS A CA 1
ATOM 2525 C C . CYS A 1 322 ? -5.671 -2.501 -5.950 1.00 97.06 322 CYS A C 1
ATOM 2527 O O . CYS A 1 322 ? -6.820 -2.816 -5.644 1.00 97.06 322 CYS A O 1
ATOM 2529 N N . MET A 1 323 ? -4.868 -1.846 -5.106 1.00 97.44 323 MET A N 1
ATOM 2530 C CA . MET A 1 323 ? -5.267 -1.505 -3.741 1.00 97.44 323 MET A CA 1
ATOM 2531 C C . MET A 1 323 ? -6.368 -0.439 -3.686 1.00 97.44 323 MET A C 1
ATOM 2533 O O . MET A 1 323 ? -7.266 -0.520 -2.850 1.00 97.44 323 MET A O 1
ATOM 2537 N N . ASP A 1 324 ? -6.318 0.552 -4.575 1.00 97.00 324 ASP A N 1
ATOM 2538 C CA . ASP A 1 324 ? -7.347 1.579 -4.707 1.00 97.00 324 ASP A CA 1
ATOM 2539 C C . ASP A 1 324 ? -8.697 0.951 -5.026 1.00 97.00 324 ASP A C 1
ATOM 2541 O O . ASP A 1 324 ? -9.646 1.133 -4.260 1.00 97.00 324 ASP A O 1
ATOM 2545 N N . HIS A 1 325 ? -8.745 0.116 -6.061 1.00 97.12 325 HIS A N 1
ATOM 2546 C CA . HIS A 1 325 ? -9.954 -0.606 -6.432 1.00 97.12 325 HIS A CA 1
ATOM 2547 C C . HIS A 1 325 ? -10.418 -1.566 -5.324 1.00 97.12 325 HIS A C 1
ATOM 2549 O O . HIS A 1 325 ? -11.578 -1.547 -4.915 1.00 97.12 325 HIS A O 1
ATOM 2555 N N . LYS A 1 326 ? -9.504 -2.373 -4.762 1.00 96.00 326 LYS A N 1
ATOM 2556 C CA . LYS A 1 326 ? -9.839 -3.362 -3.720 1.00 96.00 326 LYS A CA 1
ATOM 2557 C C . LYS A 1 326 ? -10.412 -2.706 -2.468 1.00 96.00 326 LYS A C 1
ATOM 2559 O O . LYS A 1 326 ? -11.317 -3.266 -1.856 1.00 96.00 326 LYS A O 1
ATOM 2564 N N . GLN A 1 327 ? -9.902 -1.538 -2.072 1.00 96.12 327 GLN A N 1
ATOM 2565 C CA . GLN A 1 327 ? -10.442 -0.810 -0.928 1.00 96.12 327 GLN A CA 1
ATOM 2566 C C . GLN A 1 327 ? -11.814 -0.195 -1.224 1.00 96.12 327 GLN A C 1
ATOM 2568 O O . GLN A 1 327 ? -12.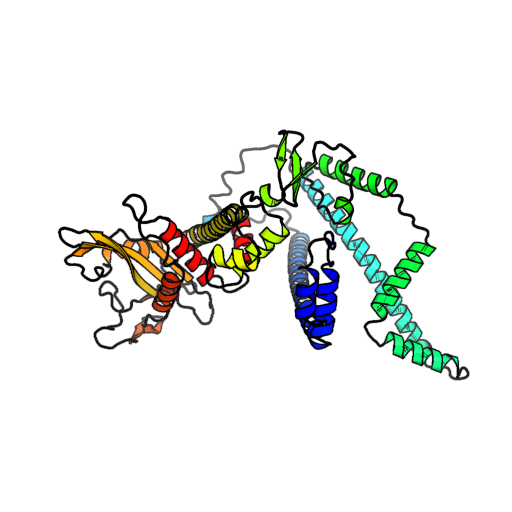672 -0.248 -0.350 1.00 96.12 327 GLN A O 1
ATOM 2573 N N . GLN A 1 328 ? -12.030 0.362 -2.420 1.00 94.31 328 GLN A N 1
ATOM 2574 C CA . GLN A 1 328 ? -13.321 0.955 -2.807 1.00 94.31 328 GLN A CA 1
ATOM 2575 C C . GLN A 1 328 ? -14.465 -0.063 -2.769 1.00 94.31 328 GLN A C 1
ATOM 2577 O O . GLN A 1 328 ? -15.581 0.273 -2.383 1.00 94.31 328 GLN A O 1
ATOM 2582 N N . LEU A 1 329 ? -14.183 -1.317 -3.128 1.00 93.81 329 LEU A N 1
ATOM 2583 C CA . LEU A 1 329 ? -15.186 -2.380 -3.176 1.00 93.81 329 LEU A CA 1
ATOM 2584 C C . LEU A 1 329 ? -15.459 -3.064 -1.833 1.00 93.81 329 LEU A C 1
ATOM 2586 O O . LEU A 1 329 ? -16.309 -3.954 -1.766 1.00 93.81 329 LEU A O 1
ATOM 2590 N N . ARG A 1 330 ? -14.740 -2.712 -0.761 1.00 93.94 330 ARG A N 1
ATOM 2591 C CA . ARG A 1 330 ? -14.825 -3.463 0.495 1.00 93.94 330 ARG A CA 1
ATOM 2592 C C . ARG A 1 330 ? -15.027 -2.586 1.713 1.00 93.94 330 ARG A C 1
ATOM 2594 O O . ARG A 1 330 ? -14.529 -1.470 1.829 1.00 93.94 330 ARG A O 1
ATOM 2601 N N . GLN A 1 331 ? -15.627 -3.211 2.712 1.00 94.06 331 GLN A N 1
ATOM 2602 C CA . GLN A 1 331 ? -15.688 -2.690 4.063 1.00 94.06 331 GLN A CA 1
ATOM 2603 C C . GLN A 1 331 ? -15.048 -3.687 5.026 1.00 94.06 331 GLN A C 1
ATOM 2605 O O . GLN A 1 331 ? -15.150 -4.900 4.837 1.00 94.06 331 GLN A O 1
ATOM 2610 N N . VAL A 1 332 ? -14.407 -3.181 6.076 1.00 94.31 332 VAL A N 1
ATOM 2611 C CA . VAL A 1 332 ? -13.895 -4.015 7.167 1.00 94.31 332 VAL A CA 1
ATOM 2612 C C . VAL A 1 332 ? -14.997 -4.294 8.183 1.00 94.31 332 VAL A C 1
ATOM 2614 O O . VAL A 1 332 ? -15.793 -3.414 8.518 1.00 94.31 332 VAL A O 1
ATOM 2617 N N . ALA A 1 333 ? -15.064 -5.522 8.688 1.00 93.25 333 ALA A N 1
ATOM 2618 C CA . ALA A 1 333 ? -16.108 -5.941 9.616 1.00 93.25 333 ALA A CA 1
ATOM 2619 C C . ALA A 1 333 ? -15.595 -6.941 10.658 1.00 93.25 333 ALA A C 1
ATOM 2621 O O . ALA A 1 333 ? -14.557 -7.569 10.492 1.00 93.25 333 ALA A O 1
ATOM 2622 N N . GLY A 1 334 ? -16.350 -7.130 11.741 1.00 91.94 334 GLY A N 1
ATOM 2623 C CA . GLY A 1 334 ? -15.919 -7.996 12.844 1.00 91.94 334 GLY A CA 1
ATOM 2624 C C . GLY A 1 334 ? -15.289 -7.177 13.958 1.00 91.94 334 GLY A C 1
ATOM 2625 O O . GLY A 1 334 ? -15.966 -6.290 14.473 1.00 91.94 334 GLY A O 1
ATOM 2626 N N . ASP A 1 335 ? -14.069 -7.504 14.368 1.00 91.56 335 ASP A N 1
ATOM 2627 C CA . ASP A 1 335 ? -13.314 -6.720 15.348 1.00 91.56 335 ASP A CA 1
ATOM 2628 C C . ASP A 1 335 ? -12.295 -5.875 14.580 1.00 91.56 335 ASP A C 1
ATOM 2630 O O . ASP A 1 335 ? -11.407 -6.414 13.916 1.00 91.56 335 ASP A O 1
ATOM 2634 N N . VAL A 1 336 ? -12.482 -4.558 14.614 1.00 92.75 336 VAL A N 1
ATOM 2635 C CA . VAL A 1 336 ? -11.742 -3.597 13.796 1.00 92.75 336 VAL A CA 1
ATOM 2636 C C . VAL A 1 336 ? -10.940 -2.681 14.710 1.00 92.75 336 VAL A C 1
ATOM 2638 O O . VAL A 1 336 ? -11.517 -1.937 15.504 1.00 92.75 336 VAL A O 1
ATOM 2641 N N . GLU A 1 337 ? -9.617 -2.738 14.588 1.00 92.44 337 GLU A N 1
ATOM 2642 C CA . GLU A 1 337 ? -8.699 -1.786 15.213 1.00 92.44 337 GLU A CA 1
ATOM 2643 C C . GLU A 1 337 ? -8.678 -0.497 14.383 1.00 92.44 337 GLU A C 1
ATOM 2645 O O . GLU A 1 337 ? -8.548 -0.543 13.160 1.00 92.44 337 GLU A O 1
ATOM 2650 N N . ALA A 1 338 ? -8.835 0.645 15.041 1.00 91.94 338 ALA A N 1
ATOM 2651 C CA . ALA A 1 338 ? -8.796 1.967 14.444 1.00 91.94 338 ALA A CA 1
ATOM 2652 C C . ALA A 1 338 ? -7.709 2.793 15.115 1.00 91.94 338 ALA A C 1
ATOM 2654 O O . ALA A 1 338 ? -7.719 2.970 16.336 1.00 91.94 338 ALA A O 1
ATOM 2655 N N . ASP A 1 339 ? -6.793 3.293 14.296 1.00 91.00 339 ASP A N 1
ATOM 2656 C CA . ASP A 1 339 ? -5.649 4.055 14.771 1.00 91.00 339 ASP A CA 1
ATOM 2657 C C . ASP A 1 339 ? -5.152 5.036 13.700 1.00 91.00 339 ASP A C 1
ATOM 2659 O O . ASP A 1 339 ? -5.404 4.867 12.499 1.00 91.00 339 ASP A O 1
ATOM 2663 N N . GLY A 1 340 ? -4.485 6.094 14.148 1.00 91.69 340 GLY A N 1
ATOM 2664 C CA . GLY A 1 340 ? -3.872 7.124 13.331 1.00 91.69 340 GLY A CA 1
ATOM 2665 C C . GLY A 1 340 ? -2.349 7.085 13.408 1.00 91.69 340 GLY A C 1
ATOM 2666 O O . GLY A 1 340 ? -1.737 6.799 14.428 1.00 91.69 340 GLY A O 1
ATOM 2667 N N . THR A 1 341 ? -1.679 7.453 12.320 1.00 92.62 341 THR A N 1
ATOM 2668 C CA . THR A 1 341 ? -0.239 7.705 12.363 1.00 92.62 341 THR A CA 1
ATOM 2669 C C . THR A 1 341 ? 0.133 8.960 11.598 1.00 92.62 341 THR A C 1
ATOM 2671 O O . THR A 1 341 ? -0.611 9.449 10.752 1.00 92.62 341 THR A O 1
ATOM 2674 N N . SER A 1 342 ? 1.297 9.524 11.912 1.00 92.88 342 SER A N 1
ATOM 2675 C CA . SER A 1 342 ? 1.752 10.791 11.339 1.00 92.88 342 SER A CA 1
ATOM 2676 C C . SER A 1 342 ? 3.161 10.672 10.769 1.00 92.88 342 SER A C 1
ATOM 2678 O O . SER A 1 342 ? 4.038 10.045 11.367 1.00 92.88 342 SER A O 1
ATOM 2680 N N . ILE A 1 343 ? 3.397 11.340 9.642 1.00 90.94 343 ILE A N 1
ATOM 2681 C CA . ILE A 1 343 ? 4.720 11.571 9.059 1.00 90.94 343 ILE A CA 1
ATOM 2682 C C . ILE A 1 343 ? 4.964 13.078 9.060 1.00 90.94 343 ILE A C 1
ATOM 2684 O O . ILE A 1 343 ? 4.155 13.846 8.535 1.00 90.94 343 ILE A O 1
ATOM 2688 N N . ARG A 1 344 ? 6.079 13.525 9.650 1.00 89.38 344 ARG A N 1
ATOM 2689 C CA . ARG A 1 344 ? 6.457 14.945 9.623 1.00 89.38 344 ARG A CA 1
ATOM 2690 C C . ARG A 1 344 ? 6.682 15.365 8.173 1.00 89.38 344 ARG A C 1
ATOM 2692 O O . ARG A 1 344 ? 7.552 14.827 7.497 1.00 89.38 344 ARG A O 1
ATOM 2699 N N . TRP A 1 345 ? 5.889 16.321 7.704 1.00 87.94 345 TRP A N 1
ATOM 2700 C CA . TRP A 1 345 ? 5.952 16.826 6.339 1.00 87.94 345 TRP A CA 1
ATOM 2701 C C . TRP A 1 345 ? 6.991 17.940 6.214 1.00 87.94 345 TRP A C 1
ATOM 2703 O O . TRP A 1 345 ? 7.923 17.812 5.422 1.00 87.94 345 TRP A O 1
ATOM 2713 N N . ARG A 1 346 ? 6.872 19.011 7.004 1.00 88.81 346 ARG A N 1
ATOM 2714 C CA . ARG A 1 346 ? 7.842 20.119 7.014 1.00 88.81 346 ARG A CA 1
ATOM 2715 C C . ARG A 1 346 ? 7.844 20.871 8.339 1.00 88.81 346 ARG A C 1
ATOM 2717 O O . ARG A 1 346 ? 6.880 20.794 9.096 1.00 88.81 346 ARG A O 1
ATOM 2724 N N . SER A 1 347 ? 8.920 21.613 8.582 1.00 88.25 347 SER A N 1
ATOM 2725 C CA . SER A 1 347 ? 8.981 22.648 9.614 1.00 88.25 347 SER A CA 1
ATOM 2726 C C . SER A 1 347 ? 8.761 24.008 8.955 1.00 88.25 347 SER A C 1
ATOM 2728 O O . SER A 1 347 ? 9.339 24.275 7.905 1.00 88.25 347 SER A O 1
ATOM 2730 N N . LEU A 1 348 ? 7.923 24.844 9.551 1.00 87.38 348 LEU A N 1
ATOM 2731 C CA . LEU A 1 348 ? 7.761 26.258 9.229 1.00 87.38 348 LEU A CA 1
ATOM 2732 C C . LEU A 1 348 ? 8.594 27.064 10.220 1.00 87.38 348 LEU A C 1
ATOM 2734 O O . LEU A 1 348 ? 8.612 26.731 11.404 1.00 87.38 348 LEU A O 1
ATOM 2738 N N . GLU A 1 349 ? 9.290 28.092 9.743 1.00 84.56 349 GLU A N 1
ATOM 2739 C CA . GLU A 1 349 ? 10.298 28.792 10.546 1.00 84.56 349 GLU A CA 1
ATOM 2740 C C . GLU A 1 349 ? 9.695 29.797 11.537 1.00 84.56 349 GLU A C 1
ATOM 2742 O O . GLU A 1 349 ? 10.223 29.937 12.640 1.00 84.56 349 GLU A O 1
ATOM 2747 N N . ARG A 1 350 ? 8.595 30.496 11.200 1.00 81.38 350 ARG A N 1
ATOM 2748 C CA . ARG A 1 350 ? 8.047 31.581 12.041 1.00 81.38 350 ARG A CA 1
ATOM 2749 C C . ARG A 1 350 ? 6.515 31.725 11.955 1.00 81.38 350 ARG A C 1
ATOM 2751 O O . ARG A 1 350 ? 6.009 32.036 10.881 1.00 81.38 350 ARG A O 1
ATOM 2758 N N . PRO A 1 351 ? 5.775 31.568 13.075 1.00 83.31 351 PRO A N 1
ATOM 2759 C CA . PRO A 1 351 ? 6.214 30.887 14.298 1.00 83.31 351 PRO A CA 1
ATOM 2760 C C . PRO A 1 351 ? 6.619 29.437 13.983 1.00 83.31 351 PRO A C 1
ATOM 2762 O O . PRO A 1 351 ? 6.116 28.861 13.019 1.00 83.31 351 PRO A O 1
ATOM 2765 N N . SER A 1 352 ? 7.507 28.844 14.790 1.00 87.44 352 SER A N 1
ATOM 2766 C CA . SER A 1 352 ? 7.933 27.452 14.589 1.00 87.44 352 SER A CA 1
ATOM 2767 C C . SER A 1 352 ? 6.723 26.517 14.631 1.00 87.44 352 SER A C 1
ATOM 2769 O O . SER A 1 352 ? 6.075 26.359 15.673 1.00 87.44 352 SER A O 1
ATOM 2771 N N . ARG A 1 353 ? 6.388 25.919 13.485 1.00 89.50 353 ARG A N 1
ATOM 2772 C CA . ARG A 1 353 ? 5.285 24.958 13.357 1.00 89.50 353 ARG A CA 1
ATOM 2773 C C . ARG A 1 353 ? 5.760 23.723 12.623 1.00 89.50 353 ARG A C 1
ATOM 2775 O O . ARG A 1 353 ? 6.429 23.823 11.601 1.00 89.50 353 ARG A O 1
ATOM 2782 N N . ASN A 1 354 ? 5.371 22.555 13.105 1.00 92.31 354 ASN A N 1
ATOM 2783 C CA . ASN A 1 354 ? 5.539 21.320 12.356 1.00 92.31 354 ASN A CA 1
ATOM 2784 C C . ASN A 1 354 ? 4.240 21.007 11.636 1.00 92.31 354 ASN A C 1
ATOM 2786 O O . ASN A 1 354 ? 3.190 20.969 12.269 1.00 92.31 354 ASN A O 1
ATOM 2790 N N . VAL A 1 355 ? 4.316 20.750 10.336 1.00 92.69 355 VAL A N 1
ATOM 2791 C CA . VAL A 1 355 ? 3.179 20.239 9.577 1.00 92.69 355 VAL A CA 1
ATOM 2792 C C . VAL A 1 355 ? 3.356 18.742 9.384 1.00 92.69 355 VAL A C 1
ATOM 2794 O O . VAL A 1 355 ? 4.453 18.283 9.055 1.00 92.69 355 VAL A O 1
ATOM 2797 N N . TYR A 1 356 ? 2.287 17.983 9.581 1.00 94.12 356 TYR A N 1
ATOM 2798 C CA . TYR A 1 356 ? 2.270 16.530 9.494 1.00 94.12 356 TYR A CA 1
ATOM 2799 C C . TYR A 1 356 ? 1.271 16.063 8.443 1.00 94.12 356 TYR A C 1
ATOM 2801 O O . TYR A 1 356 ? 0.161 16.585 8.334 1.00 94.12 356 TYR A O 1
ATOM 2809 N N . LEU A 1 357 ? 1.684 15.041 7.699 1.00 93.75 357 LEU A N 1
ATOM 2810 C CA . LEU A 1 357 ? 0.791 14.206 6.917 1.00 93.75 357 LEU A CA 1
ATOM 2811 C C . LEU A 1 357 ? 0.262 13.105 7.831 1.00 93.75 357 LEU A C 1
ATOM 2813 O O . LEU A 1 357 ? 1.055 12.388 8.443 1.00 93.75 357 LEU A O 1
ATOM 2817 N N . GLN A 1 358 ? -1.057 12.992 7.933 1.00 93.81 358 GLN A N 1
ATOM 2818 C CA . GLN A 1 358 ? -1.705 12.010 8.789 1.00 93.81 358 GLN A CA 1
ATOM 2819 C C . GLN A 1 358 ? -2.355 10.910 7.960 1.00 93.81 358 GLN A C 1
ATOM 2821 O O . GLN A 1 358 ? -2.963 11.167 6.920 1.00 93.81 358 GLN A O 1
ATOM 2826 N N . TYR A 1 359 ? -2.231 9.685 8.449 1.00 95.19 359 TYR A N 1
ATOM 2827 C CA . TYR A 1 359 ? -2.914 8.516 7.928 1.00 95.19 359 TYR A CA 1
ATOM 2828 C C . TYR A 1 359 ? -3.792 7.921 9.014 1.00 95.19 359 TYR A C 1
ATOM 2830 O O . TYR A 1 359 ? -3.465 8.003 10.194 1.00 95.19 359 TYR A O 1
ATOM 2838 N N . PHE A 1 360 ? -4.888 7.311 8.595 1.00 94.88 360 PHE A N 1
ATOM 2839 C CA . PHE A 1 360 ? -5.815 6.602 9.460 1.00 94.88 360 PHE A CA 1
ATOM 2840 C C . PHE A 1 360 ? -6.051 5.213 8.887 1.00 94.88 360 PHE A C 1
ATOM 2842 O O . PHE A 1 360 ? -6.231 5.083 7.675 1.00 94.88 360 PHE A O 1
ATOM 2849 N N . ALA A 1 361 ? -6.029 4.182 9.725 1.00 95.44 361 ALA A N 1
ATOM 2850 C CA . ALA A 1 361 ? -6.323 2.824 9.294 1.00 95.44 361 ALA A CA 1
ATOM 2851 C C . ALA A 1 361 ? -7.471 2.214 10.081 1.00 95.44 361 ALA A C 1
ATOM 2853 O O . ALA A 1 361 ? -7.607 2.414 11.285 1.00 95.44 361 ALA A O 1
ATOM 2854 N N . LEU A 1 362 ? -8.242 1.396 9.372 1.00 95.19 362 LEU A N 1
ATOM 2855 C CA . LEU A 1 362 ? -9.156 0.425 9.942 1.00 95.19 362 LEU A CA 1
ATOM 2856 C C . LEU A 1 362 ? -8.613 -0.968 9.638 1.00 95.19 362 LEU A C 1
ATOM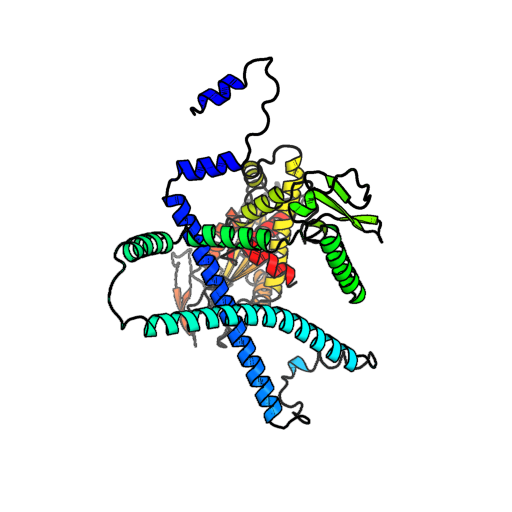 2858 O O . LEU A 1 362 ? -8.661 -1.418 8.494 1.00 95.19 362 LEU A O 1
ATOM 2862 N N . TYR A 1 363 ? -8.085 -1.643 10.647 1.00 95.12 363 TYR A N 1
ATOM 2863 C CA . TYR A 1 363 ? -7.520 -2.979 10.536 1.00 95.12 363 TYR A CA 1
ATOM 2864 C C . TYR A 1 363 ? -8.523 -4.024 11.022 1.00 95.12 363 TYR A C 1
ATOM 2866 O O . TYR A 1 363 ? -8.907 -4.046 12.190 1.00 95.12 363 TYR A O 1
ATOM 2874 N N . GLN A 1 364 ? -8.947 -4.912 10.128 1.00 94.06 364 GLN A N 1
ATOM 2875 C CA . GLN A 1 364 ? -9.766 -6.061 10.477 1.00 94.06 364 GLN A CA 1
ATOM 2876 C C . GLN A 1 364 ? -8.888 -7.148 11.088 1.00 94.06 364 GLN A C 1
ATOM 2878 O O . GLN A 1 364 ? -7.998 -7.690 10.428 1.00 94.06 364 GLN A O 1
ATOM 2883 N N . ARG A 1 365 ? -9.184 -7.521 12.332 1.00 90.81 365 ARG A N 1
ATOM 2884 C CA . ARG A 1 365 ? -8.462 -8.606 12.985 1.00 90.81 365 ARG A CA 1
ATOM 2885 C C . ARG A 1 365 ? -8.725 -9.944 12.294 1.00 90.81 365 ARG A C 1
ATOM 2887 O O . ARG A 1 365 ? -9.890 -10.274 12.034 1.00 90.81 365 ARG A O 1
ATOM 2894 N N . PRO A 1 366 ? -7.676 -10.754 12.076 1.00 90.19 366 PRO A N 1
ATOM 2895 C CA . PRO A 1 366 ? -7.832 -12.131 11.657 1.00 90.19 366 PRO A CA 1
ATOM 2896 C C . PRO A 1 366 ? -8.721 -12.882 12.645 1.00 90.19 366 PRO A C 1
ATOM 2898 O O . PRO A 1 366 ? -8.626 -12.727 13.864 1.00 90.19 366 PRO A O 1
ATOM 2901 N N . THR A 1 367 ? -9.590 -13.728 12.115 1.00 85.69 367 THR A N 1
ATOM 2902 C CA . THR A 1 367 ? -10.398 -14.652 12.912 1.00 85.69 367 THR A CA 1
ATOM 2903 C C . THR A 1 367 ? -9.978 -16.078 12.595 1.00 85.69 367 THR A C 1
ATOM 2905 O O . THR A 1 367 ? -9.408 -16.343 11.542 1.00 85.69 367 THR A O 1
ATOM 2908 N N . ARG A 1 368 ? -10.352 -17.045 13.441 1.00 83.31 368 ARG A N 1
ATOM 2909 C CA . ARG A 1 368 ? -10.078 -18.474 13.180 1.00 83.31 368 ARG A CA 1
ATOM 2910 C C . ARG A 1 368 ? -10.565 -18.982 11.811 1.00 83.31 368 ARG A C 1
ATOM 2912 O O . ARG A 1 368 ? -10.118 -20.030 11.380 1.00 83.31 368 ARG A O 1
ATOM 2919 N N . ARG A 1 369 ? -11.513 -18.290 11.161 1.00 77.62 369 ARG A N 1
ATOM 2920 C CA . ARG A 1 369 ? -12.070 -18.666 9.846 1.00 77.62 369 ARG A CA 1
ATOM 2921 C C . ARG A 1 369 ? -11.623 -17.760 8.697 1.00 77.62 369 ARG A C 1
ATOM 2923 O O . ARG A 1 369 ? -11.996 -18.013 7.562 1.00 77.62 369 ARG A O 1
ATOM 2930 N N . CYS A 1 370 ? -10.925 -16.671 8.994 1.00 78.25 370 CYS A N 1
ATOM 2931 C CA . CYS A 1 370 ? -10.480 -15.696 8.008 1.00 78.25 370 CYS A CA 1
ATOM 2932 C C . CYS A 1 370 ? -9.135 -15.175 8.489 1.00 78.25 370 CYS A C 1
ATOM 2934 O O . CYS A 1 370 ? -9.092 -14.328 9.384 1.00 78.25 370 CYS A O 1
ATOM 2936 N N . LEU A 1 371 ? -8.066 -15.747 7.945 1.00 82.06 371 LEU A N 1
ATOM 2937 C CA . LEU A 1 371 ? -6.698 -15.367 8.285 1.00 82.06 371 LEU A CA 1
ATOM 2938 C C . LEU A 1 371 ? -6.252 -14.103 7.545 1.00 82.06 371 LEU A C 1
ATOM 2940 O O . LEU A 1 371 ? -5.240 -13.510 7.915 1.00 82.06 371 LEU A O 1
ATOM 2944 N N . ASP A 1 372 ? -7.038 -13.675 6.555 1.00 84.31 372 ASP A N 1
ATOM 2945 C CA . ASP A 1 372 ? -6.768 -12.497 5.748 1.00 84.31 372 ASP A CA 1
ATOM 2946 C C . ASP A 1 372 ? -6.595 -11.265 6.631 1.00 84.31 372 ASP A C 1
ATOM 2948 O O . ASP A 1 372 ? -7.477 -10.869 7.403 1.00 84.31 372 ASP A O 1
ATOM 2952 N N . ARG A 1 373 ? -5.429 -10.643 6.484 1.00 88.81 373 ARG A N 1
ATOM 2953 C CA . ARG A 1 373 ? -5.139 -9.333 7.051 1.00 88.81 373 ARG A CA 1
ATOM 2954 C C . ARG A 1 373 ? -5.775 -8.323 6.114 1.00 88.81 373 ARG A C 1
ATOM 2956 O O . ARG A 1 373 ? -5.360 -8.218 4.966 1.00 88.81 373 ARG A O 1
ATOM 2963 N N . VAL A 1 374 ? -6.780 -7.596 6.588 1.00 94.94 374 VAL A N 1
ATOM 2964 C CA . VAL A 1 374 ? -7.441 -6.558 5.791 1.00 94.94 374 VAL A CA 1
ATOM 2965 C C . VAL A 1 374 ? -7.275 -5.233 6.502 1.00 94.94 374 VAL A C 1
ATOM 2967 O O . VAL A 1 374 ? -7.599 -5.111 7.681 1.00 94.94 374 VAL A O 1
ATOM 2970 N N . VAL A 1 375 ? -6.776 -4.234 5.790 1.00 96.19 375 VAL A N 1
ATOM 2971 C CA . VAL A 1 375 ? -6.613 -2.885 6.315 1.00 96.19 375 VAL A CA 1
ATOM 2972 C C . VAL A 1 375 ? -7.185 -1.893 5.320 1.00 96.19 375 VAL A C 1
ATOM 2974 O O . VAL A 1 375 ? -6.815 -1.903 4.155 1.00 96.19 375 VAL A O 1
ATOM 2977 N N . ASN A 1 376 ? -8.087 -1.017 5.746 1.00 97.19 376 ASN A N 1
ATOM 2978 C CA . ASN A 1 376 ? -8.481 0.137 4.944 1.00 97.19 376 ASN A CA 1
ATOM 2979 C C . ASN A 1 376 ? -7.671 1.345 5.407 1.00 97.19 376 ASN A C 1
ATOM 2981 O O . ASN A 1 376 ? -7.711 1.688 6.585 1.00 97.19 376 ASN A O 1
ATOM 2985 N N . LEU A 1 377 ? -6.933 1.963 4.489 1.00 97.38 377 LEU A N 1
ATOM 2986 C CA . LEU A 1 377 ? -6.032 3.079 4.749 1.00 97.38 377 LEU A CA 1
ATOM 2987 C C . LEU A 1 377 ? -6.603 4.364 4.151 1.00 97.38 377 LEU A C 1
ATOM 2989 O O . LEU A 1 377 ? -7.001 4.388 2.986 1.00 97.38 377 LEU A O 1
ATOM 2993 N N . TYR A 1 378 ? -6.577 5.441 4.925 1.00 96.31 378 TYR A N 1
ATOM 2994 C CA . TYR A 1 378 ? -7.086 6.753 4.546 1.00 96.31 378 TYR A CA 1
ATOM 2995 C C . TYR A 1 378 ? -6.026 7.823 4.769 1.00 96.31 378 TYR A C 1
ATOM 2997 O O . TYR A 1 378 ? -5.270 7.780 5.743 1.00 96.31 378 TYR A O 1
ATOM 3005 N N . GLN A 1 379 ? -5.987 8.805 3.872 1.00 95.12 379 GLN A N 1
ATOM 3006 C CA . GLN A 1 379 ? -5.187 10.007 4.048 1.00 95.12 379 GLN A CA 1
ATOM 3007 C C . GLN A 1 379 ? -6.046 11.093 4.692 1.00 95.12 379 GLN A C 1
ATOM 3009 O O . GLN A 1 379 ? -7.054 11.515 4.129 1.00 95.12 379 GLN A O 1
ATOM 3014 N N . LEU A 1 380 ? -5.630 11.557 5.867 1.00 93.31 380 LEU A N 1
ATOM 3015 C CA . LEU A 1 380 ? -6.290 12.650 6.568 1.00 93.31 380 LEU A CA 1
ATOM 3016 C C . LEU A 1 380 ? -5.762 14.012 6.075 1.00 93.31 380 LEU A C 1
ATOM 3018 O O . LEU A 1 380 ? -4.648 14.095 5.540 1.00 93.31 380 LEU A O 1
ATOM 3022 N N . PRO A 1 381 ? -6.519 15.106 6.296 1.00 92.50 381 PRO A N 1
ATOM 3023 C CA . PRO A 1 381 ? -6.024 16.459 6.065 1.00 92.50 381 PRO A CA 1
ATOM 3024 C C . PRO A 1 381 ? -4.736 16.743 6.843 1.00 92.50 381 PRO A C 1
ATOM 3026 O O . PRO A 1 381 ? -4.519 16.193 7.926 1.00 92.50 381 PRO A O 1
ATOM 3029 N N . LEU A 1 382 ? -3.906 17.637 6.303 1.00 92.88 382 LEU A N 1
ATOM 3030 C CA . LEU A 1 382 ? -2.681 18.084 6.962 1.00 92.88 382 LEU A CA 1
ATOM 3031 C C . LEU A 1 382 ? -2.993 18.740 8.303 1.00 92.88 382 LEU A C 1
ATOM 3033 O O . LEU A 1 382 ? -3.985 19.454 8.441 1.00 92.88 382 LEU A O 1
ATOM 3037 N N . VAL A 1 383 ? -2.104 18.528 9.269 1.00 92.94 383 VAL A N 1
ATOM 3038 C CA . VAL A 1 383 ? -2.213 19.158 10.585 1.00 92.94 383 VAL A CA 1
ATOM 3039 C C . VAL A 1 383 ? -0.950 19.886 10.961 1.00 92.94 383 VAL A C 1
ATOM 3041 O O . VAL A 1 383 ? 0.158 19.428 10.686 1.00 92.94 383 VAL A O 1
ATOM 3044 N N . GLU A 1 384 ? -1.129 21.010 11.638 1.00 92.69 384 GLU A N 1
ATOM 3045 C CA . GLU A 1 384 ? -0.041 21.793 12.199 1.00 92.69 384 GLU A CA 1
ATOM 3046 C C . GLU A 1 384 ? 0.044 21.565 13.709 1.00 92.69 384 GLU A C 1
ATOM 3048 O O . GLU A 1 384 ? -0.968 21.498 14.403 1.00 92.69 384 GLU A O 1
ATOM 3053 N N . SER A 1 385 ? 1.267 21.487 14.222 1.00 92.69 385 SER A N 1
ATOM 3054 C CA . SER A 1 385 ? 1.568 21.538 15.649 1.00 92.69 385 SER A CA 1
ATOM 3055 C C . SER A 1 385 ? 2.446 22.749 15.931 1.00 92.69 385 SER A C 1
ATOM 3057 O O . SER A 1 385 ? 3.418 23.006 15.212 1.00 92.69 385 SER A O 1
ATOM 3059 N N . ARG A 1 386 ? 2.090 23.517 16.963 1.00 89.81 386 ARG A N 1
ATOM 3060 C CA . ARG A 1 386 ? 2.840 24.708 17.386 1.00 89.81 386 ARG A CA 1
ATOM 3061 C C . ARG A 1 386 ? 4.100 24.309 18.157 1.00 89.81 386 ARG A C 1
ATOM 3063 O O . ARG A 1 386 ? 4.154 23.241 18.761 1.00 89.81 386 ARG A O 1
ATOM 3070 N N . CYS A 1 387 ? 5.100 25.188 18.145 1.00 83.88 387 CYS A N 1
ATOM 3071 C CA . CYS A 1 387 ? 6.318 25.084 18.958 1.00 83.88 387 CYS A CA 1
ATOM 3072 C C . CYS A 1 387 ? 7.103 23.782 18.737 1.00 83.88 387 CYS A C 1
ATOM 3074 O O . CYS A 1 387 ? 7.669 23.220 19.668 1.00 83.88 387 CYS A O 1
ATOM 3076 N N . GLY A 1 388 ? 7.095 23.261 17.508 1.00 77.81 388 GLY A N 1
ATOM 3077 C CA . GLY A 1 388 ? 7.765 21.999 17.195 1.00 77.81 388 GLY A CA 1
ATOM 3078 C C . GLY A 1 388 ? 7.151 20.764 17.875 1.00 77.81 388 GLY A C 1
ATOM 3079 O O . GLY A 1 388 ? 7.779 19.707 17.877 1.00 77.81 388 GLY A O 1
ATOM 3080 N N . GLY A 1 389 ? 5.942 20.880 18.432 1.00 85.19 389 GLY A N 1
ATOM 3081 C CA . GLY A 1 389 ? 5.289 19.825 19.196 1.00 85.19 389 GLY A CA 1
ATOM 3082 C C . GLY A 1 389 ? 4.992 18.555 18.394 1.00 85.19 389 GLY A C 1
ATOM 3083 O O . GLY A 1 389 ? 5.050 18.524 17.156 1.00 85.19 389 GLY A O 1
ATOM 3084 N N . LYS A 1 390 ? 4.639 17.493 19.130 1.00 86.81 390 LYS A N 1
ATOM 3085 C CA . LYS A 1 390 ? 4.127 16.227 18.581 1.00 86.81 390 LYS A CA 1
ATOM 3086 C C . LYS A 1 390 ? 2.917 16.488 17.666 1.00 86.81 390 LYS A C 1
ATOM 3088 O O . LYS A 1 390 ? 2.245 17.512 17.839 1.00 86.81 390 LYS A O 1
ATOM 3093 N N . PRO A 1 391 ? 2.642 15.612 16.681 1.00 85.81 391 PRO A N 1
ATOM 3094 C CA . PRO A 1 391 ? 1.418 15.722 15.895 1.00 85.81 391 PRO A CA 1
ATOM 3095 C C . PRO A 1 391 ? 0.209 15.763 16.841 1.00 85.81 391 PRO A C 1
ATOM 3097 O O . PRO A 1 391 ? 0.218 15.048 17.848 1.00 85.81 391 PRO A O 1
ATOM 3100 N N . PRO A 1 392 ? -0.801 16.606 16.565 1.00 83.00 392 PRO A N 1
ATOM 3101 C CA . PRO A 1 392 ? -2.019 16.585 17.355 1.00 83.00 392 PRO A CA 1
ATOM 3102 C C . PRO A 1 392 ? -2.657 15.193 17.257 1.00 83.00 392 PRO A C 1
ATOM 3104 O O . PRO A 1 392 ? -2.602 14.587 16.177 1.00 83.00 392 PRO A O 1
ATOM 3107 N N . PRO A 1 393 ? -3.254 14.695 18.354 1.00 80.19 393 PRO A N 1
ATOM 3108 C CA . PRO A 1 393 ? -3.971 13.431 18.321 1.00 80.19 393 PRO A CA 1
ATOM 3109 C C . PRO A 1 393 ? -5.073 13.501 17.265 1.00 80.19 393 PRO A C 1
ATOM 3111 O O . PRO A 1 393 ? -5.679 14.555 17.033 1.00 80.19 393 PRO A O 1
ATOM 3114 N N . GLU A 1 394 ? -5.321 12.387 16.595 1.00 80.38 394 GLU A N 1
ATOM 3115 C CA . GLU A 1 394 ? -6.470 12.252 15.720 1.00 80.38 394 GLU A CA 1
ATOM 3116 C C . GLU A 1 394 ? -7.766 12.476 16.511 1.00 80.38 394 GLU A C 1
ATOM 3118 O O . GLU A 1 394 ? -7.988 11.918 17.586 1.00 80.38 394 GLU A O 1
ATOM 3123 N N . SER A 1 395 ? -8.634 13.350 15.998 1.00 80.75 395 SER A N 1
ATOM 3124 C CA . SER A 1 395 ? -9.945 13.580 16.601 1.00 80.75 395 SER A CA 1
ATOM 3125 C C . SER A 1 395 ? -10.972 12.627 16.003 1.00 80.75 395 SER A C 1
ATOM 3127 O O . SER A 1 395 ? -10.865 12.242 14.832 1.00 80.75 395 SER A O 1
ATOM 3129 N N . PHE A 1 396 ? -11.992 12.276 16.799 1.00 79.62 396 PHE A N 1
ATOM 3130 C CA . PHE A 1 396 ? -13.090 11.429 16.330 1.00 79.62 396 PHE A CA 1
ATOM 3131 C C . PHE A 1 396 ? -13.705 12.018 15.074 1.00 79.62 396 PHE A C 1
ATOM 3133 O O . PHE A 1 396 ? -13.814 11.331 14.072 1.00 79.62 396 PHE A O 1
ATOM 3140 N N . ASP A 1 397 ? -14.023 13.310 15.110 1.00 84.50 397 ASP A N 1
ATOM 3141 C CA . ASP A 1 397 ? -14.744 13.995 14.042 1.00 84.50 397 ASP A CA 1
ATOM 3142 C C . ASP A 1 397 ? -14.002 13.934 12.708 1.00 84.50 397 ASP A C 1
ATOM 3144 O O . ASP A 1 397 ? -14.619 13.831 11.652 1.00 84.50 397 ASP A O 1
ATOM 3148 N N . ARG A 1 398 ? -12.664 13.929 12.748 1.00 86.94 398 ARG A N 1
ATOM 3149 C CA . ARG A 1 398 ? -11.834 13.805 11.545 1.00 86.94 398 ARG A CA 1
ATOM 3150 C C . ARG A 1 398 ? -11.788 12.380 11.012 1.00 86.94 398 ARG A C 1
ATOM 3152 O O . ARG A 1 398 ? -11.688 12.202 9.804 1.00 86.94 398 ARG A O 1
ATOM 3159 N N . CYS A 1 399 ? -11.852 11.381 11.886 1.00 88.44 399 CYS A N 1
ATOM 3160 C CA . CYS A 1 399 ? -11.799 9.970 11.499 1.00 88.44 399 CYS A CA 1
ATOM 3161 C C . CYS A 1 399 ? -13.189 9.390 11.199 1.00 88.44 399 CYS A C 1
ATOM 3163 O O . CYS A 1 399 ? -13.315 8.433 10.439 1.00 88.44 399 CYS A O 1
ATOM 3165 N N . HIS A 1 400 ? -14.242 9.972 11.775 1.00 87.00 400 HIS A N 1
ATOM 3166 C CA . HIS A 1 400 ? -15.602 9.453 11.759 1.00 87.00 400 HIS A CA 1
ATOM 3167 C C . HIS A 1 400 ? -16.167 9.248 10.346 1.00 87.00 400 HIS A C 1
ATOM 3169 O O . HIS A 1 400 ? -16.738 8.179 10.121 1.00 87.00 400 HIS A O 1
ATOM 3175 N N . PRO A 1 401 ? -15.975 10.162 9.370 1.00 89.38 401 PRO A N 1
ATOM 3176 C CA . PRO A 1 401 ? -16.409 9.918 7.994 1.00 89.38 401 PRO A CA 1
ATOM 3177 C C . PRO A 1 401 ? -15.808 8.632 7.410 1.00 89.38 401 PRO A C 1
ATOM 3179 O O . PRO A 1 401 ? -16.536 7.792 6.888 1.00 89.38 401 PRO A O 1
ATOM 3182 N N . PHE A 1 402 ? -14.505 8.415 7.607 1.00 89.25 402 PHE A N 1
ATOM 3183 C CA . PHE A 1 402 ? -13.793 7.227 7.126 1.00 89.25 402 PHE A CA 1
ATOM 3184 C C . PHE A 1 402 ? -14.208 5.951 7.865 1.00 89.25 402 PHE A C 1
ATOM 3186 O O . PHE A 1 402 ? -14.248 4.870 7.279 1.00 89.25 402 PHE A O 1
ATOM 3193 N N . VAL A 1 403 ? -14.546 6.064 9.154 1.00 86.62 403 VAL A N 1
ATOM 3194 C CA . VAL A 1 403 ? -15.136 4.961 9.923 1.00 86.62 403 VAL A CA 1
ATOM 3195 C C . VAL A 1 403 ? -16.497 4.578 9.347 1.00 86.62 403 VAL A C 1
ATOM 3197 O O . VAL A 1 403 ? -16.777 3.392 9.235 1.00 86.62 403 VAL A O 1
ATOM 3200 N N . GLN A 1 404 ? -17.348 5.541 8.992 1.00 86.81 404 GLN A N 1
ATOM 3201 C CA . GLN A 1 404 ? -18.673 5.249 8.434 1.00 86.81 404 GLN A CA 1
ATOM 3202 C C . GLN A 1 404 ? -18.584 4.639 7.033 1.00 86.81 404 GLN A C 1
ATOM 3204 O O . GLN A 1 404 ? -19.271 3.663 6.752 1.00 86.81 404 GLN A O 1
ATOM 3209 N N . GLU A 1 405 ? -17.704 5.169 6.186 1.00 86.62 405 GLU A N 1
ATOM 3210 C CA . GLU A 1 405 ? -17.468 4.663 4.831 1.00 86.62 405 GLU A CA 1
ATOM 3211 C C . GLU A 1 405 ? -16.856 3.253 4.849 1.00 86.62 405 GLU A C 1
ATOM 3213 O O . GLU A 1 405 ? -17.332 2.327 4.190 1.00 86.62 405 GLU A O 1
ATOM 3218 N N . GLY A 1 406 ? -15.806 3.077 5.653 1.00 82.75 406 GLY A N 1
ATOM 3219 C CA . GLY A 1 406 ? -14.960 1.892 5.633 1.00 82.75 406 GLY A CA 1
ATOM 3220 C C . GLY A 1 406 ? -15.444 0.707 6.448 1.00 82.75 406 GLY A C 1
ATOM 3221 O O . GLY A 1 406 ? -14.887 -0.381 6.302 1.00 82.75 406 GLY A O 1
ATOM 3222 N N . ARG A 1 407 ? -16.414 0.897 7.345 1.00 88.81 407 ARG A N 1
ATOM 3223 C CA . ARG A 1 407 ? -16.836 -0.125 8.308 1.00 88.81 407 ARG A CA 1
ATOM 3224 C C . ARG A 1 407 ? -18.152 -0.763 7.891 1.00 88.81 407 ARG A C 1
ATOM 3226 O O . ARG A 1 407 ? -19.199 -0.122 7.901 1.00 88.81 407 ARG A O 1
ATOM 3233 N N . GLY A 1 408 ? -18.127 -2.075 7.695 1.00 87.25 408 GLY A N 1
ATOM 3234 C CA . GLY A 1 408 ? -19.336 -2.865 7.527 1.00 87.25 408 GLY A CA 1
ATOM 3235 C C . GLY A 1 408 ? -20.123 -2.872 8.829 1.00 87.25 408 GLY A C 1
ATOM 3236 O O . GLY A 1 408 ? -19.559 -3.091 9.901 1.00 87.25 408 GLY A O 1
ATOM 3237 N N . VAL A 1 409 ? -21.434 -2.639 8.769 1.00 86.94 409 VAL A N 1
ATOM 3238 C CA . VAL A 1 409 ? -22.282 -2.574 9.975 1.00 86.94 409 VAL A CA 1
ATOM 3239 C C . VAL A 1 409 ? -22.269 -3.903 10.731 1.00 86.94 409 VAL A C 1
ATOM 3241 O O . VAL A 1 409 ? -22.244 -3.930 11.965 1.00 86.94 409 VAL A O 1
ATOM 3244 N N . ARG A 1 410 ? -22.266 -5.012 9.989 1.00 88.31 410 ARG A N 1
ATOM 3245 C CA . ARG A 1 410 ? -22.267 -6.375 10.514 1.00 88.31 410 ARG A CA 1
ATOM 3246 C C . ARG A 1 410 ? -21.182 -7.197 9.835 1.00 88.31 410 ARG A C 1
ATOM 3248 O O . ARG A 1 410 ? -20.849 -6.966 8.679 1.00 88.31 410 ARG A O 1
ATOM 3255 N N . ASP A 1 411 ? -20.641 -8.159 10.568 1.00 85.06 411 ASP A N 1
ATOM 3256 C CA . ASP A 1 411 ? -19.748 -9.161 9.997 1.00 85.06 411 ASP A CA 1
ATOM 3257 C C . ASP A 1 411 ? -20.521 -10.229 9.208 1.00 85.06 411 ASP A C 1
ATOM 3259 O O . ASP A 1 411 ? -21.753 -10.254 9.196 1.00 85.06 411 ASP A O 1
ATOM 3263 N N . LYS A 1 412 ? -19.790 -11.170 8.597 1.00 84.38 412 LYS A N 1
ATOM 3264 C CA . LYS A 1 412 ? -20.364 -12.317 7.866 1.00 84.38 412 LYS A CA 1
ATOM 3265 C C . LYS A 1 412 ? -21.295 -13.202 8.719 1.00 84.38 412 LYS A C 1
ATOM 3267 O O . LYS A 1 412 ? -21.964 -14.072 8.180 1.00 84.38 412 LYS A O 1
ATOM 3272 N N . ARG A 1 413 ? -21.326 -13.021 10.046 1.00 83.69 413 ARG A N 1
ATOM 3273 C CA . ARG A 1 413 ? -22.201 -13.737 10.992 1.00 83.69 413 ARG A CA 1
ATOM 3274 C C . ARG A 1 413 ? -23.367 -12.868 11.474 1.00 83.69 413 ARG A C 1
ATOM 3276 O O . ARG A 1 413 ? -24.027 -13.221 12.446 1.00 83.69 413 ARG A O 1
ATOM 3283 N N . GLY A 1 414 ? -23.579 -11.703 10.864 1.00 86.94 414 GLY A N 1
ATOM 3284 C CA . GLY A 1 414 ? -24.614 -10.759 11.263 1.00 86.94 414 GLY A CA 1
ATOM 3285 C C . GLY A 1 414 ? -24.315 -10.012 12.567 1.00 86.94 414 GLY A C 1
ATOM 3286 O O . GLY A 1 414 ? -25.177 -9.287 13.056 1.00 86.94 414 GLY A O 1
ATOM 3287 N N . ARG A 1 415 ? -23.121 -10.128 13.160 1.00 85.94 415 ARG A N 1
ATOM 3288 C CA . ARG A 1 415 ? -22.798 -9.475 14.440 1.00 85.94 415 ARG A CA 1
ATOM 3289 C C . ARG A 1 415 ? -22.336 -8.043 14.191 1.00 85.94 415 ARG A C 1
ATOM 3291 O O . ARG A 1 415 ? -21.499 -7.835 13.318 1.00 85.94 415 ARG A O 1
ATOM 3298 N N . LYS A 1 416 ? -22.773 -7.074 15.003 1.00 88.00 416 LYS A N 1
ATOM 3299 C CA . LYS A 1 416 ? -22.387 -5.653 14.864 1.00 88.00 416 LYS A CA 1
ATOM 3300 C C . LYS A 1 416 ? -20.874 -5.456 14.964 1.00 88.00 416 LYS A C 1
ATOM 3302 O O . LYS A 1 416 ? -20.295 -5.862 15.966 1.00 88.00 416 LYS A O 1
ATOM 3307 N N . THR A 1 417 ? -20.261 -4.820 13.969 1.00 88.38 417 THR A N 1
ATOM 3308 C CA . THR A 1 417 ? -18.815 -4.556 13.957 1.00 88.38 417 THR A CA 1
ATOM 3309 C C . THR A 1 417 ? -18.383 -3.743 15.172 1.00 88.38 417 THR A C 1
ATOM 3311 O O . THR A 1 417 ? -19.000 -2.735 15.526 1.00 88.38 417 THR A O 1
ATOM 3314 N N . LEU A 1 418 ? -17.321 -4.215 15.813 1.00 88.12 418 LEU A N 1
ATOM 3315 C CA . LEU A 1 418 ? -16.748 -3.658 17.020 1.00 88.12 418 LEU A CA 1
ATOM 3316 C C . LEU A 1 418 ? -15.543 -2.809 16.638 1.00 88.12 418 LEU A C 1
ATOM 3318 O O . LEU A 1 418 ? -14.594 -3.319 16.051 1.00 88.12 418 LEU A O 1
ATOM 3322 N N . LEU A 1 419 ? -15.599 -1.526 16.975 1.00 87.50 419 LEU A N 1
ATOM 3323 C CA . LEU A 1 419 ? -14.479 -0.610 16.807 1.00 87.50 419 LEU A CA 1
ATOM 3324 C C . LEU A 1 419 ? -13.655 -0.586 18.095 1.00 87.50 419 LEU A C 1
ATOM 3326 O O . LEU A 1 419 ? -14.224 -0.454 19.182 1.00 87.50 419 LEU A O 1
ATOM 3330 N N . ILE A 1 420 ? -12.345 -0.733 17.954 1.00 88.75 420 ILE A N 1
ATOM 3331 C CA . ILE A 1 420 ? -11.372 -0.849 19.040 1.00 88.75 420 ILE A CA 1
ATOM 3332 C C . ILE A 1 420 ? -10.229 0.129 18.756 1.00 88.75 420 ILE A C 1
ATOM 3334 O O . ILE A 1 420 ? -9.836 0.262 17.603 1.00 88.75 420 ILE A O 1
ATOM 3338 N N . SER A 1 421 ? -9.686 0.796 19.772 1.00 85.19 421 SER A N 1
ATOM 3339 C CA . SER A 1 421 ? -8.529 1.693 19.620 1.00 85.19 421 SER A CA 1
ATOM 3340 C C . SER A 1 421 ? -7.559 1.590 20.804 1.00 85.19 421 SER A C 1
ATOM 3342 O O . SER A 1 421 ? -7.881 0.993 21.834 1.00 85.19 421 SER A O 1
ATOM 3344 N N . ASP A 1 422 ? -6.360 2.146 20.651 1.00 71.62 422 ASP A N 1
ATOM 3345 C CA . ASP A 1 422 ? -5.214 2.029 21.558 1.00 71.62 422 ASP A CA 1
ATOM 3346 C C . ASP A 1 422 ? -5.149 3.108 22.653 1.00 71.62 422 ASP A C 1
ATOM 3348 O O . ASP A 1 422 ? -4.211 3.135 23.448 1.00 71.62 422 ASP A O 1
ATOM 3352 N N . GLY A 1 423 ? -6.152 3.983 22.729 1.00 65.19 423 GLY A N 1
ATOM 3353 C CA . GLY A 1 423 ? -6.170 5.083 23.702 1.00 65.19 423 GLY A CA 1
ATOM 3354 C C . GLY A 1 423 ? -6.578 6.426 23.140 1.00 65.19 423 GLY A C 1
ATOM 3355 O O . GLY A 1 423 ? -6.643 7.413 23.882 1.00 65.19 423 GLY A O 1
ATOM 3356 N N . ALA A 1 424 ? -6.892 6.484 21.850 1.00 72.44 424 ALA A N 1
ATOM 3357 C CA . ALA A 1 424 ? -7.528 7.653 21.297 1.00 72.44 424 ALA A CA 1
ATOM 3358 C C . ALA A 1 424 ? -8.944 7.788 21.898 1.00 72.44 424 ALA A C 1
ATOM 3360 O O . ALA A 1 424 ? -9.870 7.034 21.583 1.00 72.44 424 ALA A O 1
ATOM 3361 N N . LYS A 1 425 ? -9.100 8.787 22.787 1.00 69.19 425 LYS A N 1
ATOM 3362 C CA . LYS A 1 425 ? -10.329 9.091 23.561 1.00 69.19 425 LYS A CA 1
ATOM 3363 C C . LYS A 1 425 ? -11.585 9.241 22.713 1.00 69.19 425 LYS A C 1
ATOM 3365 O O . LYS A 1 425 ? -12.695 9.201 23.233 1.00 69.19 425 LYS A O 1
ATOM 3370 N N . CYS A 1 426 ? -11.396 9.441 21.419 1.00 70.44 426 CYS A N 1
ATOM 3371 C CA . CYS A 1 426 ? -12.435 9.492 20.419 1.00 70.44 426 CYS A CA 1
ATOM 3372 C C . CYS A 1 426 ? -13.178 8.163 20.218 1.00 70.44 426 CYS A C 1
ATOM 3374 O O . CYS A 1 426 ? -14.289 8.188 19.695 1.00 70.44 426 CYS A O 1
ATOM 3376 N N . TYR A 1 427 ? -12.629 7.019 20.635 1.00 77.81 427 TYR A N 1
ATOM 3377 C CA . TYR A 1 427 ? -13.268 5.722 20.423 1.00 77.81 427 TYR A CA 1
ATOM 3378 C C . TYR A 1 427 ? -13.913 5.159 21.696 1.00 77.81 427 TYR A C 1
ATOM 3380 O O . TYR A 1 427 ? -13.346 5.240 22.785 1.00 77.81 427 TYR A O 1
ATOM 3388 N N . PRO A 1 428 ? -15.087 4.510 21.573 1.00 73.00 428 PRO A N 1
ATOM 3389 C CA . PRO A 1 428 ? -15.865 4.049 22.726 1.00 73.00 428 PRO A CA 1
ATOM 3390 C C . PRO A 1 428 ? -15.191 2.922 23.520 1.00 73.00 428 PRO A C 1
ATOM 3392 O O . PRO A 1 428 ? -15.608 2.624 24.637 1.00 73.00 428 PRO A O 1
ATOM 3395 N N . ARG A 1 429 ? -14.196 2.243 22.939 1.00 79.12 429 ARG A N 1
ATOM 3396 C CA . ARG A 1 429 ? -13.495 1.105 23.541 1.00 79.12 429 ARG A CA 1
ATOM 3397 C C . ARG A 1 429 ? -12.005 1.257 23.297 1.00 79.12 429 ARG A C 1
ATOM 3399 O O . ARG A 1 429 ? -11.539 1.033 22.181 1.00 79.12 429 ARG A O 1
ATOM 3406 N N . GLN A 1 430 ? -11.293 1.646 24.345 1.00 79.69 430 GLN A N 1
ATOM 3407 C CA . GLN A 1 430 ? -9.887 2.009 24.268 1.00 79.69 430 GLN A CA 1
ATOM 3408 C C . GLN A 1 430 ? -9.069 1.380 25.396 1.00 79.69 430 GLN A C 1
ATOM 3410 O O . GLN A 1 430 ? -9.563 1.217 26.515 1.00 79.69 430 GLN A O 1
ATOM 3415 N N . CYS A 1 431 ? -7.818 1.048 25.096 1.00 79.06 431 CYS A N 1
ATOM 3416 C CA . CYS A 1 431 ? -6.786 0.782 26.096 1.00 79.06 431 CYS A CA 1
ATOM 3417 C C . CYS A 1 431 ? -6.173 2.104 26.580 1.00 79.06 431 CYS A C 1
ATOM 3419 O O . CYS A 1 431 ? -6.176 3.080 25.848 1.00 79.06 431 CYS A O 1
ATOM 3421 N N . ASN A 1 432 ? -5.658 2.177 27.811 1.00 76.25 432 ASN A N 1
ATOM 3422 C CA . ASN A 1 432 ? -4.928 3.362 28.273 1.00 76.25 432 ASN A CA 1
ATOM 3423 C C . ASN A 1 432 ? -3.432 3.047 28.355 1.00 76.25 432 ASN A C 1
ATOM 3425 O O . ASN A 1 432 ? -2.925 2.701 29.424 1.00 76.25 432 ASN A O 1
ATOM 3429 N N . HIS A 1 433 ? -2.718 3.209 27.240 1.00 73.75 433 HIS A N 1
ATOM 3430 C CA . HIS A 1 433 ? -1.270 2.990 27.196 1.00 73.75 433 HIS A CA 1
ATOM 3431 C C . HIS A 1 433 ? -0.504 3.923 28.144 1.00 73.75 433 HIS A C 1
ATOM 3433 O O . HIS A 1 433 ? 0.457 3.495 28.779 1.00 73.75 433 HIS A O 1
ATOM 3439 N N . SER A 1 434 ? -0.963 5.169 28.322 1.00 69.06 434 SER A N 1
ATOM 3440 C CA . SER A 1 434 ? -0.336 6.108 29.268 1.00 69.06 434 SER A CA 1
ATOM 3441 C C . SER A 1 434 ? -0.474 5.677 30.732 1.00 69.06 434 SER A C 1
ATOM 3443 O O . SER A 1 434 ? 0.353 6.045 31.558 1.00 69.06 434 SER A O 1
ATOM 3445 N N . GLY A 1 435 ? -1.481 4.854 31.036 1.00 76.94 435 GLY A N 1
ATOM 3446 C CA . GLY A 1 435 ? -1.671 4.208 32.333 1.00 76.94 435 GLY A CA 1
ATOM 3447 C C . GLY A 1 435 ? -1.083 2.796 32.416 1.00 76.94 435 GLY A C 1
ATOM 3448 O O . GLY A 1 435 ? -1.422 2.070 33.344 1.00 76.94 435 GLY A O 1
ATOM 3449 N N . GLY A 1 436 ? -0.272 2.371 31.439 1.00 77.12 436 GLY A N 1
ATOM 3450 C CA . GLY A 1 436 ? 0.344 1.039 31.402 1.00 77.12 436 GLY A CA 1
ATOM 3451 C C . GLY A 1 436 ? -0.604 -0.111 31.033 1.00 77.12 436 GLY A C 1
ATOM 3452 O O . GLY A 1 436 ? -0.230 -1.276 31.152 1.00 77.12 436 GLY A O 1
ATOM 3453 N N . VAL A 1 437 ? -1.826 0.183 30.575 1.00 81.88 437 VAL A N 1
ATOM 3454 C CA . VAL A 1 437 ? -2.828 -0.830 30.207 1.00 81.88 437 VAL A CA 1
ATOM 3455 C C . VAL A 1 437 ? -2.789 -1.072 28.702 1.00 81.88 437 VAL A C 1
ATOM 3457 O O . VAL A 1 437 ? -3.442 -0.360 27.945 1.00 81.88 437 VAL A O 1
ATOM 3460 N N . PHE A 1 438 ? -2.054 -2.101 28.276 1.00 79.06 438 PHE A N 1
ATOM 3461 C CA . PHE A 1 438 ? -1.869 -2.474 26.860 1.00 79.06 438 PHE A CA 1
ATOM 3462 C C . PHE A 1 438 ? -2.877 -3.508 26.339 1.00 79.06 438 PHE A C 1
ATOM 3464 O O . PHE A 1 438 ? -2.948 -3.777 25.140 1.00 79.06 438 PHE A O 1
ATOM 3471 N N . SER A 1 439 ? -3.645 -4.124 27.238 1.00 85.69 439 SER A N 1
ATOM 3472 C CA . SER A 1 439 ? -4.710 -5.055 26.881 1.00 85.69 439 SER A CA 1
ATOM 3473 C C . SER A 1 439 ? -5.850 -4.962 27.884 1.00 85.69 439 SER A C 1
ATOM 3475 O O . SER A 1 439 ? -5.622 -4.972 29.093 1.00 85.69 439 SER A O 1
ATOM 3477 N N . LEU A 1 440 ? -7.080 -4.877 27.387 1.00 88.00 440 LEU A N 1
ATOM 3478 C CA . LEU A 1 440 ? -8.296 -4.867 28.191 1.00 88.00 440 LEU A CA 1
ATOM 3479 C C . LEU A 1 440 ? -9.235 -5.964 27.693 1.00 88.00 440 LEU A C 1
ATOM 3481 O O . LEU A 1 440 ? -9.676 -5.945 26.547 1.00 88.00 440 LEU A O 1
ATOM 3485 N N . LYS A 1 441 ? -9.599 -6.917 28.550 1.00 89.44 441 LYS A N 1
ATOM 3486 C CA . LYS A 1 441 ? -10.674 -7.864 28.228 1.00 89.44 441 LYS A CA 1
ATOM 3487 C C . LYS A 1 441 ? -12.008 -7.221 28.574 1.00 89.44 441 LYS A C 1
ATOM 3489 O O . LYS A 1 441 ? -12.275 -6.949 29.738 1.00 89.44 441 LYS A O 1
ATOM 3494 N N . GLN A 1 442 ? -12.856 -7.007 27.575 1.00 88.94 442 GLN A N 1
ATOM 3495 C CA . GLN A 1 442 ? -14.188 -6.449 27.782 1.00 88.94 442 GLN A CA 1
ATOM 3496 C C . GLN A 1 442 ? -15.249 -7.434 27.304 1.00 88.94 442 GLN A C 1
ATOM 3498 O O . GLN A 1 442 ? -15.157 -7.981 26.202 1.00 88.94 442 GLN A O 1
ATOM 3503 N N . GLN A 1 443 ? -16.279 -7.655 28.119 1.00 89.81 443 GLN A N 1
ATOM 3504 C CA . GLN A 1 443 ? -17.449 -8.405 27.683 1.00 89.81 443 GLN A CA 1
ATOM 3505 C C . GLN A 1 443 ? -18.227 -7.567 26.663 1.00 89.81 443 GLN A C 1
ATOM 3507 O O . GLN A 1 443 ? -18.580 -6.410 26.909 1.00 89.81 443 GLN A O 1
ATOM 3512 N N . VAL A 1 444 ? -18.467 -8.140 25.487 1.00 87.31 444 VAL A N 1
ATOM 3513 C CA . VAL A 1 444 ? -19.245 -7.498 24.428 1.00 87.31 444 VAL A CA 1
ATOM 3514 C C . VAL A 1 444 ? -20.575 -8.238 24.316 1.00 87.31 444 VAL A C 1
ATOM 3516 O O . VAL A 1 444 ? -20.562 -9.461 24.118 1.00 87.31 444 VAL A O 1
ATOM 3519 N N . PRO A 1 445 ? -21.723 -7.538 24.415 1.00 84.19 445 PRO A N 1
ATOM 3520 C CA . PRO A 1 445 ? -23.020 -8.161 24.190 1.00 84.19 445 PRO A CA 1
ATOM 3521 C C . PRO A 1 445 ? -23.009 -8.948 22.875 1.00 84.19 445 PRO A C 1
ATOM 3523 O O . PRO A 1 445 ? -22.559 -8.436 21.851 1.00 84.19 445 PRO A O 1
ATOM 3526 N N . GLN A 1 446 ? -23.467 -10.203 22.913 1.00 83.69 446 GLN A N 1
ATOM 3527 C CA . GLN A 1 446 ? -23.555 -11.104 21.749 1.00 83.69 446 GLN A CA 1
ATOM 3528 C C . GLN A 1 446 ? -22.211 -11.569 21.137 1.00 83.69 446 GLN A C 1
ATOM 3530 O O . GLN A 1 446 ? -22.215 -12.241 20.104 1.00 83.69 446 GLN A O 1
ATOM 3535 N N . ARG A 1 447 ? -21.050 -11.236 21.727 1.00 76.00 447 ARG A N 1
ATOM 3536 C CA . ARG A 1 447 ? -19.722 -11.555 21.154 1.00 76.00 447 ARG A CA 1
ATOM 3537 C C . ARG A 1 447 ? -18.721 -12.195 22.118 1.00 76.00 447 ARG A C 1
ATOM 3539 O O . ARG A 1 447 ? -17.600 -12.468 21.698 1.00 76.00 447 ARG A O 1
ATOM 3546 N N . SER A 1 448 ? -19.131 -12.524 23.345 1.00 84.94 448 SER A N 1
ATOM 3547 C CA . SER A 1 448 ? -18.255 -13.007 24.431 1.00 84.94 448 SER A CA 1
ATOM 3548 C C . SER A 1 448 ? -17.178 -11.980 24.826 1.00 84.94 448 SER A C 1
ATOM 3550 O O . SER A 1 448 ? -17.282 -10.797 24.486 1.00 84.94 448 SER A O 1
ATOM 3552 N N . PHE A 1 449 ? -16.180 -12.390 25.610 1.00 88.75 449 PHE A N 1
ATOM 3553 C CA . PHE A 1 449 ? -15.070 -11.517 25.990 1.00 88.75 449 PHE A CA 1
ATOM 3554 C C . PHE A 1 449 ? -14.179 -11.228 24.780 1.00 88.75 449 PHE A C 1
ATOM 3556 O O . PHE A 1 449 ? -13.656 -12.143 24.150 1.00 88.75 449 PHE A O 1
ATOM 3563 N N . THR A 1 450 ? -13.987 -9.946 24.474 1.00 85.81 450 THR A N 1
ATOM 3564 C CA . THR A 1 450 ? -13.072 -9.484 23.426 1.00 85.81 450 THR A CA 1
ATOM 3565 C C . THR A 1 450 ? -11.855 -8.838 24.072 1.00 85.81 450 THR A C 1
ATOM 3567 O O . THR A 1 450 ? -11.995 -7.981 24.944 1.00 85.81 450 THR A O 1
ATOM 3570 N N . SER A 1 451 ? -10.657 -9.249 23.655 1.00 86.25 451 SER A N 1
ATOM 3571 C CA . SER A 1 451 ? -9.408 -8.623 24.096 1.00 86.25 451 SER A CA 1
ATOM 3572 C C . SER A 1 451 ? -9.149 -7.378 23.258 1.00 86.25 451 SER A C 1
ATOM 3574 O O . SER A 1 451 ? -8.855 -7.483 22.076 1.00 86.25 451 SER A O 1
ATOM 3576 N N . ILE A 1 452 ? -9.254 -6.200 23.842 1.00 84.06 452 ILE A N 1
ATOM 3577 C CA . ILE A 1 452 ? -8.896 -4.920 23.230 1.00 84.06 452 ILE A CA 1
ATOM 3578 C C . ILE A 1 452 ? -7.384 -4.753 23.412 1.00 84.06 452 ILE A C 1
ATOM 3580 O O . ILE A 1 452 ? -6.912 -4.825 24.535 1.00 84.06 452 ILE A O 1
ATOM 3584 N N . HIS A 1 453 ? -6.636 -4.646 22.315 1.00 80.19 453 HIS A N 1
ATOM 3585 C CA . HIS A 1 453 ? -5.189 -4.378 22.242 1.00 80.19 453 HIS A CA 1
ATOM 3586 C C . HIS A 1 453 ? -4.879 -3.910 20.807 1.00 80.19 453 HIS A C 1
ATOM 3588 O O . HIS A 1 453 ? -5.658 -4.213 19.909 1.00 80.19 453 HIS A O 1
ATOM 3594 N N . THR A 1 454 ? -3.771 -3.231 20.526 1.00 65.25 454 THR A N 1
ATOM 3595 C CA . THR A 1 454 ? -3.553 -2.636 19.179 1.00 65.25 454 THR A CA 1
ATOM 3596 C C . THR A 1 454 ? -2.246 -3.004 18.503 1.00 65.25 454 THR A C 1
ATOM 3598 O O . THR A 1 454 ? -1.893 -2.446 17.469 1.00 65.25 454 THR A O 1
ATOM 3601 N N . GLY A 1 455 ? -1.572 -4.044 18.999 1.00 78.56 455 GLY A N 1
ATOM 3602 C CA . GLY A 1 455 ? -0.312 -4.497 18.409 1.00 78.56 455 GLY A CA 1
ATOM 3603 C C . GLY A 1 455 ? -0.375 -4.820 16.907 1.00 78.56 455 GLY A C 1
ATOM 3604 O O . GLY A 1 455 ? 0.667 -4.821 16.253 1.00 78.56 455 GLY A O 1
ATOM 3605 N N . SER A 1 456 ? -1.556 -5.072 16.331 1.00 88.62 456 SER A N 1
ATOM 3606 C CA . SER A 1 456 ? -1.678 -5.441 14.918 1.00 88.62 456 SER A CA 1
ATOM 3607 C C . SER A 1 456 ? -1.643 -4.222 13.995 1.00 88.62 456 SER A C 1
ATOM 3609 O O . SER A 1 456 ? -0.847 -4.203 13.053 1.00 88.62 456 SER A O 1
ATOM 3611 N N . VAL A 1 457 ? -2.452 -3.192 14.270 1.00 91.75 457 VAL A N 1
ATOM 3612 C CA . VAL A 1 457 ? -2.404 -1.934 13.506 1.00 91.75 457 VAL A CA 1
ATOM 3613 C C . VAL A 1 457 ? -1.065 -1.207 13.703 1.00 91.75 457 VAL A C 1
ATOM 3615 O O . VAL A 1 457 ? -0.480 -0.736 12.728 1.00 91.75 457 VAL A O 1
ATOM 3618 N N . ASP A 1 458 ? -0.484 -1.267 14.904 1.00 90.12 458 ASP A N 1
ATOM 3619 C CA . ASP A 1 458 ? 0.866 -0.758 15.182 1.00 90.12 458 ASP A CA 1
ATOM 3620 C C . ASP A 1 458 ? 1.947 -1.469 14.354 1.00 90.12 458 ASP A C 1
ATOM 3622 O O . ASP A 1 458 ? 2.859 -0.846 13.795 1.00 90.12 458 ASP A O 1
ATOM 3626 N N . SER A 1 459 ? 1.837 -2.794 14.225 1.00 91.81 459 SER A N 1
ATOM 3627 C CA . SER A 1 459 ? 2.735 -3.582 13.375 1.00 91.81 459 SER A CA 1
ATOM 3628 C C . SER A 1 459 ? 2.625 -3.166 11.909 1.00 91.81 459 SER A C 1
ATOM 3630 O O . SER A 1 459 ? 3.648 -3.011 11.234 1.00 91.81 459 SER A O 1
ATOM 3632 N N . PHE A 1 460 ? 1.403 -2.916 11.428 1.00 94.38 460 PHE A N 1
ATOM 3633 C CA . PHE A 1 460 ? 1.182 -2.380 10.089 1.00 94.38 460 PHE A CA 1
ATOM 3634 C C . PHE A 1 460 ? 1.838 -1.002 9.919 1.00 94.38 460 PHE A C 1
ATOM 3636 O O . PHE A 1 460 ? 2.541 -0.785 8.930 1.00 94.38 460 PHE A O 1
ATOM 3643 N N . TRP A 1 461 ? 1.723 -0.098 10.897 1.00 94.69 461 TRP A N 1
ATOM 3644 C CA . TRP A 1 461 ? 2.393 1.205 10.843 1.00 94.69 461 TRP A CA 1
ATOM 3645 C C . TRP A 1 461 ? 3.906 1.119 10.788 1.00 94.69 461 TRP A C 1
ATOM 3647 O O . TRP A 1 461 ? 4.538 1.855 10.023 1.00 94.69 461 TRP A O 1
ATOM 3657 N N . ASN A 1 462 ? 4.495 0.213 11.562 1.00 94.00 462 ASN A N 1
ATOM 3658 C CA . ASN A 1 462 ? 5.932 -0.024 11.533 1.00 94.00 462 ASN A CA 1
ATOM 3659 C C . ASN A 1 462 ? 6.400 -0.457 10.139 1.00 94.00 462 ASN A C 1
ATOM 3661 O O . ASN A 1 462 ? 7.433 0.012 9.655 1.00 94.00 462 ASN A O 1
ATOM 3665 N N . ILE A 1 463 ? 5.627 -1.307 9.467 1.00 94.38 463 ILE A N 1
ATOM 3666 C CA . ILE A 1 463 ? 5.942 -1.791 8.121 1.00 94.38 463 ILE A CA 1
ATOM 3667 C C . ILE A 1 463 ? 5.700 -0.707 7.074 1.00 94.38 463 ILE A C 1
ATOM 3669 O O . ILE A 1 463 ? 6.566 -0.486 6.229 1.00 94.38 463 ILE A O 1
ATOM 3673 N N . LEU A 1 464 ? 4.599 0.038 7.173 1.00 95.88 464 LEU A N 1
ATOM 3674 C CA . LEU A 1 464 ? 4.294 1.169 6.298 1.00 95.88 464 LEU A CA 1
ATOM 3675 C C . LEU A 1 464 ? 5.400 2.225 6.336 1.00 95.88 464 LEU A C 1
ATOM 3677 O O . LEU A 1 464 ? 5.909 2.622 5.288 1.00 95.88 464 LEU A O 1
ATOM 3681 N N . LYS A 1 465 ? 5.832 2.638 7.532 1.00 94.06 465 LYS A N 1
ATOM 3682 C CA . LYS A 1 465 ? 6.904 3.632 7.695 1.00 94.06 465 LYS A CA 1
ATOM 3683 C C . LYS A 1 465 ? 8.240 3.131 7.149 1.00 94.06 465 LYS A C 1
ATOM 3685 O O . LYS A 1 465 ? 8.936 3.894 6.489 1.00 94.06 465 LYS A O 1
ATOM 3690 N N . LYS A 1 466 ? 8.582 1.854 7.366 1.00 93.75 466 LYS A N 1
ATOM 3691 C CA . LYS A 1 466 ? 9.784 1.231 6.780 1.00 93.75 466 LYS A CA 1
ATOM 3692 C C . LYS A 1 466 ? 9.683 1.099 5.258 1.00 93.75 466 LYS A C 1
ATOM 3694 O O . LYS A 1 466 ? 10.696 1.185 4.568 1.00 93.75 466 LYS A O 1
ATOM 3699 N N . GLY A 1 467 ? 8.484 0.891 4.722 1.00 93.81 467 GLY A N 1
ATOM 3700 C CA . GLY A 1 467 ? 8.237 0.743 3.290 1.00 93.81 467 GLY A CA 1
ATOM 3701 C C . GLY A 1 467 ? 8.389 2.041 2.492 1.00 93.81 467 GLY A C 1
ATOM 3702 O O . GLY A 1 467 ? 8.719 1.989 1.309 1.00 93.81 467 GLY A O 1
ATOM 3703 N N . ILE A 1 468 ? 8.232 3.203 3.132 1.00 93.81 468 ILE A N 1
ATOM 3704 C CA . ILE A 1 468 ? 8.492 4.508 2.513 1.00 93.81 468 ILE A CA 1
ATOM 3705 C C . ILE A 1 468 ? 10.011 4.770 2.501 1.00 93.81 468 ILE A C 1
ATOM 3707 O O . ILE A 1 468 ? 10.643 4.740 3.558 1.00 93.81 468 ILE A O 1
ATOM 3711 N N . PRO A 1 469 ? 10.639 5.044 1.339 1.00 92.69 469 PRO A N 1
ATOM 3712 C CA . PRO A 1 469 ? 12.070 5.333 1.290 1.00 92.69 469 PRO A CA 1
ATOM 3713 C C . PRO A 1 469 ? 12.426 6.584 2.097 1.00 92.69 469 PRO A C 1
ATOM 3715 O O . PRO A 1 469 ? 11.823 7.637 1.900 1.00 92.69 469 PRO A O 1
ATOM 3718 N N . SER A 1 470 ? 13.460 6.505 2.936 1.00 91.12 470 SER A N 1
ATOM 3719 C CA . SER A 1 470 ? 13.961 7.655 3.708 1.00 91.12 470 SER A CA 1
ATOM 3720 C C . SER A 1 470 ? 14.520 8.775 2.824 1.00 91.12 470 SER A C 1
ATOM 3722 O O . SER A 1 470 ? 14.527 9.936 3.218 1.00 91.12 470 SER A O 1
ATOM 3724 N N . THR A 1 471 ? 14.950 8.441 1.604 1.00 91.06 471 THR A N 1
ATOM 3725 C CA . THR A 1 471 ? 15.416 9.395 0.587 1.00 91.06 471 THR A CA 1
ATOM 3726 C C . THR A 1 471 ? 14.273 10.128 -0.117 1.00 91.06 471 THR A C 1
ATOM 3728 O O . THR A 1 471 ? 14.508 11.095 -0.848 1.00 91.06 471 THR A O 1
ATOM 3731 N N . LEU A 1 472 ? 13.022 9.690 0.071 1.00 92.50 472 LEU A N 1
ATOM 3732 C CA . LEU A 1 472 ? 11.871 10.343 -0.525 1.00 92.50 472 LEU A CA 1
ATOM 3733 C C . LEU A 1 472 ? 11.597 11.656 0.205 1.00 92.50 472 LEU A C 1
ATOM 3735 O O . LEU A 1 472 ? 11.191 11.675 1.365 1.00 92.50 472 LEU A O 1
ATOM 3739 N N . ARG A 1 473 ? 11.756 12.773 -0.509 1.00 93.31 473 ARG A N 1
ATOM 3740 C CA . ARG A 1 473 ? 11.360 14.084 0.012 1.00 93.31 473 ARG A CA 1
ATOM 3741 C C . ARG A 1 473 ? 9.885 14.055 0.390 1.00 93.31 473 ARG A C 1
ATOM 3743 O O . ARG A 1 473 ? 9.046 13.638 -0.406 1.00 93.31 473 ARG A O 1
ATOM 3750 N N . THR A 1 474 ? 9.568 14.561 1.569 1.00 91.31 474 THR A N 1
ATOM 3751 C CA . THR A 1 474 ? 8.195 14.623 2.079 1.00 91.31 474 THR A CA 1
ATOM 3752 C C . THR A 1 474 ? 7.327 15.629 1.320 1.00 91.31 474 THR A C 1
ATOM 3754 O O . THR A 1 474 ? 6.102 15.558 1.374 1.00 91.31 474 THR A O 1
ATOM 3757 N N . HIS A 1 475 ? 7.944 16.553 0.579 1.00 91.31 475 HIS A N 1
ATOM 3758 C CA . HIS A 1 475 ? 7.277 17.616 -0.163 1.00 91.31 475 HIS A CA 1
ATOM 3759 C C . HIS A 1 475 ? 7.784 17.730 -1.603 1.00 91.31 475 HIS A C 1
ATOM 3761 O O . HIS A 1 475 ? 8.923 17.381 -1.918 1.00 91.31 475 HIS A O 1
ATOM 3767 N N . SER A 1 476 ? 6.931 18.259 -2.476 1.00 92.00 476 SER A N 1
ATOM 3768 C CA . SER A 1 476 ? 7.278 18.676 -3.833 1.00 92.00 476 SER A CA 1
ATOM 3769 C C . SER A 1 476 ? 6.517 19.958 -4.141 1.00 92.00 476 SER A C 1
ATOM 3771 O O . SER A 1 476 ? 5.307 19.991 -3.961 1.00 92.00 476 SER A O 1
ATOM 3773 N N . LYS A 1 477 ? 7.208 21.027 -4.558 1.00 91.31 477 LYS A N 1
ATOM 3774 C CA . LYS A 1 477 ? 6.582 22.318 -4.916 1.00 91.31 477 LYS A CA 1
ATOM 3775 C C . LYS A 1 477 ? 5.632 22.877 -3.838 1.00 91.31 477 LYS A C 1
ATOM 3777 O O . LYS A 1 477 ? 4.535 23.326 -4.139 1.00 91.31 477 LYS A O 1
ATOM 3782 N N . GLY A 1 478 ? 6.034 22.807 -2.567 1.00 88.75 478 GLY A N 1
ATOM 3783 C CA . GLY A 1 478 ? 5.250 23.361 -1.455 1.00 88.75 478 GLY A CA 1
ATOM 3784 C C . GLY A 1 478 ? 4.020 22.548 -1.033 1.00 88.75 478 GLY A C 1
ATOM 3785 O O . GLY A 1 478 ? 3.371 22.938 -0.067 1.00 88.75 478 GLY A O 1
ATOM 3786 N N . VAL A 1 479 ? 3.738 21.407 -1.673 1.00 92.31 479 VAL A N 1
ATOM 3787 C CA . VAL A 1 479 ? 2.671 20.466 -1.286 1.00 92.31 479 VAL A CA 1
ATOM 3788 C C . VAL A 1 479 ? 3.252 19.124 -0.811 1.00 92.31 479 VAL A C 1
ATOM 3790 O O . VAL A 1 479 ? 4.430 18.836 -1.077 1.00 92.31 479 VAL A O 1
ATOM 3793 N N . PRO A 1 480 ? 2.484 18.289 -0.082 1.00 93.00 480 PRO A N 1
ATOM 3794 C CA . PRO A 1 480 ? 2.893 16.925 0.242 1.00 93.00 480 PRO A CA 1
ATOM 3795 C C . PRO A 1 480 ? 3.277 16.151 -1.016 1.00 93.00 480 PRO A C 1
ATOM 3797 O O . PRO A 1 480 ? 2.606 16.239 -2.043 1.00 93.00 480 PRO A O 1
ATOM 3800 N N . ASN A 1 481 ? 4.376 15.400 -0.953 1.00 94.56 481 ASN A N 1
ATOM 3801 C CA . ASN A 1 481 ? 4.820 14.623 -2.100 1.00 94.56 481 ASN A CA 1
ATOM 3802 C C . ASN A 1 481 ? 3.798 13.505 -2.383 1.00 94.56 481 ASN A C 1
ATOM 3804 O O . ASN A 1 481 ? 3.668 12.600 -1.555 1.00 94.56 481 ASN A O 1
ATOM 3808 N N . PRO A 1 482 ? 3.122 13.496 -3.550 1.00 94.75 482 PRO A N 1
ATOM 3809 C CA . PRO A 1 482 ? 2.090 12.501 -3.853 1.00 94.75 482 PRO A CA 1
ATOM 3810 C C . PRO A 1 482 ? 2.642 11.071 -3.910 1.00 94.75 482 PRO A C 1
ATOM 3812 O O . PRO A 1 482 ? 1.890 10.103 -3.821 1.00 94.75 482 PRO A O 1
ATOM 3815 N N . LEU A 1 483 ? 3.964 10.905 -4.041 1.00 94.88 483 LEU A N 1
ATOM 3816 C CA . LEU A 1 483 ? 4.593 9.591 -3.971 1.00 94.88 483 LEU A CA 1
ATOM 3817 C C . LEU A 1 483 ? 4.477 8.955 -2.584 1.00 94.88 483 LEU A C 1
ATOM 3819 O O . LEU A 1 483 ? 4.446 7.732 -2.526 1.00 94.88 483 LEU A O 1
ATOM 3823 N N . LEU A 1 484 ? 4.379 9.733 -1.497 1.00 95.31 484 LEU A N 1
ATOM 3824 C CA . LEU A 1 484 ? 4.207 9.185 -0.145 1.00 95.31 484 LEU A CA 1
ATOM 3825 C C . LEU A 1 484 ? 2.975 8.282 -0.072 1.00 95.31 484 LEU A C 1
ATOM 3827 O O . LEU A 1 484 ? 3.072 7.152 0.402 1.00 95.31 484 LEU A O 1
ATOM 3831 N N . TRP A 1 485 ? 1.853 8.752 -0.623 1.00 96.25 485 TRP A N 1
ATOM 3832 C CA . TRP A 1 485 ? 0.618 7.979 -0.683 1.00 96.25 485 TRP A CA 1
ATOM 3833 C C . TRP A 1 485 ? 0.764 6.734 -1.558 1.00 96.25 485 TRP A C 1
ATOM 3835 O O . TRP A 1 485 ? 0.384 5.644 -1.149 1.00 96.25 485 TRP A O 1
ATOM 3845 N N . LYS A 1 486 ? 1.412 6.852 -2.725 1.00 96.19 486 LYS A N 1
ATOM 3846 C CA . LYS A 1 486 ? 1.666 5.693 -3.598 1.00 96.19 486 LYS A CA 1
ATOM 3847 C C . LYS A 1 486 ? 2.513 4.617 -2.913 1.00 96.19 486 LYS A C 1
ATOM 3849 O O . LYS A 1 486 ? 2.233 3.433 -3.051 1.00 96.19 486 LYS A O 1
ATOM 3854 N N . TYR A 1 487 ? 3.537 5.003 -2.151 1.00 96.56 487 TYR A N 1
ATOM 3855 C CA . TYR A 1 487 ? 4.292 4.033 -1.352 1.00 96.56 487 TYR A CA 1
ATOM 3856 C C . TYR A 1 487 ? 3.427 3.417 -0.253 1.00 96.56 487 TYR A C 1
ATOM 3858 O O . TYR A 1 487 ? 3.466 2.204 -0.083 1.00 96.56 487 TYR A O 1
ATOM 3866 N N . ALA A 1 488 ? 2.611 4.212 0.441 1.00 96.94 488 ALA A N 1
ATOM 3867 C CA . ALA A 1 488 ? 1.702 3.698 1.460 1.00 96.94 488 ALA A CA 1
ATOM 3868 C C . ALA A 1 488 ? 0.711 2.661 0.888 1.00 96.94 488 ALA A C 1
ATOM 3870 O O . ALA A 1 488 ? 0.551 1.593 1.474 1.00 96.94 488 ALA A O 1
ATOM 3871 N N . ARG A 1 489 ? 0.125 2.918 -0.291 1.00 97.62 489 ARG A N 1
ATOM 3872 C CA . ARG A 1 489 ? -0.791 1.987 -0.979 1.00 97.62 489 ARG A CA 1
ATOM 3873 C C . ARG A 1 489 ? -0.110 0.727 -1.490 1.00 97.62 489 ARG A C 1
ATOM 3875 O O . ARG A 1 489 ? -0.648 -0.359 -1.328 1.00 97.62 489 ARG A O 1
ATOM 3882 N N . SER A 1 490 ? 1.090 0.855 -2.048 1.00 97.12 490 SER A N 1
ATOM 3883 C CA . SER A 1 490 ? 1.901 -0.302 -2.447 1.00 97.12 490 SER A CA 1
ATOM 3884 C C . SER A 1 490 ? 2.248 -1.187 -1.241 1.00 97.12 490 SER A C 1
ATOM 3886 O O . SER A 1 490 ? 2.092 -2.402 -1.311 1.00 97.12 490 SER A O 1
ATOM 3888 N N . VAL A 1 491 ? 2.622 -0.601 -0.096 1.00 96.31 491 VAL A N 1
ATOM 3889 C CA . VAL A 1 491 ? 2.873 -1.376 1.134 1.00 96.31 491 VAL A CA 1
ATOM 3890 C C . VAL A 1 491 ? 1.597 -2.036 1.644 1.00 96.31 491 VAL A C 1
ATOM 3892 O O . VAL A 1 491 ? 1.639 -3.187 2.064 1.00 96.31 491 VAL A O 1
ATOM 3895 N N . GLN A 1 492 ? 0.465 -1.337 1.583 1.00 96.75 492 GLN A N 1
ATOM 3896 C CA . GLN A 1 492 ? -0.833 -1.894 1.944 1.00 96.75 492 GLN A CA 1
ATOM 3897 C C . GLN A 1 492 ? -1.182 -3.116 1.085 1.00 96.75 492 GLN A C 1
ATOM 3899 O O . GLN A 1 492 ? -1.515 -4.156 1.641 1.00 96.75 492 GLN A O 1
ATOM 3904 N N . TRP A 1 493 ? -1.028 -3.026 -0.240 1.00 96.94 493 TRP A N 1
ATOM 3905 C CA . TRP A 1 493 ? -1.239 -4.152 -1.155 1.00 96.94 493 TRP A CA 1
ATOM 3906 C C . TRP A 1 493 ? -0.404 -5.370 -0.756 1.00 96.94 493 TRP A C 1
ATOM 3908 O O . TRP A 1 493 ? -0.935 -6.463 -0.571 1.00 96.94 493 TRP A O 1
ATOM 3918 N N . ARG A 1 494 ? 0.900 -5.155 -0.549 1.00 95.81 494 ARG A N 1
ATOM 3919 C CA . ARG A 1 494 ? 1.847 -6.213 -0.172 1.00 95.81 494 ARG A CA 1
ATOM 3920 C C . ARG A 1 494 ? 1.600 -6.789 1.212 1.00 95.81 494 ARG A C 1
ATOM 3922 O O . ARG A 1 494 ? 1.879 -7.952 1.446 1.00 95.81 494 ARG A O 1
ATOM 3929 N N . TRP A 1 495 ? 1.102 -5.983 2.142 1.00 93.88 495 TRP A N 1
ATOM 3930 C CA . TRP A 1 495 ? 0.775 -6.448 3.487 1.00 93.88 495 TRP A CA 1
ATOM 3931 C C . TRP A 1 495 ? -0.385 -7.446 3.490 1.00 93.88 495 TRP A C 1
ATOM 3933 O O . TRP A 1 495 ? -0.416 -8.356 4.318 1.00 93.88 495 TRP A O 1
ATOM 3943 N N . GLU A 1 496 ? -1.345 -7.263 2.585 1.00 93.88 496 GLU A N 1
ATOM 3944 C CA . GLU A 1 496 ? -2.520 -8.129 2.490 1.00 93.88 496 GLU A CA 1
ATOM 3945 C C . GLU A 1 496 ? -2.328 -9.339 1.582 1.00 93.88 496 GLU A C 1
ATOM 3947 O O . GLU A 1 496 ? -3.041 -10.326 1.734 1.00 93.88 496 GLU A O 1
ATOM 3952 N N . CYS A 1 497 ? -1.413 -9.254 0.620 1.00 92.81 497 CYS A N 1
ATOM 3953 C CA . CYS A 1 497 ? -1.129 -10.337 -0.310 1.00 92.81 497 CYS A CA 1
ATOM 3954 C C . CYS A 1 497 ? 0.088 -11.105 0.211 1.00 92.81 497 CYS A C 1
ATOM 3956 O O . CYS A 1 497 ? 1.206 -10.600 0.142 1.00 92.81 497 CYS A O 1
ATOM 3958 N N . SER A 1 498 ? -0.131 -12.286 0.791 1.00 74.56 498 SER A N 1
ATOM 3959 C CA . SER A 1 498 ? 0.936 -13.039 1.457 1.00 74.56 498 SER A CA 1
ATOM 3960 C C . SER A 1 498 ? 1.819 -13.831 0.499 1.00 74.56 498 SER A C 1
ATOM 3962 O O . SER A 1 498 ? 3.000 -13.983 0.792 1.00 74.56 498 SER A O 1
ATOM 3964 N N . ASP A 1 499 ? 1.284 -14.279 -0.641 1.00 80.94 499 ASP A N 1
ATOM 3965 C CA . ASP A 1 499 ? 1.964 -15.234 -1.516 1.00 80.94 499 ASP A CA 1
ATOM 3966 C C . ASP A 1 499 ? 1.798 -14.853 -2.996 1.00 80.94 499 ASP A C 1
ATOM 3968 O O . ASP A 1 499 ? 0.741 -14.386 -3.420 1.00 80.94 499 ASP A O 1
ATOM 3972 N N . ASP A 1 500 ? 2.882 -14.999 -3.764 1.00 92.00 500 ASP A N 1
ATOM 3973 C CA . ASP A 1 500 ? 2.972 -14.686 -5.198 1.00 92.00 500 ASP A CA 1
ATOM 3974 C C . ASP A 1 500 ? 2.377 -13.319 -5.595 1.00 92.00 500 ASP A C 1
ATOM 3976 O O . ASP A 1 500 ? 1.367 -13.195 -6.300 1.00 92.00 500 ASP A O 1
ATOM 3980 N N . LEU A 1 501 ? 3.033 -12.247 -5.138 1.00 94.88 501 LEU A N 1
ATOM 3981 C CA . LEU A 1 501 ? 2.620 -10.874 -5.435 1.00 94.88 501 LEU A CA 1
ATOM 3982 C C . LEU A 1 501 ? 2.551 -10.580 -6.937 1.00 94.88 501 LEU A C 1
ATOM 3984 O O . LEU A 1 501 ? 1.715 -9.776 -7.351 1.00 94.88 501 LEU A O 1
ATOM 3988 N N . LEU A 1 502 ? 3.418 -11.193 -7.749 1.00 95.19 502 LEU A N 1
ATOM 3989 C CA . LEU A 1 502 ? 3.446 -10.958 -9.190 1.00 95.19 502 LEU A CA 1
ATOM 3990 C C . LEU A 1 502 ? 2.172 -11.498 -9.843 1.00 95.19 502 LEU A C 1
ATOM 3992 O O . LEU A 1 502 ? 1.467 -10.732 -10.504 1.00 95.19 502 LEU A O 1
ATOM 3996 N N . SER A 1 503 ? 1.860 -12.777 -9.624 1.00 94.38 503 SER A N 1
ATOM 3997 C CA . SER A 1 503 ? 0.650 -13.406 -10.164 1.00 94.38 503 SER A CA 1
ATOM 3998 C C . SER A 1 503 ? -0.610 -12.757 -9.605 1.00 94.38 503 SER A C 1
ATOM 4000 O O . SER A 1 503 ? -1.497 -12.376 -10.366 1.00 94.38 503 SER A O 1
ATOM 4002 N N . THR A 1 504 ? -0.655 -12.509 -8.292 1.00 95.31 504 THR A N 1
ATOM 4003 C CA . THR A 1 504 ? -1.803 -11.866 -7.636 1.00 95.31 504 THR A CA 1
ATOM 4004 C C . THR A 1 504 ? -2.078 -10.480 -8.216 1.00 95.31 504 THR A C 1
ATOM 4006 O O . THR A 1 504 ? -3.223 -10.151 -8.522 1.00 95.31 504 THR A O 1
ATOM 4009 N N . THR A 1 505 ? -1.038 -9.665 -8.420 1.00 95.81 505 THR A N 1
ATOM 4010 C CA . THR A 1 505 ? -1.190 -8.335 -9.032 1.00 95.81 505 THR A CA 1
ATOM 4011 C C . THR A 1 505 ? -1.622 -8.450 -10.494 1.00 95.81 505 THR A C 1
ATOM 4013 O O . THR A 1 505 ? -2.512 -7.721 -10.920 1.00 95.81 505 THR A O 1
ATOM 4016 N N . GLY A 1 506 ? -1.029 -9.372 -11.259 1.00 94.19 506 GLY A N 1
ATOM 4017 C CA . GLY A 1 506 ? -1.373 -9.596 -12.665 1.00 94.19 506 GLY A CA 1
ATOM 4018 C C . GLY A 1 506 ? -2.826 -10.030 -12.861 1.00 94.19 506 GLY A C 1
ATOM 4019 O O . GLY A 1 506 ? -3.551 -9.401 -13.628 1.00 94.19 506 GLY A O 1
ATOM 4020 N N . HIS A 1 507 ? -3.272 -11.049 -12.123 1.00 94.06 507 HIS A N 1
ATOM 4021 C CA . HIS A 1 507 ? -4.653 -11.528 -12.165 1.00 94.06 507 HIS A CA 1
ATOM 4022 C C . HIS A 1 507 ? -5.648 -10.462 -11.715 1.00 94.06 507 HIS A C 1
ATOM 4024 O O . HIS A 1 507 ? -6.690 -10.299 -12.343 1.00 94.06 507 HIS A O 1
ATOM 4030 N N . TYR A 1 508 ? -5.325 -9.709 -10.658 1.00 95.06 508 TYR A N 1
ATOM 4031 C CA . TYR A 1 508 ? -6.217 -8.657 -10.188 1.00 95.06 508 TYR A CA 1
ATOM 4032 C C . TYR A 1 508 ? -6.386 -7.557 -11.240 1.00 95.06 508 TYR A C 1
ATOM 4034 O O . TYR A 1 508 ? -7.514 -7.174 -11.526 1.00 95.06 508 TYR A O 1
ATOM 4042 N N . LEU A 1 509 ? -5.297 -7.099 -11.868 1.00 93.31 509 LEU A N 1
ATOM 4043 C CA . LEU A 1 509 ? -5.362 -6.121 -12.960 1.00 93.31 509 LEU A CA 1
ATOM 4044 C C . LEU A 1 509 ? -6.152 -6.626 -14.167 1.00 93.31 509 LEU A C 1
ATOM 4046 O O . LEU A 1 509 ? -6.868 -5.843 -14.769 1.00 93.31 509 LEU A O 1
ATOM 4050 N N . ALA A 1 510 ? -6.028 -7.909 -14.514 1.00 91.69 510 ALA A N 1
ATOM 4051 C CA . ALA A 1 510 ? -6.787 -8.502 -15.613 1.00 91.69 510 ALA A CA 1
ATOM 4052 C C . ALA A 1 510 ? -8.296 -8.596 -15.321 1.00 91.69 510 ALA A C 1
ATOM 4054 O O . ALA A 1 510 ? -9.082 -8.773 -16.246 1.00 91.69 510 ALA A O 1
ATOM 4055 N N . SER A 1 511 ? -8.693 -8.508 -14.046 1.00 92.50 511 SER A N 1
ATOM 4056 C CA . SER A 1 511 ? -10.098 -8.499 -13.621 1.00 92.50 511 SER A CA 1
ATOM 4057 C C . SER A 1 511 ? -10.715 -7.100 -13.497 1.00 92.50 511 SER A C 1
ATOM 4059 O O . SER A 1 511 ? -11.917 -7.009 -13.248 1.00 92.50 511 SER A O 1
ATOM 4061 N N . LEU A 1 512 ? -9.903 -6.039 -13.614 1.00 89.06 512 LEU A N 1
ATOM 4062 C CA . LEU A 1 512 ? -10.363 -4.646 -13.676 1.00 89.06 512 LEU A CA 1
ATOM 4063 C C . LEU A 1 512 ? -10.837 -4.314 -15.088 1.00 89.06 512 LEU A C 1
ATOM 4065 O O . LEU A 1 512 ? -11.851 -3.590 -15.189 1.00 89.06 512 LEU A O 1
#

Foldseek 3Di:
DDPVVVVVVPPDPPDDDDDDDDPVVVVVVCCVVVDPVVVVVVVVVVVVVVVVVVVVVVVVVVVVVVVVVVVVVVVVVPPPDDDDPPPDPPVPPVVVVPPPPDDDDDPVVVVVVVVVVVVVVVVVVVVVVVVVVVVVVVVVVVVVVVVVPPPDDDDDVVVVVVVVVVVVVVVPVPVVVVVVVVVVVCCCVVVPPPVDPVVVVVVVVVVVVVCVVVVVVDDDPPDDPVNVPPPVVPPPVQWDDALQFIWGQDPVPRDIDTPCNPPLFDPFSHHPVLLVQLLCVQQVDLFRDDLVVSCVVSVNDDPNSVRSVSRSVSVLVLLLVLLVVVQQVAAAFAEWEKAKDWDFQDFDVVQTKTKIWMKIKIWHDADPVRNFTAIRMDTFDIAIDGPPDDGPGDALVRCVVVCVSRHDQHDPVRHGGHYAYDPRPSHPHYANVVVVGQWDFDQDVPPGTDIHHRVVVVVLVVQLVVSDDPPDRQDDPPHGDVVSVSSSSSSNSSVRDPDDSSVVSRVSVVVD